Protein AF-A0A956UWL2-F1 (afdb_monomer)

Secondary structure (DSSP, 8-state):
--------------------S---------S-TTEEE-TTT-PEEE--SSS--EE-TTT-EEEEETTEEEEEEEEEETTEEEEEEEEESS--HHHHHHHHHHHHHHHSSEEEEEEEEE-SSEEEEEEEEEETTEEEEEEEEEESSTTSSEEEEEEEEE-TTTHHHHHHHHHHH-EETTEE------HHHHHHHHT-S----------------SSSSTTTTTSSS----------------TT--TTTTTB-SSSEEE-SSSS-EEEE-TTTEE--TT-TTSEEE-SSEEEEEEEETTSSEEEEEEEES-----HHHHHHHTTSHHHHHHH-TT-EEEEEEE-SSEEEEEEEEE-TTS-EEEEEEEEEE-TTS-EEEEEEEE-GGGHHHHHHHHHHHEEETTEEPP-SS-HHHHHHH--

Nearest PDB structures (foldseek):
  5tph-assembly1_A  TM=5.264E-01  e=1.009E-01  synthetic construct
  5u35-assembly1_B  TM=5.264E-01  e=2.019E-01  synthetic construct
  5trv-assembly1_A  TM=5.566E-01  e=4.041E-01  synthetic construct
  2vj0-assembly1_A  TM=2.845E-01  e=1.009E-01  Mus musculus
  5xlm-assembly2_B  TM=2.566E-01  e=6.535E-01  Mycobacterium tuberculosis H37Rv

Foldseek 3Di:
DDDDDDPPPPPPPPPPPPPPPDDDDPDDDDDPQQWDADPPLRWIKGQFDPPQKGWDPSPFDWDDDDQKIKTWTWIDGDQKIKIKIKIAGDDKQVVVVVVVQVVLCVQFPDKDWLDWDDPTQKIKTWMWGHHPNDIWIKIKIKGQCPSNRIIIIMIMIGDLVCVVVVVVSQQVGIDTHPHGPPDDDPVVVSCVSSVPPDPPDDPPDDDDDDDDPDDPPVVVVVPPDDDDDDDDDPDDPQPCLVPDPVVVCQCPDQFWGQHPVDRKIKGFDPQFKGQPSSDPVCWDDDDFKIKHKIATPVRFKIKIKMKGQPPPDFLVVVQVVCPDPSNQVVVHDPKDWLDWDGDRFKTKTWIWDADPVRAIKIWIWMWGADPNRMIMIMIMMGRLVCRLVSVVSQQVTMDMPPHGDDDDDDSVVSNVSRD

Sequence (419 aa):
MNRFWKSTTIAVATTLLVAMPWLSASAQPAASDTVFVSELTGEEVNLGNSGAFEFMPDVYSVTESGDYAEEYIWYTGGYSNFEVILVQGPTDATEYMDITDSNMGTFYDAWDVIDSQDDGDTSWFLGEANYQGTDLLVYFEYQTDVFGDVDLAYMQFADPIDLLNDMELSQNEVSIGTEMLPMDPDWDALESAIGGGSTDDVDATAETDVNAEDAKLDDILGQVRGTSNDEEVEATAETDLAGEDWESMGLEGADTWVSPTFDSEITWDTDSWEFPTDYEYAIYLGDGWDSLTLTTVDGLGYVFITVDQQFDNTPQSIVDYWQTDEFLASRGPDVEVVDVATTRDSASIVYTSTNTAGEPLMTIMDVTFEDDGTAVFSEISAAPERLDDVYQQYIDGVELNGAPINLTWDVEEIQDMQP

Mean predicted aligned error: 17.51 Å

Solvent-accessible surface area (backbone atoms only — not comparable to full-atom values): 24667 Å² total; per-residue (Å²): 140,85,82,81,82,78,82,77,78,79,77,79,77,81,75,81,76,76,86,64,101,68,90,78,85,80,87,78,87,91,56,59,74,34,38,48,67,42,86,87,77,66,32,43,36,32,46,42,84,85,72,61,38,44,60,39,75,91,70,44,46,76,50,78,60,92,78,34,37,38,37,41,43,37,34,36,37,91,84,31,43,38,38,40,36,41,37,36,49,96,78,50,38,65,60,51,50,54,52,50,54,58,46,47,59,68,74,33,84,38,61,48,77,78,47,71,51,76,75,64,56,40,25,37,40,36,26,46,34,26,53,98,85,43,72,33,34,38,43,37,39,32,35,60,49,72,70,65,69,24,23,39,35,42,36,39,40,17,43,78,87,47,41,66,62,54,48,53,49,44,46,74,39,22,26,53,55,94,40,52,47,89,73,83,76,59,58,72,58,51,50,53,66,72,42,76,71,75,76,90,82,74,87,88,78,75,84,85,75,92,83,82,86,90,84,68,76,73,71,65,74,60,72,86,66,82,79,92,78,96,72,93,74,92,80,74,89,68,79,71,53,90,71,66,62,48,62,82,68,18,41,79,55,88,41,34,36,36,45,80,89,44,105,45,37,42,36,45,38,65,91,52,37,38,68,47,75,86,45,90,69,27,61,45,84,54,99,64,38,40,35,43,32,38,28,32,73,86,70,64,30,40,36,42,38,34,44,30,66,76,72,88,68,50,31,62,57,49,44,56,48,65,68,32,70,68,50,36,52,75,72,34,98,64,54,42,82,74,49,75,48,68,53,93,48,25,18,28,42,32,32,34,35,59,48,100,88,68,46,65,32,31,36,39,38,39,36,32,54,45,98,88,49,40,33,39,37,38,40,40,37,16,37,57,96,43,34,50,62,50,52,50,49,44,58,78,30,33,24,48,74,89,37,64,61,78,71,94,72,55,61,69,57,52,56,70,69,49,134

Structure (mmCIF, N/CA/C/O backbone):
data_AF-A0A956UWL2-F1
#
_entry.id   AF-A0A956UWL2-F1
#
loop_
_atom_site.group_PDB
_atom_site.id
_atom_site.type_symbol
_atom_site.label_atom_id
_atom_site.label_alt_id
_atom_site.label_comp_id
_atom_site.label_asym_id
_atom_site.label_entity_id
_atom_site.label_seq_id
_atom_site.pdbx_PDB_ins_code
_atom_site.Cartn_x
_atom_site.Cartn_y
_atom_site.Cartn_z
_atom_site.occupancy
_atom_site.B_iso_or_equiv
_atom_site.auth_seq_id
_atom_site.auth_comp_id
_atom_site.auth_asym_id
_atom_site.auth_atom_id
_atom_site.pdbx_PDB_model_num
ATOM 1 N N . MET A 1 1 ? 48.956 -29.265 -39.331 1.00 39.62 1 MET A N 1
ATOM 2 C CA . MET A 1 1 ? 48.347 -27.921 -39.286 1.00 39.62 1 MET A CA 1
ATOM 3 C C . MET A 1 1 ? 47.020 -28.079 -38.570 1.00 39.62 1 MET A C 1
ATOM 5 O O . MET A 1 1 ? 46.034 -28.412 -39.202 1.00 39.62 1 MET A O 1
ATOM 9 N N . ASN A 1 2 ? 47.057 -27.969 -37.242 1.00 30.30 2 ASN A N 1
ATOM 10 C CA . ASN A 1 2 ? 45.887 -28.024 -36.370 1.00 30.30 2 ASN A CA 1
ATOM 11 C C . ASN A 1 2 ? 45.528 -26.584 -36.010 1.00 30.30 2 ASN A C 1
ATOM 13 O O . ASN A 1 2 ? 46.387 -25.867 -35.498 1.00 30.30 2 ASN A O 1
ATOM 17 N N . ARG A 1 3 ? 44.285 -26.172 -36.247 1.00 31.61 3 ARG A N 1
ATOM 18 C CA . ARG A 1 3 ? 43.669 -25.052 -35.532 1.00 31.61 3 ARG A CA 1
ATOM 19 C C . ARG A 1 3 ? 42.383 -25.584 -34.918 1.00 31.61 3 ARG A C 1
ATOM 21 O O . ARG A 1 3 ? 41.382 -25.736 -35.602 1.00 31.61 3 ARG A O 1
ATOM 28 N N . PHE A 1 4 ? 42.497 -25.958 -33.648 1.00 29.39 4 PHE A N 1
ATOM 29 C CA . PHE A 1 4 ? 41.370 -26.127 -32.744 1.00 29.39 4 PHE A CA 1
ATOM 30 C C . PHE A 1 4 ? 40.809 -24.731 -32.474 1.00 29.39 4 PHE A C 1
ATOM 32 O O . PHE A 1 4 ? 41.542 -23.874 -31.981 1.00 29.39 4 PHE A O 1
ATOM 39 N N . TRP A 1 5 ? 39.544 -24.512 -32.813 1.00 29.05 5 TRP A N 1
ATOM 40 C CA . TRP A 1 5 ? 38.745 -23.476 -32.176 1.00 29.05 5 TRP A CA 1
ATOM 41 C C . TRP A 1 5 ? 38.433 -23.992 -30.772 1.00 29.05 5 TRP A C 1
ATOM 43 O O . TRP A 1 5 ? 37.839 -25.059 -30.623 1.00 29.05 5 TRP A O 1
ATOM 53 N N . LYS A 1 6 ? 38.937 -23.305 -29.749 1.00 25.27 6 LYS A N 1
ATOM 54 C CA . LYS A 1 6 ? 38.405 -23.445 -28.397 1.00 25.27 6 LYS A CA 1
ATOM 55 C C . LYS A 1 6 ? 37.214 -22.498 -28.342 1.00 25.27 6 LYS A C 1
ATOM 57 O O . LYS A 1 6 ? 37.425 -21.294 -28.408 1.00 25.27 6 LYS A O 1
ATOM 62 N N . SER A 1 7 ? 36.004 -23.042 -28.284 1.00 26.19 7 SER A N 1
ATOM 63 C CA . SER A 1 7 ? 34.876 -22.324 -27.703 1.00 26.19 7 SER A CA 1
ATOM 64 C C . SER A 1 7 ? 35.217 -22.145 -26.228 1.00 26.19 7 SER A C 1
ATOM 66 O O . SER A 1 7 ? 35.323 -23.123 -25.482 1.00 26.19 7 SER A O 1
ATOM 68 N N . THR A 1 8 ? 35.530 -20.918 -25.836 1.00 27.12 8 THR A N 1
ATOM 69 C CA . THR A 1 8 ? 35.571 -20.554 -24.426 1.00 27.12 8 THR A CA 1
ATOM 70 C C . THR A 1 8 ? 34.114 -20.468 -24.005 1.00 27.12 8 THR A C 1
ATOM 72 O O . THR A 1 8 ? 33.432 -19.526 -24.374 1.00 27.12 8 THR A O 1
ATOM 75 N N . THR A 1 9 ? 33.612 -21.504 -23.341 1.00 26.84 9 THR A N 1
ATOM 76 C CA . THR A 1 9 ? 32.370 -21.403 -22.575 1.00 26.84 9 THR A CA 1
ATOM 77 C C . THR A 1 9 ? 32.660 -20.411 -21.456 1.00 26.84 9 THR A C 1
ATOM 79 O O . THR A 1 9 ? 33.462 -20.719 -20.569 1.00 26.84 9 THR A O 1
ATOM 82 N N . ILE A 1 10 ? 32.120 -19.200 -21.570 1.00 29.22 10 ILE A N 1
ATOM 83 C CA . ILE A 1 10 ? 32.082 -18.238 -20.474 1.00 29.22 10 ILE A CA 1
ATOM 84 C C . ILE A 1 10 ? 31.099 -18.842 -19.476 1.00 29.22 10 ILE A C 1
ATOM 86 O O . ILE A 1 10 ? 29.937 -19.064 -19.788 1.00 29.22 10 ILE A O 1
ATOM 90 N N . ALA A 1 11 ? 31.610 -19.264 -18.325 1.00 24.50 11 ALA A N 1
ATOM 91 C CA . ALA A 1 11 ? 30.759 -19.557 -17.190 1.00 24.50 11 ALA A CA 1
ATOM 92 C C . ALA A 1 11 ? 30.514 -18.206 -16.523 1.00 24.50 11 ALA A C 1
ATOM 94 O O . ALA A 1 11 ? 31.371 -17.748 -15.766 1.00 24.50 11 ALA A O 1
ATOM 95 N N . VAL A 1 12 ? 29.407 -17.552 -16.877 1.00 28.44 12 VAL A N 1
ATOM 96 C CA . VAL A 1 12 ? 28.880 -16.431 -16.099 1.00 28.44 12 VAL A CA 1
ATOM 97 C C . VAL A 1 12 ? 28.469 -17.039 -14.764 1.00 28.44 12 VAL A C 1
ATOM 99 O O . VAL A 1 12 ? 27.546 -17.844 -14.673 1.00 28.44 12 VAL A O 1
ATOM 102 N N . ALA A 1 13 ? 29.280 -16.796 -13.740 1.00 25.12 13 ALA A N 1
ATOM 103 C CA . ALA A 1 13 ? 28.927 -17.136 -12.377 1.00 25.12 13 ALA A CA 1
ATOM 104 C C . ALA A 1 13 ? 28.045 -15.999 -11.866 1.00 25.12 13 ALA A C 1
ATOM 106 O O . ALA A 1 13 ? 28.541 -15.106 -11.182 1.00 25.12 13 ALA A O 1
ATOM 107 N N . THR A 1 14 ? 26.766 -16.020 -12.244 1.00 33.03 14 THR A N 1
ATOM 108 C CA . THR A 1 14 ? 25.739 -15.124 -11.711 1.00 33.03 14 THR A CA 1
ATOM 109 C C . THR A 1 14 ? 25.619 -15.428 -10.225 1.00 33.03 14 THR A C 1
ATOM 111 O O . THR A 1 14 ? 25.007 -16.407 -9.803 1.00 33.03 14 THR A O 1
ATOM 114 N N . THR A 1 15 ? 26.341 -14.658 -9.418 1.00 29.00 15 THR A N 1
ATOM 115 C CA . THR A 1 15 ? 26.156 -14.646 -7.973 1.00 29.00 15 THR A CA 1
ATOM 116 C C . THR A 1 15 ? 25.179 -13.515 -7.721 1.00 29.00 15 THR A C 1
ATOM 118 O O . THR A 1 15 ? 25.602 -12.431 -7.342 1.00 29.00 15 THR A O 1
ATOM 121 N N . LEU A 1 16 ? 23.894 -13.751 -8.004 1.00 33.91 16 LEU A N 1
ATOM 122 C CA . LEU A 1 16 ? 22.853 -12.832 -7.567 1.00 33.91 16 LEU A CA 1
ATOM 123 C C . LEU A 1 16 ? 22.771 -12.979 -6.047 1.00 33.91 16 LEU A C 1
ATOM 125 O O . LEU A 1 16 ? 22.386 -14.025 -5.509 1.00 33.91 16 LEU A O 1
ATOM 129 N N . LEU A 1 17 ? 23.305 -11.978 -5.358 1.00 27.66 17 LEU A N 1
ATOM 130 C CA . LEU A 1 17 ? 23.315 -11.918 -3.912 1.00 27.66 17 LEU A CA 1
ATOM 131 C C . LEU A 1 17 ? 21.907 -11.499 -3.487 1.00 27.66 17 LEU A C 1
ATOM 133 O O . LEU A 1 17 ? 21.560 -10.330 -3.558 1.00 27.66 17 LEU A O 1
ATOM 137 N N . VAL A 1 18 ? 21.098 -12.461 -3.047 1.00 33.41 18 VAL A N 1
ATOM 138 C CA . VAL A 1 18 ? 19.872 -12.155 -2.304 1.00 33.41 18 VAL A CA 1
ATOM 139 C C . VAL A 1 18 ? 20.282 -11.336 -1.083 1.00 33.41 18 VAL A C 1
ATOM 141 O O . VAL A 1 18 ? 21.017 -11.832 -0.217 1.00 33.41 18 VAL A O 1
ATOM 144 N N . ALA A 1 19 ? 19.818 -10.091 -1.016 1.00 29.39 19 ALA A N 1
ATOM 145 C CA . ALA A 1 19 ? 19.840 -9.287 0.190 1.00 29.39 19 ALA A CA 1
ATOM 146 C C . ALA A 1 19 ? 18.911 -9.932 1.235 1.00 29.39 19 ALA A C 1
ATOM 148 O O . ALA A 1 19 ? 17.777 -9.531 1.443 1.00 29.39 19 ALA A O 1
ATOM 149 N N . MET A 1 20 ? 19.402 -10.966 1.919 1.00 28.02 20 MET A N 1
ATOM 150 C CA . MET A 1 20 ? 19.052 -11.166 3.324 1.00 28.02 20 MET A CA 1
ATOM 151 C C . MET A 1 20 ? 19.940 -10.219 4.145 1.00 28.02 20 MET A C 1
ATOM 153 O O . MET A 1 20 ? 21.120 -10.075 3.808 1.00 28.02 20 MET A O 1
ATOM 157 N N . PRO A 1 21 ? 19.448 -9.598 5.233 1.00 32.03 21 PRO A N 1
ATOM 158 C CA . PRO A 1 21 ? 20.126 -8.492 5.903 1.00 32.03 21 PRO A CA 1
ATOM 159 C C . PRO A 1 21 ? 21.409 -8.969 6.593 1.00 32.03 21 PRO A C 1
ATOM 161 O O . PRO A 1 21 ? 21.413 -9.394 7.747 1.00 32.03 21 PRO A O 1
ATOM 164 N N . TRP A 1 22 ? 22.529 -8.900 5.877 1.00 26.09 22 TRP A N 1
ATOM 165 C CA . TRP A 1 22 ? 23.877 -9.029 6.420 1.00 26.09 22 TRP A CA 1
ATOM 166 C C . TRP A 1 22 ? 24.757 -7.926 5.830 1.00 26.09 22 TRP A C 1
ATOM 168 O O . TRP A 1 22 ? 25.475 -8.129 4.856 1.00 26.09 22 TRP A O 1
ATOM 178 N N . LEU A 1 23 ? 24.688 -6.758 6.480 1.00 34.50 23 LEU A N 1
ATOM 179 C CA . LEU A 1 23 ? 25.686 -5.681 6.541 1.00 34.50 23 LEU A CA 1
ATOM 180 C C . LEU A 1 23 ? 26.890 -5.839 5.593 1.00 34.50 23 LEU A C 1
ATOM 182 O O . LEU A 1 23 ? 27.913 -6.422 5.965 1.00 34.50 23 LEU A O 1
ATOM 186 N N . SER A 1 24 ? 26.809 -5.207 4.424 1.00 29.02 24 SER A N 1
ATOM 187 C CA . SER A 1 24 ? 27.981 -4.794 3.647 1.00 29.02 24 SER A CA 1
ATOM 188 C C . SER A 1 24 ? 27.813 -3.331 3.253 1.00 29.02 24 SER A C 1
ATOM 190 O O . SER A 1 24 ? 27.388 -3.005 2.159 1.00 29.02 24 SER A O 1
ATOM 192 N N . ALA A 1 25 ? 28.130 -2.436 4.188 1.00 33.28 25 ALA A N 1
ATOM 193 C CA . ALA A 1 25 ? 28.123 -1.000 3.952 1.00 33.28 25 ALA A CA 1
ATOM 194 C C . ALA A 1 25 ? 29.301 -0.585 3.047 1.00 33.28 25 ALA A C 1
ATOM 196 O O . ALA A 1 25 ? 30.435 -0.442 3.523 1.00 33.28 25 ALA A O 1
ATOM 197 N N . SER A 1 26 ? 29.035 -0.336 1.767 1.00 36.94 26 SER A N 1
ATOM 198 C CA . SER A 1 26 ? 29.743 0.685 0.986 1.00 36.94 26 SER A CA 1
ATOM 199 C C . SER A 1 26 ? 28.959 1.988 1.125 1.00 36.94 26 SER A C 1
ATOM 201 O O . SER A 1 26 ? 27.911 2.174 0.529 1.00 36.94 26 SER A O 1
ATOM 203 N N . ALA A 1 27 ? 29.424 2.869 2.008 1.00 35.53 27 ALA A N 1
ATOM 204 C CA . ALA A 1 27 ? 28.714 4.100 2.325 1.00 35.53 27 ALA A CA 1
ATOM 205 C C . ALA A 1 27 ? 28.778 5.128 1.177 1.00 35.53 27 ALA A C 1
ATOM 207 O O . ALA A 1 27 ? 29.827 5.738 0.962 1.00 35.53 27 ALA A O 1
ATOM 208 N N . GLN A 1 28 ? 27.629 5.420 0.572 1.00 44.06 28 GLN A N 1
ATOM 209 C CA . GLN A 1 28 ? 27.183 6.791 0.276 1.00 44.06 28 GLN A CA 1
ATOM 210 C C . GLN A 1 28 ? 25.866 7.024 1.048 1.00 44.06 28 GLN A C 1
ATOM 212 O O . GLN A 1 28 ? 25.178 6.031 1.271 1.00 44.06 28 GLN A O 1
ATOM 217 N N . PRO A 1 29 ? 25.525 8.244 1.545 1.00 47.00 29 PRO A N 1
ATOM 218 C CA . PRO A 1 29 ? 25.354 9.433 0.692 1.00 47.00 29 PRO A CA 1
ATOM 219 C C . PRO A 1 29 ? 25.584 10.814 1.375 1.00 47.00 29 PRO A C 1
ATOM 221 O O . PRO A 1 29 ? 25.895 10.928 2.562 1.00 47.00 29 PRO A O 1
ATOM 224 N N . ALA A 1 30 ? 25.415 11.890 0.596 1.00 36.81 30 ALA A N 1
ATOM 225 C CA . ALA A 1 30 ? 24.757 13.136 1.024 1.00 36.81 30 ALA A CA 1
ATOM 226 C C . ALA A 1 30 ? 24.259 13.894 -0.224 1.00 36.81 30 ALA A C 1
ATOM 228 O O . ALA A 1 30 ? 24.614 15.051 -0.456 1.00 36.81 30 ALA A O 1
ATOM 229 N N . ALA A 1 31 ? 23.513 13.193 -1.069 1.00 46.31 31 ALA A N 1
ATOM 230 C CA . ALA A 1 31 ? 22.643 13.785 -2.074 1.00 46.31 31 ALA A CA 1
ATOM 231 C C . ALA A 1 31 ? 21.196 13.539 -1.586 1.00 46.31 31 ALA A C 1
ATOM 233 O O . ALA A 1 31 ? 21.018 12.714 -0.689 1.00 46.31 31 ALA A O 1
ATOM 234 N N . SER A 1 32 ? 20.224 14.361 -1.990 1.00 57.06 32 SER A N 1
ATOM 235 C CA . SER A 1 32 ? 18.834 14.236 -1.509 1.00 57.06 32 SER A CA 1
ATOM 236 C C . SER A 1 32 ? 18.288 12.832 -1.776 1.00 57.06 32 SER A C 1
ATOM 238 O O . SER A 1 32 ? 18.797 12.167 -2.670 1.00 57.06 32 SER A O 1
ATOM 240 N N . ASP A 1 33 ? 17.238 12.406 -1.068 1.00 67.88 33 ASP A N 1
ATOM 241 C CA . ASP A 1 33 ? 16.632 11.067 -1.233 1.00 67.88 33 ASP A CA 1
ATOM 242 C C . ASP A 1 33 ? 16.154 10.778 -2.677 1.00 67.88 33 ASP A C 1
ATOM 244 O O . ASP A 1 33 ? 15.837 9.649 -3.024 1.00 67.88 33 ASP A O 1
ATOM 248 N N . THR A 1 34 ? 16.170 11.795 -3.543 1.00 78.25 34 THR A N 1
ATOM 249 C CA . THR A 1 34 ? 15.788 11.746 -4.955 1.00 78.25 34 THR A CA 1
ATOM 250 C C . THR A 1 34 ? 16.942 11.927 -5.947 1.00 78.25 34 THR A C 1
ATOM 252 O O . THR A 1 34 ? 16.702 11.905 -7.147 1.00 78.25 34 THR A O 1
ATOM 255 N N . VAL A 1 35 ? 18.188 12.163 -5.514 1.00 86.00 35 VAL A N 1
ATOM 256 C CA . VAL A 1 35 ? 19.314 12.417 -6.435 1.00 86.00 35 VAL A CA 1
ATOM 257 C C . VAL A 1 35 ? 20.570 11.697 -5.965 1.00 86.00 35 VAL A C 1
ATOM 259 O O . VAL A 1 35 ? 20.947 11.825 -4.806 1.00 86.00 35 VAL A O 1
ATOM 262 N N . PHE A 1 36 ? 21.288 11.019 -6.858 1.00 87.62 36 PHE A N 1
ATOM 263 C CA . PHE A 1 36 ? 22.625 10.476 -6.591 1.00 87.62 36 PHE A CA 1
ATOM 264 C C . PHE A 1 36 ? 23.490 10.474 -7.861 1.00 87.62 36 PHE A C 1
ATOM 266 O O . PHE A 1 36 ? 23.064 10.941 -8.907 1.00 87.62 36 PHE A O 1
ATOM 273 N N . VAL A 1 37 ? 24.746 10.033 -7.767 1.00 91.31 37 VAL A N 1
ATOM 274 C CA . VAL A 1 37 ? 25.663 9.962 -8.920 1.00 91.31 37 VAL A CA 1
ATOM 275 C C . VAL A 1 37 ? 26.017 8.506 -9.151 1.00 91.31 37 VAL A C 1
ATOM 277 O O . VAL A 1 37 ? 26.507 7.870 -8.219 1.00 91.31 37 VAL A O 1
ATOM 280 N N . SER A 1 38 ? 25.788 8.016 -10.368 1.00 93.50 38 SER A N 1
ATOM 281 C CA . SER A 1 38 ? 26.102 6.640 -10.746 1.00 93.50 38 SER A CA 1
ATOM 282 C C . SER A 1 38 ? 27.613 6.396 -10.730 1.00 93.50 38 SER A C 1
ATOM 284 O O . SER A 1 38 ? 28.401 7.233 -11.187 1.00 93.50 38 SER A O 1
ATOM 286 N N . GLU A 1 39 ? 28.030 5.243 -10.212 1.00 93.88 39 GLU A N 1
ATOM 287 C CA . GLU A 1 39 ? 29.438 4.842 -10.168 1.00 93.88 39 GLU A CA 1
ATOM 288 C C . GLU A 1 39 ? 29.976 4.409 -11.536 1.00 93.88 39 GLU A C 1
ATOM 290 O O . GLU A 1 39 ? 31.153 4.656 -11.825 1.00 93.88 39 GLU A O 1
ATOM 295 N N . LEU A 1 40 ? 29.136 3.811 -12.387 1.00 93.12 40 LEU A N 1
ATOM 296 C CA . LEU A 1 40 ? 29.549 3.358 -13.717 1.00 93.12 40 LEU A CA 1
ATOM 297 C C . LEU A 1 40 ? 29.557 4.482 -14.752 1.00 93.12 40 LEU A C 1
ATOM 299 O O . LEU A 1 40 ? 30.527 4.629 -15.499 1.00 93.12 40 LEU A O 1
ATOM 303 N N . THR A 1 41 ? 28.507 5.301 -14.789 1.00 93.56 41 THR A N 1
ATOM 304 C CA . THR A 1 41 ? 28.375 6.367 -15.798 1.00 93.56 41 THR A CA 1
ATOM 305 C C . THR A 1 41 ? 29.008 7.682 -15.342 1.00 93.56 41 THR A C 1
ATOM 307 O O . THR A 1 41 ? 29.484 8.469 -16.163 1.00 93.56 41 THR A O 1
ATOM 310 N N . GLY A 1 42 ? 29.048 7.932 -14.028 1.00 93.38 42 GLY A N 1
ATOM 311 C CA . GLY A 1 42 ? 29.414 9.230 -13.460 1.00 93.38 42 GLY A CA 1
ATOM 312 C C . GLY A 1 42 ? 28.349 10.316 -13.650 1.00 93.38 42 GLY A C 1
ATOM 313 O O . GLY A 1 42 ? 28.616 11.475 -13.316 1.00 93.38 42 GLY A O 1
ATOM 314 N N . GLU A 1 43 ? 27.183 9.961 -14.193 1.00 94.31 43 GLU A N 1
ATOM 315 C CA . GLU A 1 43 ? 26.048 10.855 -14.404 1.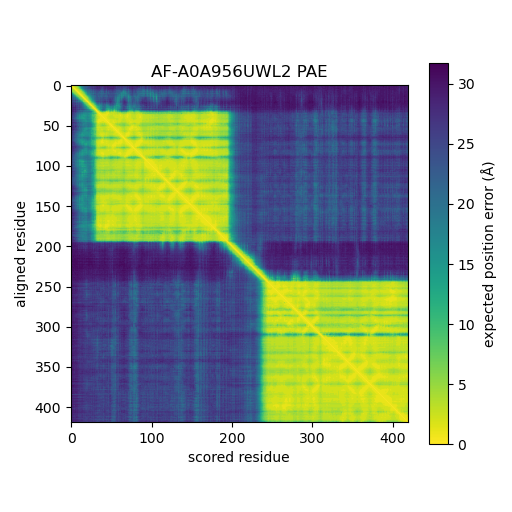00 94.31 43 GLU A CA 1
ATOM 316 C C . GLU A 1 43 ? 25.172 10.945 -13.147 1.00 94.31 43 GLU A C 1
ATOM 318 O O . GLU A 1 43 ? 25.175 10.064 -12.285 1.00 94.31 43 GLU A O 1
ATOM 323 N N . GLU A 1 44 ? 24.436 12.048 -13.023 1.00 93.81 44 GLU A N 1
ATOM 324 C CA . GLU A 1 44 ? 23.465 12.233 -11.944 1.00 93.81 44 GLU A CA 1
ATOM 325 C C . GLU A 1 44 ? 22.203 11.420 -12.246 1.00 93.81 44 GLU A C 1
ATOM 327 O O . GLU A 1 44 ? 21.588 11.618 -13.287 1.00 93.81 44 GLU A O 1
ATOM 332 N N . VAL A 1 45 ? 21.810 10.527 -11.344 1.00 93.38 45 VAL A N 1
ATOM 333 C CA . VAL A 1 45 ? 20.507 9.864 -11.381 1.00 93.38 45 VAL A CA 1
ATOM 334 C C . VAL A 1 45 ? 19.555 10.675 -10.514 1.00 93.38 45 VAL A C 1
ATOM 336 O O . VAL A 1 45 ? 19.833 10.906 -9.336 1.00 93.38 45 VAL A O 1
ATOM 339 N N . ASN A 1 46 ? 18.453 11.132 -11.096 1.00 94.56 46 ASN A N 1
ATOM 340 C CA . ASN A 1 46 ? 17.454 11.957 -10.433 1.00 94.56 46 ASN A CA 1
ATOM 341 C C . ASN A 1 46 ? 16.087 11.284 -10.562 1.00 94.56 46 ASN A C 1
ATOM 343 O O . ASN A 1 46 ? 15.598 11.114 -11.673 1.00 94.56 46 ASN A O 1
ATOM 347 N N . LEU A 1 47 ? 15.494 10.915 -9.429 1.00 92.88 47 LEU A N 1
ATOM 348 C CA . LEU A 1 47 ? 14.211 10.222 -9.315 1.00 92.88 47 LEU A CA 1
ATOM 349 C C . LEU A 1 47 ? 12.998 11.163 -9.415 1.00 92.88 47 LEU A C 1
ATOM 351 O O . LEU A 1 47 ? 11.879 10.744 -9.167 1.00 92.88 47 LEU A O 1
ATOM 355 N N . GLY A 1 48 ? 13.196 12.440 -9.738 1.00 88.88 48 GLY A N 1
ATOM 356 C CA . GLY A 1 48 ? 12.118 13.410 -9.889 1.00 88.88 48 GLY A CA 1
ATOM 357 C C . GLY A 1 48 ? 11.977 14.380 -8.717 1.00 88.88 48 GLY A C 1
ATOM 358 O O . GLY A 1 48 ? 12.737 14.384 -7.745 1.00 88.88 48 GLY A O 1
ATOM 359 N N . ASN A 1 49 ? 11.000 15.282 -8.848 1.00 83.38 49 ASN A N 1
ATOM 360 C CA . ASN A 1 49 ? 10.714 16.325 -7.851 1.00 83.38 49 ASN A CA 1
ATOM 361 C C . ASN A 1 49 ? 9.293 16.239 -7.280 1.00 83.38 49 ASN A C 1
ATOM 363 O O . ASN A 1 49 ? 8.956 17.056 -6.420 1.00 83.38 49 ASN A O 1
ATOM 367 N N . SER A 1 50 ? 8.456 15.319 -7.769 1.00 83.31 50 SER A N 1
ATOM 368 C CA . SER A 1 50 ? 7.100 15.119 -7.244 1.00 83.31 50 SER A CA 1
ATOM 369 C C . SER A 1 50 ? 7.096 14.558 -5.824 1.00 83.31 50 SER A C 1
ATOM 371 O O . SER A 1 50 ? 6.151 14.809 -5.084 1.00 83.31 50 SER A O 1
ATOM 373 N N . GLY A 1 51 ? 8.153 13.833 -5.446 1.00 82.88 51 GLY A N 1
ATOM 374 C CA . GLY A 1 51 ? 8.168 13.012 -4.238 1.00 82.88 51 GLY A CA 1
ATOM 375 C C . GLY A 1 51 ? 7.475 11.660 -4.421 1.00 82.88 51 GLY A C 1
ATOM 376 O O . GLY A 1 51 ? 7.321 10.956 -3.437 1.00 82.88 51 GLY A O 1
ATOM 377 N N . ALA A 1 52 ? 7.079 11.297 -5.648 1.00 84.06 52 ALA A N 1
ATOM 378 C CA . ALA A 1 52 ? 6.440 10.015 -5.941 1.00 84.06 52 ALA A CA 1
ATOM 379 C C . ALA A 1 52 ? 7.401 8.818 -5.875 1.00 84.06 52 ALA A C 1
ATOM 381 O O . ALA A 1 52 ? 6.942 7.688 -5.757 1.00 84.06 52 ALA A O 1
ATOM 382 N N . PHE A 1 53 ? 8.714 9.063 -5.965 1.00 90.75 53 PHE A N 1
ATOM 383 C CA . PHE A 1 53 ? 9.731 8.018 -5.957 1.00 90.75 53 PHE A CA 1
ATOM 384 C C . PHE A 1 53 ? 10.682 8.153 -4.770 1.00 90.75 53 PHE A C 1
ATOM 386 O O . PHE A 1 53 ? 11.217 9.236 -4.509 1.00 90.75 53 PHE A O 1
ATOM 393 N N . GLU A 1 54 ? 10.942 7.030 -4.103 1.00 87.62 54 GLU A N 1
ATOM 394 C CA . GLU A 1 54 ? 11.880 6.923 -2.989 1.00 87.62 54 GLU A CA 1
ATOM 395 C C . GLU A 1 54 ? 13.044 5.999 -3.357 1.00 87.62 54 GLU A C 1
ATOM 397 O O . GLU A 1 54 ? 12.859 4.846 -3.745 1.00 87.62 54 GLU A O 1
ATOM 402 N N . PHE A 1 55 ? 14.275 6.503 -3.238 1.00 90.12 55 PHE A N 1
ATOM 403 C CA . PHE A 1 55 ? 15.469 5.688 -3.442 1.00 90.12 55 PHE A CA 1
ATOM 404 C C . PHE A 1 55 ? 15.616 4.639 -2.335 1.00 90.12 55 PHE A C 1
ATOM 406 O O . PHE A 1 55 ? 15.485 4.963 -1.156 1.00 90.12 55 PHE A O 1
ATOM 413 N N . MET A 1 56 ? 16.006 3.412 -2.692 1.00 87.00 56 MET A N 1
ATOM 414 C CA . MET A 1 56 ? 16.263 2.330 -1.737 1.00 87.00 56 MET A CA 1
ATOM 415 C C . MET A 1 56 ? 17.778 2.098 -1.543 1.00 87.00 56 MET A C 1
ATOM 417 O O . MET A 1 56 ? 18.361 1.184 -2.136 1.00 87.00 56 MET A O 1
ATOM 421 N N . PRO A 1 57 ? 18.469 2.884 -0.693 1.00 83.12 57 PRO A N 1
ATOM 422 C CA . PRO A 1 57 ? 19.928 2.820 -0.560 1.00 83.12 57 PRO A CA 1
ATOM 423 C C . PRO A 1 57 ? 20.447 1.495 0.011 1.00 83.12 57 PRO A C 1
ATOM 425 O O . PRO A 1 57 ? 21.605 1.149 -0.219 1.00 83.12 57 PRO A O 1
ATOM 428 N N . ASP A 1 58 ? 19.623 0.757 0.758 1.00 81.69 58 ASP A N 1
ATOM 429 C CA . ASP A 1 58 ? 20.028 -0.499 1.403 1.00 81.69 58 ASP A CA 1
ATOM 430 C C . ASP A 1 58 ? 20.197 -1.664 0.414 1.00 81.69 58 ASP A C 1
ATOM 432 O O . ASP A 1 58 ? 20.886 -2.640 0.724 1.00 81.69 58 ASP A O 1
ATOM 436 N N . VAL A 1 59 ? 19.601 -1.550 -0.775 1.00 81.88 59 VAL A N 1
ATOM 437 C CA . VAL A 1 59 ? 19.680 -2.547 -1.856 1.00 81.88 59 VAL A CA 1
ATOM 438 C C . VAL A 1 59 ? 20.461 -2.044 -3.075 1.00 81.88 59 VAL A C 1
ATOM 440 O O . VAL A 1 59 ? 20.724 -2.817 -3.993 1.00 81.88 59 VAL A O 1
ATOM 443 N N . TYR A 1 60 ? 20.917 -0.786 -3.062 1.00 88.44 60 TYR A N 1
ATOM 444 C CA . TYR A 1 60 ? 21.882 -0.291 -4.042 1.00 88.44 60 TYR A CA 1
ATOM 445 C C . TYR A 1 60 ? 23.172 -1.115 -3.988 1.00 88.44 60 TYR A C 1
ATOM 447 O O . TYR A 1 60 ? 23.758 -1.328 -2.918 1.00 88.44 60 TYR A O 1
ATOM 455 N N . SER A 1 61 ? 23.656 -1.561 -5.147 1.00 91.06 61 SER A N 1
ATOM 456 C CA . SER A 1 61 ? 24.896 -2.329 -5.204 1.00 91.06 61 SER A CA 1
ATOM 457 C C . SER A 1 61 ? 25.656 -2.142 -6.508 1.00 91.06 61 SER A C 1
ATOM 459 O O . SER A 1 61 ? 25.069 -1.985 -7.571 1.00 91.06 61 SER A O 1
ATOM 461 N N . VAL A 1 62 ? 26.985 -2.213 -6.424 1.00 91.56 62 VAL A N 1
ATOM 462 C CA . VAL A 1 62 ? 27.870 -2.278 -7.591 1.00 91.56 62 VAL A CA 1
ATOM 463 C C . VAL A 1 62 ? 28.628 -3.597 -7.540 1.00 91.56 62 VAL A C 1
ATOM 465 O O . VAL A 1 62 ? 29.325 -3.895 -6.563 1.00 91.56 62 VAL A O 1
ATOM 468 N N . THR A 1 63 ? 28.491 -4.398 -8.590 1.00 89.50 63 THR A N 1
ATOM 469 C CA . THR A 1 63 ? 29.108 -5.716 -8.714 1.00 89.50 63 THR A CA 1
ATOM 470 C C . THR A 1 63 ? 30.088 -5.726 -9.878 1.00 89.50 63 THR A C 1
ATOM 472 O O . THR A 1 63 ? 29.710 -5.541 -11.024 1.00 89.50 63 THR A O 1
ATOM 475 N N . GLU A 1 64 ? 31.361 -6.013 -9.602 1.00 89.44 64 GLU A N 1
ATOM 476 C CA . GLU A 1 64 ? 32.393 -6.167 -10.633 1.00 89.44 64 GLU A CA 1
ATOM 477 C C . GLU A 1 64 ? 32.794 -7.643 -10.790 1.00 89.44 64 GLU A C 1
ATOM 479 O O . GLU A 1 64 ? 33.183 -8.311 -9.823 1.00 89.44 64 GLU A O 1
ATOM 484 N N . SER A 1 65 ? 32.775 -8.159 -12.022 1.00 81.38 65 SER A N 1
ATOM 485 C CA . SER A 1 65 ? 33.171 -9.533 -12.343 1.00 81.38 65 SER A CA 1
ATOM 486 C C . SER A 1 65 ? 33.952 -9.621 -13.658 1.00 81.38 65 SER A C 1
ATOM 488 O O . SER A 1 65 ? 33.419 -9.843 -14.742 1.00 81.38 65 SER A O 1
ATOM 490 N N . GLY A 1 66 ? 35.280 -9.525 -13.562 1.00 84.62 66 GLY A N 1
ATOM 491 C CA . GLY A 1 66 ? 36.164 -9.716 -14.713 1.00 84.62 66 GLY A CA 1
ATOM 492 C C . GLY A 1 66 ? 36.167 -8.517 -15.659 1.00 84.62 66 GLY A C 1
ATOM 493 O O . GLY A 1 66 ? 36.721 -7.484 -15.302 1.00 84.62 66 GLY A O 1
ATOM 494 N N . ASP A 1 67 ? 35.620 -8.696 -16.863 1.00 84.62 67 ASP A N 1
ATOM 495 C CA . ASP A 1 67 ? 35.516 -7.649 -17.897 1.00 84.62 67 ASP A CA 1
ATOM 496 C C . ASP A 1 67 ? 34.141 -6.945 -17.861 1.00 84.62 67 ASP A C 1
ATOM 498 O O . ASP A 1 67 ? 33.757 -6.301 -18.833 1.00 84.62 67 ASP A O 1
ATOM 502 N N . TYR A 1 68 ? 33.399 -7.126 -16.767 1.00 87.31 68 TYR A N 1
ATOM 503 C CA . TYR A 1 68 ? 32.007 -6.733 -16.623 1.00 87.31 68 TYR A CA 1
ATOM 504 C C . TYR A 1 68 ? 31.763 -6.069 -15.265 1.00 87.31 68 TYR A C 1
ATOM 506 O O . TYR A 1 68 ? 32.342 -6.506 -14.261 1.00 87.31 68 TYR A O 1
ATOM 514 N N . ALA A 1 69 ? 30.922 -5.041 -15.237 1.00 91.81 69 ALA A N 1
ATOM 515 C CA . ALA A 1 69 ? 30.459 -4.381 -14.026 1.00 91.81 69 ALA A CA 1
ATOM 516 C C . ALA A 1 69 ? 28.969 -4.033 -14.139 1.00 91.81 69 ALA A C 1
ATOM 518 O O . ALA A 1 69 ? 28.518 -3.605 -15.196 1.00 91.81 69 ALA A O 1
ATOM 519 N N . GLU A 1 70 ? 28.234 -4.201 -13.045 1.00 93.56 70 GLU A N 1
ATOM 520 C CA . GLU A 1 70 ? 26.814 -3.860 -12.929 1.00 93.56 70 GLU A CA 1
ATOM 521 C C . GLU A 1 70 ? 26.604 -2.933 -11.750 1.00 93.56 70 GLU A C 1
ATOM 523 O O . GLU A 1 70 ? 27.175 -3.146 -10.681 1.00 93.56 70 GLU A O 1
ATOM 528 N N . GLU A 1 71 ? 25.756 -1.938 -11.933 1.00 95.12 71 GLU A N 1
ATOM 529 C CA . GLU A 1 71 ? 25.269 -1.061 -10.883 1.00 95.12 71 GLU A CA 1
ATOM 530 C C . GLU A 1 71 ? 23.751 -1.192 -10.823 1.00 95.12 71 GLU A C 1
ATOM 532 O O . GLU A 1 71 ? 23.058 -0.895 -11.790 1.00 95.12 71 GLU A O 1
ATOM 537 N N . TYR A 1 72 ? 23.267 -1.671 -9.683 1.00 93.62 72 TYR A N 1
ATOM 538 C CA . TYR A 1 72 ? 21.870 -1.947 -9.391 1.00 93.62 72 TYR A CA 1
ATOM 539 C C . TYR A 1 72 ? 21.303 -0.795 -8.568 1.00 93.62 72 TYR A C 1
ATOM 541 O O . TYR A 1 72 ? 21.754 -0.530 -7.448 1.00 93.62 72 TYR A O 1
ATOM 549 N N . ILE A 1 73 ? 20.313 -0.117 -9.129 1.00 93.81 73 ILE A N 1
ATOM 550 C CA . ILE A 1 73 ? 19.648 1.046 -8.557 1.00 93.81 73 ILE A CA 1
ATOM 551 C C . ILE A 1 73 ? 18.190 0.672 -8.345 1.00 93.81 73 ILE A C 1
ATOM 553 O O . ILE A 1 73 ? 17.461 0.460 -9.307 1.00 93.81 73 ILE A O 1
ATOM 557 N N . TRP A 1 74 ? 17.761 0.652 -7.090 1.00 93.56 74 TRP A N 1
ATOM 558 C CA . TRP A 1 74 ? 16.384 0.344 -6.726 1.00 93.56 74 TRP A CA 1
ATOM 559 C C . TRP A 1 74 ? 15.686 1.577 -6.173 1.00 93.56 74 TRP A C 1
ATOM 561 O O . TRP A 1 74 ? 16.277 2.358 -5.417 1.00 93.56 74 TRP A O 1
ATOM 571 N N . TYR A 1 75 ? 14.425 1.736 -6.542 1.00 94.00 75 TYR A N 1
ATOM 572 C CA . TYR A 1 75 ? 13.536 2.746 -5.988 1.00 94.00 75 TYR A CA 1
ATOM 573 C C . TYR A 1 75 ? 12.093 2.238 -6.012 1.00 94.00 75 TYR A C 1
ATOM 575 O O . TYR A 1 75 ? 11.750 1.338 -6.779 1.00 94.00 75 TYR A O 1
ATOM 583 N N . THR A 1 76 ? 11.252 2.805 -5.160 1.00 90.94 76 THR A N 1
ATOM 584 C CA . THR A 1 76 ? 9.821 2.494 -5.083 1.00 90.94 76 THR A CA 1
ATOM 585 C C . THR A 1 76 ? 8.995 3.708 -5.472 1.00 90.94 76 THR A C 1
ATOM 587 O O . THR A 1 76 ? 9.476 4.839 -5.395 1.00 90.94 76 THR A O 1
ATOM 590 N N . GLY A 1 77 ? 7.754 3.478 -5.886 1.00 84.56 77 GLY A N 1
ATOM 591 C CA . GLY A 1 77 ? 6.756 4.526 -6.085 1.00 84.56 77 GLY A CA 1
ATOM 592 C C . GLY A 1 77 ? 5.370 3.911 -6.223 1.00 84.56 77 GLY A C 1
ATOM 593 O O . GLY A 1 77 ? 5.215 2.925 -6.939 1.00 84.56 77 GLY A O 1
ATOM 594 N N . GLY A 1 78 ? 4.384 4.454 -5.504 1.00 81.44 78 GLY A N 1
ATOM 595 C CA . GLY A 1 78 ? 3.043 3.865 -5.444 1.00 81.44 78 GLY A CA 1
ATOM 596 C C . GLY A 1 78 ? 3.072 2.428 -4.910 1.00 81.44 78 GLY A C 1
ATOM 597 O O . GLY A 1 78 ? 3.653 2.166 -3.856 1.00 81.44 78 GLY A O 1
ATOM 598 N N . TYR A 1 79 ? 2.471 1.503 -5.662 1.00 79.00 79 TYR A N 1
ATOM 599 C CA . TYR A 1 79 ? 2.502 0.058 -5.391 1.00 79.00 79 TYR A CA 1
ATOM 600 C C . TYR A 1 79 ? 3.542 -0.688 -6.249 1.00 79.00 79 TYR A C 1
ATOM 602 O O . TYR A 1 79 ? 3.565 -1.920 -6.275 1.00 79.00 79 TYR A O 1
ATOM 610 N N . SER A 1 80 ? 4.433 0.049 -6.921 1.00 91.06 80 SER A N 1
ATOM 611 C CA . SER A 1 80 ? 5.462 -0.495 -7.806 1.00 91.06 80 SER A CA 1
ATOM 612 C C . SER A 1 80 ? 6.862 -0.484 -7.184 1.00 91.06 80 SER A C 1
ATOM 614 O O . SER A 1 80 ? 7.261 0.430 -6.452 1.00 91.06 80 SER A O 1
ATOM 616 N N . ASN A 1 81 ? 7.657 -1.488 -7.556 1.00 93.12 81 ASN A N 1
ATOM 617 C CA . ASN A 1 81 ? 9.105 -1.497 -7.362 1.00 93.12 81 ASN A CA 1
ATOM 618 C C . ASN A 1 81 ? 9.799 -1.342 -8.711 1.00 93.12 81 ASN A C 1
ATOM 620 O O . ASN A 1 81 ? 9.386 -1.953 -9.696 1.00 93.12 81 ASN A O 1
ATOM 624 N N . PHE A 1 82 ? 10.883 -0.577 -8.733 1.00 95.56 82 PHE A N 1
ATOM 625 C CA . PHE A 1 82 ? 11.653 -0.306 -9.935 1.00 95.56 82 PHE A CA 1
ATOM 626 C C . PHE A 1 82 ? 13.117 -0.659 -9.724 1.00 95.56 82 PHE A C 1
ATOM 628 O O . PHE A 1 82 ? 13.712 -0.357 -8.685 1.00 95.56 82 PHE A O 1
ATOM 635 N N . GLU A 1 83 ? 13.713 -1.236 -10.757 1.00 95.44 83 GLU A N 1
ATOM 636 C CA . GLU A 1 83 ? 15.131 -1.541 -10.821 1.00 95.44 83 GLU A CA 1
ATOM 637 C C . GLU A 1 83 ? 15.720 -0.955 -12.104 1.00 95.44 83 GLU A C 1
ATOM 639 O O . GLU A 1 83 ? 15.266 -1.225 -13.213 1.00 95.44 83 GLU A O 1
ATOM 644 N N . VAL A 1 84 ? 16.764 -0.149 -11.952 1.00 95.44 84 VAL A N 1
ATOM 645 C CA . VAL A 1 84 ? 17.623 0.301 -13.043 1.00 95.44 84 VAL A CA 1
ATOM 646 C C . VAL A 1 84 ? 18.964 -0.395 -12.886 1.00 95.44 84 VAL A C 1
ATOM 648 O O . VAL A 1 84 ? 19.624 -0.260 -11.855 1.00 95.44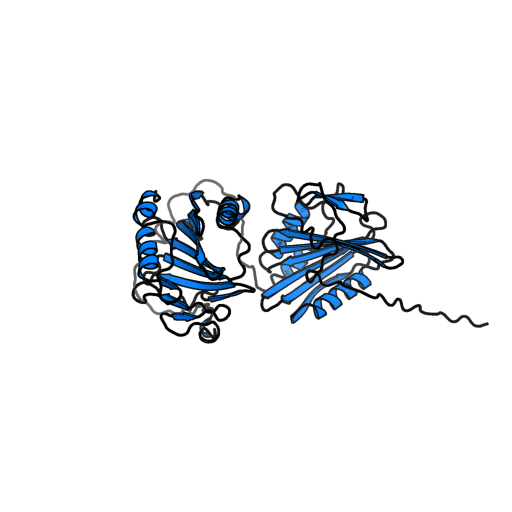 84 VAL A O 1
ATOM 651 N N . ILE A 1 85 ? 19.387 -1.116 -13.919 1.00 95.19 85 ILE A N 1
ATOM 652 C CA . ILE A 1 85 ? 20.678 -1.796 -13.952 1.00 95.19 85 ILE A CA 1
ATOM 653 C C . ILE A 1 85 ? 21.536 -1.130 -15.017 1.00 95.19 85 ILE A C 1
ATOM 655 O O . ILE A 1 85 ? 21.234 -1.180 -16.208 1.00 95.19 85 ILE A O 1
ATOM 659 N N . LEU A 1 86 ? 22.625 -0.502 -14.592 1.00 95.88 86 LEU A N 1
ATOM 660 C CA . LEU A 1 86 ? 23.640 0.016 -15.498 1.00 95.88 86 LEU A CA 1
ATOM 661 C C . LEU A 1 86 ? 24.699 -1.054 -15.688 1.00 95.88 86 LEU A C 1
ATOM 663 O O . LEU A 1 86 ? 25.221 -1.609 -14.722 1.00 95.88 86 LEU A O 1
ATOM 667 N N . VAL A 1 87 ? 25.004 -1.351 -16.941 1.00 94.56 87 VAL A N 1
ATOM 668 C CA . VAL A 1 87 ? 25.751 -2.544 -17.310 1.00 94.56 87 VAL A CA 1
ATOM 669 C C . VAL A 1 87 ? 26.951 -2.146 -18.163 1.00 94.56 87 VAL A C 1
ATOM 671 O O . VAL A 1 87 ? 26.796 -1.711 -19.295 1.00 94.56 87 VAL A O 1
ATOM 674 N N . GLN A 1 88 ? 28.169 -2.283 -17.642 1.00 93.62 88 GLN A N 1
ATOM 675 C CA . GLN A 1 88 ? 29.397 -1.996 -18.386 1.00 93.62 88 GLN A CA 1
ATOM 676 C C . GLN A 1 88 ? 30.119 -3.289 -18.768 1.00 93.62 88 GLN A C 1
ATOM 678 O O . GLN A 1 88 ? 30.596 -4.026 -17.903 1.00 93.62 88 GLN A O 1
ATOM 683 N N . GLY A 1 89 ? 30.307 -3.525 -20.066 1.00 88.06 89 GLY A N 1
ATOM 684 C CA . GLY A 1 89 ? 31.101 -4.644 -20.570 1.00 88.06 89 GLY A CA 1
ATOM 685 C C . GLY A 1 89 ? 30.596 -5.185 -21.906 1.00 88.06 89 GLY A C 1
ATOM 686 O O . GLY A 1 89 ? 29.760 -4.572 -22.553 1.00 88.06 89 GLY A O 1
ATOM 687 N N . PRO A 1 90 ? 31.146 -6.312 -22.390 1.00 78.12 90 PRO A N 1
ATOM 688 C CA . PRO A 1 90 ? 30.637 -6.962 -23.587 1.00 78.12 90 PRO A CA 1
ATOM 689 C C . PRO A 1 90 ? 29.360 -7.739 -23.250 1.00 78.12 90 PRO A C 1
ATOM 691 O O . PRO A 1 90 ? 29.439 -8.903 -22.848 1.00 78.12 90 PRO A O 1
ATOM 694 N N . THR A 1 91 ? 28.217 -7.101 -23.449 1.00 80.25 91 THR A N 1
ATOM 695 C CA . THR A 1 91 ? 26.888 -7.684 -23.261 1.00 80.25 91 THR A CA 1
ATOM 696 C C . THR A 1 91 ? 26.112 -7.732 -24.573 1.00 80.25 91 THR A C 1
ATOM 698 O O . THR A 1 91 ? 26.411 -7.016 -25.526 1.00 80.25 91 THR A O 1
ATOM 701 N N . ASP A 1 92 ? 25.184 -8.679 -24.656 1.00 84.44 92 ASP A N 1
ATOM 702 C CA . ASP A 1 92 ? 24.307 -8.914 -25.802 1.00 84.44 92 ASP A CA 1
ATOM 703 C C . ASP A 1 92 ? 22.875 -8.878 -25.269 1.00 84.44 92 ASP A C 1
ATOM 705 O O . ASP A 1 92 ? 22.597 -9.527 -24.259 1.00 84.44 92 ASP A O 1
ATOM 709 N N . ALA A 1 93 ? 22.001 -8.093 -25.904 1.00 85.62 93 ALA A N 1
ATOM 710 C CA . ALA A 1 93 ? 20.647 -7.854 -25.406 1.00 85.62 93 ALA A CA 1
ATOM 711 C C . ALA A 1 93 ? 19.861 -9.160 -25.243 1.00 85.62 93 ALA A C 1
ATOM 713 O O . ALA A 1 93 ? 19.284 -9.409 -24.184 1.00 85.62 93 ALA A O 1
ATOM 714 N N . THR A 1 94 ? 19.939 -10.049 -26.239 1.00 85.56 94 THR A N 1
ATOM 715 C CA . THR A 1 94 ? 19.308 -11.371 -26.191 1.00 85.56 94 THR A CA 1
ATOM 716 C C . THR A 1 94 ? 19.859 -12.213 -25.039 1.00 85.56 94 THR A C 1
ATOM 718 O O . THR A 1 94 ? 19.090 -12.811 -24.289 1.00 85.56 94 THR A O 1
ATOM 721 N N . GLU A 1 95 ? 21.187 -12.274 -24.869 1.00 85.25 95 GLU A N 1
ATOM 722 C CA . GLU A 1 95 ? 21.799 -13.041 -23.772 1.00 85.25 95 GLU A CA 1
ATOM 723 C C . GLU A 1 95 ? 21.399 -12.490 -22.397 1.00 85.25 95 GLU A C 1
ATOM 725 O O . GLU A 1 95 ? 21.146 -13.274 -21.480 1.00 85.25 95 GLU A O 1
ATOM 730 N N . TYR A 1 96 ? 21.316 -11.166 -22.247 1.00 88.69 96 TYR A N 1
ATOM 731 C CA . TYR A 1 96 ? 20.922 -10.539 -20.988 1.00 88.69 96 TYR A CA 1
ATOM 732 C C . TYR A 1 96 ? 19.446 -10.804 -20.669 1.00 88.69 96 TYR A C 1
ATOM 734 O O . TYR A 1 96 ? 19.130 -11.235 -19.562 1.00 88.69 96 TYR A O 1
ATOM 742 N N . MET A 1 97 ? 18.561 -10.667 -21.659 1.00 90.38 97 MET A N 1
ATOM 743 C CA . MET A 1 97 ? 17.142 -11.004 -21.535 1.00 90.38 97 MET A CA 1
ATOM 744 C C . MET A 1 97 ? 16.926 -12.474 -21.137 1.00 90.38 97 MET A C 1
ATOM 746 O O . MET A 1 97 ? 16.195 -12.741 -20.185 1.00 90.38 97 MET A O 1
ATOM 750 N N . ASP A 1 98 ? 17.608 -13.423 -21.794 1.00 87.12 98 ASP A N 1
ATOM 751 C CA . ASP A 1 98 ? 17.535 -14.861 -21.479 1.00 87.12 98 ASP A CA 1
ATOM 752 C C . ASP A 1 98 ? 17.993 -15.163 -20.035 1.00 87.12 98 ASP A C 1
ATOM 754 O O . ASP A 1 98 ? 17.449 -16.045 -19.358 1.00 87.12 98 ASP A O 1
ATOM 758 N N . ILE A 1 99 ? 19.026 -14.460 -19.554 1.00 86.88 99 ILE A N 1
ATOM 759 C CA . ILE A 1 99 ? 19.513 -14.591 -18.174 1.00 86.88 99 ILE A CA 1
ATOM 760 C C . ILE A 1 99 ? 18.468 -14.059 -17.193 1.00 86.88 99 ILE A C 1
ATOM 762 O O . ILE A 1 99 ? 18.196 -14.725 -16.190 1.00 86.88 99 ILE A O 1
ATOM 766 N N . THR A 1 100 ? 17.889 -12.893 -17.473 1.00 91.44 100 THR A N 1
ATOM 767 C CA . THR A 1 100 ? 16.859 -12.280 -16.631 1.00 91.44 100 THR A CA 1
ATOM 768 C C . THR A 1 100 ? 15.617 -13.164 -16.554 1.00 91.44 100 THR A C 1
ATOM 770 O O . THR A 1 100 ? 15.223 -13.528 -15.448 1.00 91.44 100 THR A O 1
ATOM 773 N N . ASP A 1 101 ? 15.073 -13.615 -17.687 1.00 91.75 101 ASP A N 1
ATOM 774 C CA . ASP A 1 101 ? 13.932 -14.544 -17.751 1.00 91.75 101 ASP A CA 1
ATOM 775 C C . ASP A 1 101 ? 14.194 -15.828 -16.938 1.00 91.75 101 ASP A C 1
ATOM 777 O O . ASP A 1 101 ? 13.414 -16.225 -16.066 1.00 91.75 101 ASP A O 1
ATOM 781 N N . SER A 1 102 ? 15.368 -16.446 -17.123 1.00 87.75 102 SER A N 1
ATOM 782 C CA . SER A 1 102 ? 15.742 -17.641 -16.359 1.00 87.75 102 SER A CA 1
ATOM 783 C C . SER A 1 102 ? 15.848 -17.386 -14.850 1.00 87.75 102 SER A C 1
ATOM 785 O O . SER A 1 102 ? 15.628 -18.318 -14.063 1.00 87.75 102 SER A O 1
ATOM 787 N N . ASN A 1 103 ? 16.245 -16.181 -14.436 1.00 84.56 103 ASN A N 1
ATOM 788 C CA . ASN A 1 103 ? 16.290 -15.807 -13.028 1.00 84.56 103 ASN A CA 1
ATOM 789 C C . ASN A 1 103 ? 14.871 -15.632 -12.479 1.00 84.56 103 ASN A C 1
ATOM 791 O O . ASN A 1 103 ? 14.585 -16.205 -11.428 1.00 84.56 103 ASN A O 1
ATOM 795 N N . MET A 1 104 ? 13.976 -14.946 -13.197 1.00 90.94 104 MET A N 1
ATOM 796 C CA . MET A 1 104 ? 12.576 -14.764 -12.787 1.00 90.94 104 MET A CA 1
ATOM 797 C C . MET A 1 104 ? 11.896 -16.110 -12.508 1.00 90.94 104 MET A C 1
ATOM 799 O O . MET A 1 104 ? 11.382 -16.329 -11.410 1.00 90.94 104 MET A O 1
ATOM 803 N N . GLY A 1 105 ? 12.045 -17.085 -13.411 1.00 88.69 105 GLY A N 1
ATOM 804 C CA . GLY A 1 105 ? 11.518 -18.443 -13.215 1.00 88.69 105 GLY A CA 1
ATOM 805 C C . GLY A 1 105 ? 12.153 -19.250 -12.069 1.00 88.69 105 GLY A C 1
ATOM 806 O O . GLY A 1 105 ? 11.695 -20.351 -11.761 1.00 88.69 105 GLY A O 1
ATOM 807 N N . THR A 1 106 ? 13.225 -18.747 -11.450 1.00 86.75 106 THR A N 1
ATOM 808 C CA . THR A 1 106 ? 13.834 -19.331 -10.243 1.00 86.75 106 THR A CA 1
ATOM 809 C C . THR A 1 106 ? 13.342 -18.660 -8.960 1.00 86.75 106 THR A C 1
ATOM 811 O O . THR A 1 106 ? 13.337 -19.314 -7.914 1.00 86.75 106 THR A O 1
ATOM 814 N N . PHE A 1 107 ? 12.980 -17.376 -9.020 1.00 79.31 107 PHE A N 1
ATOM 815 C CA . PHE A 1 107 ? 12.605 -16.577 -7.852 1.00 79.31 107 PHE A CA 1
ATOM 816 C C . PHE A 1 107 ? 11.115 -16.635 -7.526 1.00 79.31 107 PHE A C 1
ATOM 818 O O . PHE A 1 107 ? 10.774 -16.663 -6.345 1.00 79.31 107 PHE A O 1
ATOM 825 N N . TYR A 1 108 ? 10.253 -16.686 -8.538 1.00 87.06 108 TYR A N 1
ATOM 826 C CA . TYR A 1 108 ? 8.805 -16.673 -8.350 1.00 87.06 108 TYR A CA 1
ATOM 827 C C . TYR A 1 108 ? 8.207 -18.077 -8.226 1.00 87.06 108 TYR A C 1
ATOM 829 O O . TYR A 1 108 ? 8.724 -19.050 -8.785 1.00 87.06 108 TYR A O 1
ATOM 837 N N . ASP A 1 109 ? 7.095 -18.179 -7.495 1.00 82.81 109 ASP A N 1
ATOM 838 C CA . ASP A 1 109 ? 6.346 -19.429 -7.326 1.00 82.81 109 ASP A CA 1
ATOM 839 C C . ASP A 1 109 ? 5.705 -19.873 -8.653 1.00 82.81 109 ASP A C 1
ATOM 841 O O . ASP A 1 109 ? 5.622 -21.073 -8.950 1.00 82.81 109 ASP A O 1
ATOM 845 N N . ALA A 1 110 ? 5.316 -18.898 -9.478 1.00 90.56 110 ALA A N 1
ATOM 846 C CA . ALA A 1 110 ? 4.943 -19.059 -10.877 1.00 90.56 110 ALA A CA 1
ATOM 847 C C . ALA A 1 110 ? 5.533 -17.914 -11.713 1.00 90.56 110 ALA A C 1
ATOM 849 O O . ALA A 1 110 ? 5.623 -16.788 -11.237 1.00 90.56 110 ALA A O 1
ATOM 850 N N . TRP A 1 111 ? 5.934 -18.216 -12.948 1.00 95.75 111 TRP A N 1
ATOM 851 C CA . TRP A 1 111 ? 6.473 -17.250 -13.903 1.00 95.75 111 TRP A CA 1
ATOM 852 C C . TRP A 1 111 ? 6.090 -17.669 -15.322 1.00 95.75 111 TRP A C 1
ATOM 854 O O . TRP A 1 111 ? 6.322 -18.827 -15.695 1.00 95.75 111 TRP A O 1
ATOM 864 N N . ASP A 1 112 ? 5.525 -16.746 -16.095 1.00 95.81 112 ASP A N 1
ATOM 865 C CA . ASP A 1 112 ? 5.286 -16.913 -17.528 1.00 95.81 112 ASP A CA 1
ATOM 866 C C . ASP A 1 112 ? 5.549 -15.603 -18.272 1.00 95.81 112 ASP A C 1
ATOM 868 O O . ASP A 1 112 ? 5.147 -14.535 -17.824 1.00 95.81 112 ASP A O 1
ATOM 872 N N . VAL A 1 113 ? 6.205 -15.684 -19.428 1.00 95.44 113 VAL A N 1
ATOM 873 C CA . VAL A 1 113 ? 6.397 -14.523 -20.305 1.00 95.44 113 VAL A CA 1
ATOM 874 C C . VAL A 1 113 ? 5.193 -14.432 -21.234 1.00 95.44 113 VAL A C 1
ATOM 876 O O . VAL A 1 113 ? 4.987 -15.315 -22.073 1.00 95.44 113 VAL A O 1
ATOM 879 N N . ILE A 1 114 ? 4.409 -13.362 -21.097 1.00 94.75 114 ILE A N 1
ATOM 880 C CA . ILE A 1 114 ? 3.174 -13.160 -21.862 1.00 94.75 114 ILE A CA 1
ATOM 881 C C . ILE A 1 114 ? 3.419 -12.459 -23.196 1.00 94.75 114 ILE A C 1
ATOM 883 O O . ILE A 1 114 ? 2.760 -12.790 -24.185 1.00 94.75 114 ILE A O 1
ATOM 887 N N . ASP A 1 115 ? 4.401 -11.559 -23.256 1.00 93.31 115 ASP A N 1
ATOM 888 C CA . ASP A 1 115 ? 4.858 -10.958 -24.507 1.00 93.31 115 ASP A CA 1
ATOM 889 C C . ASP A 1 115 ? 6.347 -10.591 -24.453 1.00 93.31 115 ASP A C 1
ATOM 891 O O . ASP A 1 115 ? 6.927 -10.447 -23.377 1.00 93.31 115 ASP A O 1
ATOM 895 N N . SER A 1 116 ? 6.989 -10.489 -25.618 1.00 93.31 116 SER A N 1
ATOM 896 C CA . SER A 1 116 ? 8.408 -10.126 -25.718 1.00 93.31 116 SER A CA 1
ATOM 897 C C . SER A 1 116 ? 8.801 -9.652 -27.114 1.00 93.31 116 SER A C 1
ATOM 899 O O . SER A 1 116 ? 8.251 -10.102 -28.127 1.00 93.31 116 SER A O 1
ATOM 901 N N . GLN A 1 117 ? 9.838 -8.823 -27.175 1.00 90.31 117 GLN A N 1
ATOM 902 C CA . GLN A 1 117 ? 10.466 -8.373 -28.412 1.00 90.31 117 GLN A CA 1
ATOM 903 C C . GLN A 1 117 ? 11.986 -8.380 -28.277 1.00 90.31 117 GLN A C 1
ATOM 905 O O . GLN A 1 117 ? 12.540 -8.077 -27.226 1.00 90.31 117 GLN A O 1
ATOM 910 N N . ASP A 1 118 ? 12.664 -8.682 -29.381 1.00 88.81 118 ASP A N 1
ATOM 911 C CA . ASP A 1 118 ? 14.117 -8.612 -29.486 1.00 88.81 118 ASP A CA 1
ATOM 912 C C . ASP A 1 118 ? 14.503 -8.117 -30.884 1.00 88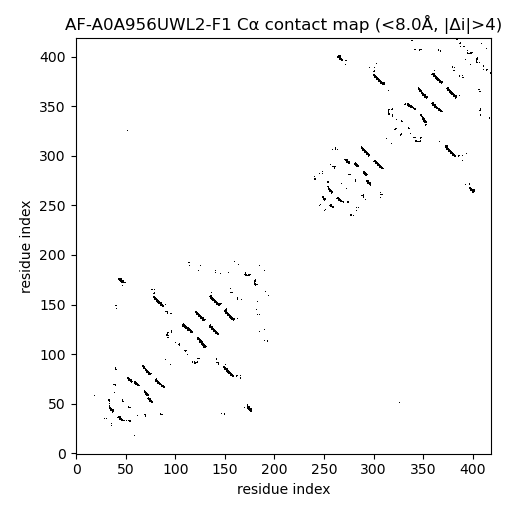.81 118 ASP A C 1
ATOM 914 O O . ASP A 1 118 ? 14.281 -8.803 -31.892 1.00 88.81 118 ASP A O 1
ATOM 918 N N . ASP A 1 119 ? 15.086 -6.920 -30.928 1.00 85.81 119 ASP A N 1
ATOM 919 C CA . ASP A 1 119 ? 15.575 -6.264 -32.140 1.00 85.81 119 ASP A CA 1
ATOM 920 C C . ASP A 1 119 ? 17.116 -6.177 -32.195 1.00 85.81 119 ASP A C 1
ATOM 922 O O . ASP A 1 119 ? 17.679 -5.558 -33.107 1.00 85.81 119 ASP A O 1
ATOM 926 N N . GLY A 1 120 ? 17.814 -6.841 -31.268 1.00 84.75 120 GLY A N 1
ATOM 927 C CA . GLY A 1 120 ? 19.273 -6.950 -31.185 1.00 84.75 120 GLY A CA 1
ATOM 928 C C . GLY A 1 120 ? 19.958 -5.851 -30.370 1.00 84.75 120 GLY A C 1
ATOM 929 O O . GLY A 1 120 ? 20.817 -6.167 -29.554 1.00 84.75 120 GLY A O 1
ATOM 930 N N . ASP A 1 121 ? 19.576 -4.588 -30.573 1.00 86.38 121 ASP A N 1
ATOM 931 C CA . ASP A 1 121 ? 20.101 -3.450 -29.788 1.00 86.38 121 ASP A CA 1
ATOM 932 C C . ASP A 1 121 ? 19.170 -3.087 -28.609 1.00 86.38 121 ASP A C 1
ATOM 934 O O . ASP A 1 121 ? 19.593 -2.434 -27.651 1.00 86.38 121 ASP A O 1
ATOM 938 N N . THR A 1 122 ? 17.914 -3.542 -28.683 1.00 88.12 122 THR A N 1
ATOM 939 C CA . THR A 1 122 ? 16.864 -3.383 -27.673 1.00 88.12 122 THR A CA 1
ATOM 940 C C . THR A 1 122 ? 16.085 -4.688 -27.555 1.00 88.12 122 THR A C 1
ATOM 942 O O . THR A 1 122 ? 15.754 -5.309 -28.571 1.00 88.12 122 THR A O 1
ATOM 945 N N . SER A 1 123 ? 15.774 -5.093 -26.329 1.00 91.88 123 SER A N 1
ATOM 946 C CA . SER A 1 123 ? 14.934 -6.256 -26.041 1.00 91.88 123 SER A CA 1
ATOM 947 C C . SER A 1 123 ? 14.060 -5.994 -24.824 1.00 91.88 123 SER A C 1
ATOM 949 O O . SER A 1 123 ? 14.547 -5.420 -23.854 1.00 91.88 123 SER A O 1
ATOM 951 N N . TRP A 1 124 ? 12.814 -6.450 -24.842 1.00 93.75 124 TRP A N 1
ATOM 952 C CA . TRP A 1 124 ? 11.910 -6.341 -23.701 1.00 93.75 124 TRP A CA 1
ATOM 953 C C . TRP A 1 124 ? 11.061 -7.600 -23.545 1.00 93.75 124 TRP A C 1
ATOM 955 O O . TRP A 1 124 ? 10.835 -8.341 -24.507 1.00 93.75 124 TRP A O 1
ATOM 965 N N . PHE A 1 125 ? 10.571 -7.833 -22.332 1.00 94.88 125 PHE A N 1
ATOM 966 C CA . PHE A 1 125 ? 9.491 -8.780 -22.080 1.00 94.88 125 PHE A CA 1
ATOM 967 C C . PHE A 1 125 ? 8.513 -8.234 -21.045 1.00 94.88 125 PHE A C 1
ATOM 969 O O . PHE A 1 125 ? 8.861 -7.413 -20.197 1.00 94.88 125 PHE A O 1
ATOM 976 N N . LEU A 1 126 ? 7.289 -8.739 -21.117 1.00 96.19 126 LEU A N 1
ATOM 977 C CA . LEU A 1 126 ? 6.280 -8.617 -20.082 1.00 96.19 126 LEU A CA 1
ATOM 978 C C . LEU A 1 126 ? 5.969 -10.026 -19.584 1.00 96.19 126 LEU A C 1
ATOM 980 O O . LEU A 1 126 ? 5.672 -10.914 -20.389 1.00 96.19 126 LEU A O 1
ATOM 984 N N . GLY A 1 127 ? 6.050 -10.240 -18.275 1.00 95.69 127 GLY A N 1
ATOM 985 C CA . GLY A 1 127 ? 5.723 -11.522 -17.664 1.00 95.69 127 GLY A CA 1
ATOM 986 C C . GLY A 1 127 ? 4.749 -11.408 -16.503 1.00 95.69 127 GLY A C 1
ATOM 987 O O . GLY A 1 127 ? 4.677 -10.384 -15.828 1.00 95.69 127 GLY A O 1
ATOM 988 N N . GLU A 1 128 ? 4.010 -12.488 -16.287 1.00 95.25 128 GLU A N 1
ATOM 989 C CA . GLU A 1 128 ? 3.159 -12.719 -15.126 1.00 95.25 128 GLU A CA 1
ATOM 990 C C . GLU A 1 128 ? 3.954 -13.510 -14.088 1.00 95.25 128 GLU A C 1
ATOM 992 O O . GLU A 1 128 ? 4.526 -14.567 -14.382 1.00 95.25 128 GLU A O 1
ATOM 997 N N . ALA A 1 129 ? 3.980 -13.006 -12.861 1.00 93.50 129 ALA A N 1
ATOM 998 C CA . ALA A 1 129 ? 4.639 -13.634 -11.732 1.00 93.50 129 ALA A CA 1
ATOM 999 C C . ALA A 1 129 ? 3.638 -13.877 -10.600 1.00 93.50 129 ALA A C 1
ATOM 1001 O O . ALA A 1 129 ? 2.750 -13.063 -10.376 1.00 93.50 129 ALA A O 1
ATOM 1002 N N . ASN A 1 130 ? 3.825 -14.958 -9.841 1.00 89.38 130 ASN A N 1
ATOM 1003 C CA . ASN A 1 130 ? 3.210 -15.107 -8.523 1.00 89.38 130 ASN A CA 1
ATOM 1004 C C . ASN A 1 130 ? 4.311 -15.138 -7.462 1.00 89.38 130 ASN A C 1
ATOM 1006 O O . ASN A 1 130 ? 5.235 -15.958 -7.539 1.00 89.38 130 ASN A O 1
ATOM 1010 N N . TYR A 1 131 ? 4.220 -14.244 -6.483 1.00 80.81 131 TYR A N 1
ATOM 1011 C CA . TYR A 1 131 ? 5.150 -14.160 -5.366 1.00 80.81 131 TYR A CA 1
ATOM 1012 C C . TYR A 1 131 ? 4.391 -14.289 -4.058 1.00 80.81 131 TYR A C 1
ATOM 1014 O O . TYR A 1 131 ? 3.611 -13.408 -3.708 1.00 80.81 131 TYR A O 1
ATOM 1022 N N . GLN A 1 132 ? 4.614 -15.387 -3.331 1.00 79.88 132 GLN A N 1
ATOM 1023 C CA . GLN A 1 132 ? 3.993 -15.605 -2.024 1.00 79.88 132 GLN A CA 1
ATOM 1024 C C . GLN A 1 132 ? 2.452 -15.522 -2.053 1.00 79.88 132 GLN A C 1
ATOM 1026 O O . GLN A 1 132 ? 1.829 -15.191 -1.050 1.00 79.88 132 GLN A O 1
ATOM 1031 N N . GLY A 1 133 ? 1.827 -15.871 -3.184 1.00 79.44 133 GLY A N 1
ATOM 1032 C CA . GLY A 1 133 ? 0.374 -15.820 -3.362 1.00 79.44 133 GLY A CA 1
ATOM 1033 C C . GLY A 1 133 ? -0.153 -14.553 -4.038 1.00 79.44 133 GLY A C 1
ATOM 1034 O O . GLY A 1 133 ? -1.307 -14.569 -4.453 1.00 79.44 133 GLY A O 1
ATOM 1035 N N . THR A 1 134 ? 0.673 -13.526 -4.236 1.00 79.88 134 THR A N 1
ATOM 1036 C CA . THR A 1 134 ? 0.290 -12.292 -4.940 1.00 79.88 134 THR A CA 1
ATOM 1037 C C . THR A 1 134 ? 0.680 -12.361 -6.412 1.00 79.88 134 THR A C 1
ATOM 1039 O O . THR A 1 134 ? 1.840 -12.638 -6.730 1.00 79.88 134 THR A O 1
ATOM 1042 N N . ASP A 1 135 ? -0.277 -12.095 -7.301 1.00 87.94 135 ASP A N 1
ATOM 1043 C CA . ASP A 1 135 ? -0.032 -11.971 -8.738 1.00 87.94 135 ASP A CA 1
ATOM 1044 C C . ASP A 1 135 ? 0.524 -10.578 -9.067 1.00 87.94 135 ASP A C 1
ATOM 1046 O O . ASP A 1 135 ? 0.050 -9.566 -8.556 1.00 87.94 135 ASP A O 1
ATOM 1050 N N . LEU A 1 136 ? 1.553 -10.532 -9.911 1.00 92.69 136 LEU A N 1
ATOM 1051 C CA . LEU A 1 136 ? 2.272 -9.320 -10.296 1.00 92.69 136 LEU A CA 1
ATOM 1052 C C . LEU A 1 136 ? 2.578 -9.359 -11.794 1.00 92.69 136 LEU A C 1
ATOM 1054 O O . LEU A 1 136 ? 2.805 -10.431 -12.366 1.00 92.69 136 LEU A O 1
ATOM 1058 N N . LEU A 1 137 ? 2.675 -8.184 -12.411 1.00 95.19 137 LEU A N 1
ATOM 1059 C CA . LEU A 1 137 ? 3.310 -8.029 -13.714 1.00 95.19 137 LEU A CA 1
ATOM 1060 C C . LEU A 1 137 ? 4.750 -7.554 -13.549 1.00 95.19 137 LEU A C 1
ATOM 1062 O O . LEU A 1 137 ? 5.051 -6.677 -12.737 1.00 95.19 137 LEU A O 1
ATOM 1066 N N . VAL A 1 138 ? 5.631 -8.133 -14.361 1.00 96.06 138 VAL A N 1
ATOM 1067 C CA . VAL A 1 138 ? 7.039 -7.755 -14.448 1.00 96.06 138 VAL A CA 1
ATOM 1068 C C . VAL A 1 138 ? 7.329 -7.288 -15.863 1.00 96.06 138 VAL A C 1
ATOM 1070 O O . VAL A 1 138 ? 7.348 -8.095 -16.797 1.00 96.06 138 VAL A O 1
ATOM 1073 N N . TYR A 1 139 ? 7.552 -5.986 -16.022 1.00 96.50 139 TYR A N 1
ATOM 1074 C CA . TYR A 1 139 ? 8.078 -5.421 -17.260 1.00 96.50 139 TYR A CA 1
ATOM 1075 C C . TYR A 1 139 ? 9.597 -5.346 -17.173 1.00 96.50 139 TYR A C 1
ATOM 1077 O O . TYR A 1 139 ? 10.145 -4.907 -16.163 1.00 96.50 139 TYR A O 1
ATOM 1085 N N . PHE A 1 140 ? 10.272 -5.756 -18.238 1.00 96.44 140 PHE A N 1
ATOM 1086 C CA . PHE A 1 140 ? 11.715 -5.660 -18.379 1.00 96.44 140 PHE A CA 1
ATOM 1087 C C . PHE A 1 140 ? 12.065 -5.094 -19.747 1.00 96.44 140 PHE A C 1
ATOM 1089 O O . PHE A 1 140 ? 11.557 -5.575 -20.757 1.00 96.44 140 PHE A O 1
ATOM 1096 N N . GLU A 1 141 ? 13.006 -4.159 -19.786 1.00 95.12 141 GLU A N 1
ATOM 1097 C CA . GLU A 1 141 ? 13.579 -3.608 -21.009 1.00 95.12 141 GLU A CA 1
ATOM 1098 C C . GLU A 1 141 ? 15.097 -3.514 -20.889 1.00 95.12 141 GLU A C 1
ATOM 1100 O O . GLU A 1 141 ? 15.635 -3.142 -19.850 1.00 95.12 141 GLU A O 1
ATOM 1105 N N . TYR A 1 142 ? 15.799 -3.830 -21.970 1.00 94.62 142 TYR A N 1
ATOM 1106 C CA . TYR A 1 142 ? 17.244 -3.728 -22.070 1.00 94.62 142 TYR A CA 1
ATOM 1107 C C . TYR A 1 142 ? 17.649 -3.012 -23.350 1.00 94.62 142 TYR A C 1
ATOM 1109 O O . TYR A 1 142 ? 17.137 -3.320 -24.428 1.00 94.62 142 TYR A O 1
ATOM 1117 N N . GLN A 1 143 ? 18.604 -2.094 -23.239 1.00 93.31 143 GLN A N 1
ATOM 1118 C CA . GLN A 1 143 ? 19.143 -1.314 -24.344 1.00 93.31 143 GLN A CA 1
ATOM 1119 C C . GLN A 1 143 ? 20.667 -1.247 -24.283 1.00 93.31 143 GLN A C 1
ATOM 1121 O O . GLN A 1 143 ? 21.252 -0.937 -23.245 1.00 93.31 143 GLN A O 1
ATOM 1126 N N . THR A 1 144 ? 21.310 -1.484 -25.423 1.00 93.62 144 THR A N 1
ATOM 1127 C CA . THR A 1 144 ? 22.775 -1.415 -25.544 1.00 93.62 144 THR A CA 1
ATOM 1128 C C . THR A 1 144 ? 23.296 -0.001 -25.822 1.00 93.62 144 THR A C 1
ATOM 1130 O O . THR A 1 144 ? 22.632 0.799 -26.481 1.00 93.62 144 THR A O 1
ATOM 1133 N N . ASP A 1 145 ? 24.514 0.294 -25.362 1.00 91.69 145 ASP A N 1
ATOM 1134 C CA . ASP A 1 145 ? 25.296 1.511 -25.622 1.00 91.69 145 ASP A CA 1
ATOM 1135 C C . ASP A 1 145 ? 24.583 2.838 -25.251 1.00 91.69 145 ASP A C 1
ATOM 1137 O O . ASP A 1 145 ? 24.907 3.903 -25.795 1.00 91.69 145 ASP A O 1
ATOM 1141 N N . VAL A 1 146 ? 23.637 2.812 -24.302 1.00 91.88 146 VAL A N 1
ATOM 1142 C CA . VAL A 1 146 ? 22.829 3.984 -23.901 1.00 91.88 146 VAL A CA 1
ATOM 1143 C C . VAL A 1 146 ? 23.704 5.129 -23.392 1.00 91.88 146 VAL A C 1
ATOM 1145 O O 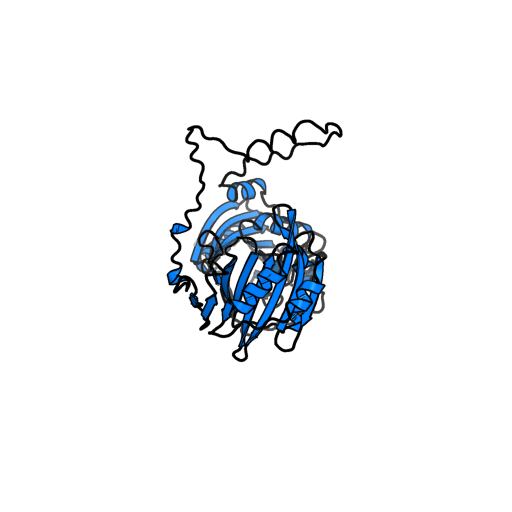. VAL A 1 146 ? 23.559 6.275 -23.823 1.00 91.88 146 VAL A O 1
ATOM 1148 N N . PHE A 1 147 ? 24.677 4.822 -22.530 1.00 92.12 147 PHE A N 1
ATOM 1149 C CA . PHE A 1 147 ? 25.595 5.809 -21.953 1.00 92.12 147 PHE A CA 1
ATOM 1150 C C . PHE A 1 147 ? 27.034 5.605 -22.443 1.00 92.12 147 PHE A C 1
ATOM 1152 O O . PHE A 1 147 ? 28.001 5.691 -21.685 1.00 92.12 147 PHE A O 1
ATOM 1159 N N . GLY A 1 148 ? 27.197 5.360 -23.746 1.00 89.88 148 GLY A N 1
ATOM 1160 C CA . GLY A 1 148 ? 28.503 5.185 -24.376 1.00 89.88 148 GLY A CA 1
ATOM 1161 C C . GLY A 1 148 ? 28.895 3.718 -24.493 1.00 89.88 148 GLY A C 1
ATOM 1162 O O . GLY A 1 148 ? 28.623 3.125 -25.523 1.00 89.88 148 GLY A O 1
ATOM 1163 N N . ASP A 1 149 ? 29.601 3.178 -23.499 1.00 90.31 149 ASP A N 1
ATOM 1164 C CA . ASP A 1 149 ? 29.935 1.745 -23.374 1.00 90.31 149 ASP A CA 1
ATOM 1165 C C . ASP A 1 149 ? 29.199 1.076 -22.201 1.00 90.31 149 ASP A C 1
ATOM 1167 O O . ASP A 1 149 ? 29.629 0.033 -21.706 1.00 90.31 149 ASP A O 1
ATOM 1171 N N . VAL A 1 150 ? 28.141 1.735 -21.725 1.00 94.06 150 VAL A N 1
ATOM 1172 C CA . VAL A 1 150 ? 27.277 1.279 -20.641 1.00 94.06 150 VAL A CA 1
ATOM 1173 C C . VAL A 1 150 ? 25.874 1.089 -21.203 1.00 94.06 150 VAL A C 1
ATOM 1175 O O . VAL A 1 150 ? 25.275 2.034 -21.728 1.00 94.06 150 VAL A O 1
ATOM 1178 N N . ASP A 1 151 ? 25.386 -0.135 -21.077 1.00 95.06 151 ASP A N 1
ATOM 1179 C CA . ASP A 1 151 ? 24.039 -0.570 -21.406 1.00 95.06 151 ASP A CA 1
ATOM 1180 C C . ASP A 1 151 ? 23.090 -0.259 -20.234 1.00 95.06 151 ASP A C 1
ATOM 1182 O O . ASP A 1 151 ? 23.525 -0.025 -19.099 1.00 95.06 151 ASP A O 1
ATOM 1186 N N . LEU A 1 152 ? 21.789 -0.257 -20.507 1.00 95.06 152 LEU A N 1
ATOM 1187 C CA . LEU A 1 152 ? 20.734 0.000 -19.532 1.00 95.06 152 LEU A CA 1
ATOM 1188 C C . LEU A 1 152 ? 19.766 -1.178 -19.510 1.00 95.06 152 LEU A C 1
ATOM 1190 O O . LEU A 1 152 ? 19.236 -1.547 -20.553 1.00 95.06 152 LEU A O 1
ATOM 1194 N N . ALA A 1 153 ? 19.484 -1.704 -18.324 1.00 95.38 153 ALA A N 1
ATOM 1195 C CA . ALA A 1 153 ? 18.295 -2.494 -18.059 1.00 95.38 153 ALA A CA 1
ATOM 1196 C C . ALA A 1 153 ? 17.340 -1.697 -17.168 1.00 95.38 153 ALA A C 1
ATOM 1198 O O . ALA A 1 153 ? 17.772 -1.029 -16.227 1.00 95.38 153 ALA A O 1
ATOM 1199 N N . TYR A 1 154 ? 16.052 -1.801 -17.445 1.00 96.06 154 TYR A N 1
ATOM 1200 C CA . TYR A 1 154 ? 14.977 -1.307 -16.605 1.00 96.06 154 TYR A CA 1
ATOM 1201 C C . TYR A 1 154 ? 14.040 -2.463 -16.286 1.00 96.06 154 TYR A C 1
ATOM 1203 O O . TYR A 1 154 ? 13.709 -3.256 -17.168 1.00 96.06 154 TYR A O 1
ATOM 1211 N N . MET A 1 155 ? 13.612 -2.552 -15.035 1.00 96.44 155 MET A N 1
ATOM 1212 C CA . MET A 1 155 ? 12.614 -3.509 -14.596 1.00 96.44 155 MET A CA 1
ATOM 1213 C C . MET A 1 155 ? 11.601 -2.826 -13.688 1.00 96.44 155 MET A C 1
ATOM 1215 O O . MET A 1 155 ? 11.968 -2.009 -12.843 1.00 96.44 155 MET A O 1
ATOM 1219 N N . GLN A 1 156 ? 10.335 -3.186 -13.848 1.00 95.94 156 GLN A N 1
ATOM 1220 C CA . GLN A 1 156 ? 9.254 -2.770 -12.968 1.00 95.94 156 GLN A CA 1
ATOM 1221 C C . GLN A 1 156 ? 8.461 -3.992 -12.528 1.00 95.94 156 GLN A C 1
ATOM 1223 O O . GLN A 1 156 ? 8.129 -4.849 -13.345 1.00 95.94 156 GLN A O 1
ATOM 1228 N N . PHE A 1 157 ? 8.131 -4.026 -11.243 1.00 94.19 157 PHE A N 1
ATOM 1229 C CA . PHE A 1 157 ? 7.268 -5.017 -10.617 1.00 94.19 157 PHE A CA 1
ATOM 1230 C C . PHE A 1 157 ? 6.050 -4.280 -10.074 1.00 94.19 157 PHE A C 1
ATOM 1232 O O . PHE A 1 157 ? 6.215 -3.405 -9.222 1.00 94.19 157 PHE A O 1
ATOM 1239 N N . ALA A 1 158 ? 4.859 -4.608 -10.562 1.00 91.81 158 ALA A N 1
ATOM 1240 C CA . ALA A 1 158 ? 3.647 -3.867 -10.226 1.00 91.81 158 ALA A CA 1
ATOM 1241 C C . ALA A 1 158 ? 2.407 -4.762 -10.207 1.00 91.81 158 ALA A C 1
ATOM 1243 O O . ALA A 1 158 ? 2.379 -5.825 -10.836 1.00 91.81 158 ALA A O 1
ATOM 1244 N N . ASP A 1 159 ? 1.362 -4.286 -9.536 1.00 86.25 159 ASP A N 1
ATOM 1245 C CA . ASP A 1 159 ? 0.004 -4.768 -9.775 1.00 86.25 159 ASP A CA 1
ATOM 1246 C C . ASP A 1 159 ? -0.388 -4.492 -11.246 1.00 86.25 159 ASP A C 1
ATOM 1248 O O . ASP A 1 159 ? -0.023 -3.438 -11.790 1.00 86.25 159 ASP A O 1
ATOM 1252 N N . PRO A 1 160 ? -1.124 -5.402 -11.917 1.00 83.62 160 PRO A N 1
ATOM 1253 C CA . PRO A 1 160 ? -1.649 -5.162 -13.259 1.00 83.62 160 PRO A CA 1
ATOM 1254 C C . PRO A 1 160 ? -2.343 -3.807 -13.468 1.00 83.62 160 PRO A C 1
ATOM 1256 O O . PRO A 1 160 ? -2.250 -3.246 -14.562 1.00 83.62 160 PRO A O 1
ATOM 1259 N N . ILE A 1 161 ? -3.042 -3.289 -12.454 1.00 80.19 161 ILE A N 1
ATOM 1260 C CA . ILE A 1 161 ? -3.790 -2.024 -12.530 1.00 80.19 161 ILE A CA 1
ATOM 1261 C C . ILE A 1 161 ? -2.846 -0.814 -12.561 1.00 80.19 161 ILE A C 1
ATOM 1263 O O . ILE A 1 161 ? -3.136 0.177 -13.238 1.00 80.19 161 ILE A O 1
ATOM 1267 N N . ASP A 1 162 ? -1.710 -0.906 -11.874 1.00 85.31 162 ASP A N 1
ATOM 1268 C CA . ASP A 1 162 ? -0.800 0.220 -11.664 1.00 85.31 162 ASP A CA 1
ATOM 1269 C C . ASP A 1 162 ? 0.349 0.262 -12.678 1.00 85.31 162 ASP A C 1
ATOM 1271 O O . ASP A 1 162 ? 0.870 1.344 -12.957 1.00 85.31 162 ASP A O 1
ATOM 1275 N N . LEU A 1 163 ? 0.697 -0.879 -13.296 1.00 89.69 163 LEU A N 1
ATOM 1276 C CA . LEU A 1 163 ? 1.880 -1.030 -14.154 1.00 89.69 163 LEU A CA 1
ATOM 1277 C C . LEU A 1 163 ? 2.059 0.124 -15.153 1.00 89.69 163 LEU A C 1
ATOM 1279 O O . LEU A 1 163 ? 3.108 0.763 -15.168 1.00 89.69 163 LEU A O 1
ATOM 1283 N N . LEU A 1 164 ? 1.048 0.402 -15.983 1.00 90.31 164 LEU A N 1
ATOM 1284 C CA . LEU A 1 164 ? 1.159 1.397 -17.057 1.00 90.31 164 LEU A CA 1
ATOM 1285 C C . LEU A 1 164 ? 1.277 2.831 -16.525 1.00 90.31 164 LEU A C 1
ATOM 1287 O O . LEU A 1 164 ? 2.097 3.599 -17.029 1.00 90.31 164 LEU A O 1
ATOM 1291 N N . ASN A 1 165 ? 0.488 3.181 -15.507 1.00 88.31 165 ASN A N 1
ATOM 1292 C CA . ASN A 1 165 ? 0.490 4.524 -14.923 1.00 88.31 165 ASN A CA 1
ATOM 1293 C C . ASN A 1 165 ? 1.831 4.818 -14.241 1.00 88.31 165 ASN A C 1
ATOM 1295 O O . ASN A 1 165 ? 2.425 5.880 -14.444 1.00 88.31 165 ASN A O 1
ATOM 1299 N N . ASP A 1 166 ? 2.327 3.851 -13.473 1.00 90.69 166 ASP A N 1
ATOM 1300 C CA . ASP A 1 166 ? 3.577 3.954 -12.729 1.00 90.69 166 ASP A CA 1
ATOM 1301 C C . ASP A 1 166 ? 4.795 3.966 -13.668 1.00 90.69 166 ASP A C 1
ATOM 1303 O O . ASP A 1 166 ? 5.751 4.718 -13.447 1.00 90.69 166 ASP A O 1
ATOM 1307 N N . MET A 1 167 ? 4.737 3.215 -14.773 1.00 91.81 167 MET A N 1
ATOM 1308 C CA . MET A 1 167 ? 5.752 3.240 -15.830 1.00 91.81 167 MET A CA 1
ATOM 1309 C C . MET A 1 167 ? 5.796 4.589 -16.548 1.00 91.81 167 MET A C 1
ATOM 1311 O O . MET A 1 167 ? 6.876 5.152 -16.739 1.00 91.81 167 MET A O 1
ATOM 1315 N N . GLU A 1 168 ? 4.634 5.139 -16.925 1.00 90.88 168 GLU A N 1
ATOM 1316 C CA . GLU A 1 168 ? 4.544 6.458 -17.561 1.00 90.88 168 GLU A CA 1
ATOM 1317 C C . GLU A 1 168 ? 5.075 7.546 -16.619 1.00 90.88 168 GLU A C 1
ATOM 1319 O O . GLU A 1 168 ? 5.823 8.435 -17.041 1.00 90.88 168 GLU A O 1
ATOM 1324 N N . LEU A 1 169 ? 4.743 7.476 -15.328 1.00 90.25 169 LEU A N 1
ATOM 1325 C CA . LEU A 1 169 ? 5.254 8.408 -14.328 1.00 90.25 169 LEU A CA 1
ATOM 1326 C C . LEU A 1 169 ? 6.780 8.299 -14.184 1.00 90.25 169 LEU A C 1
ATOM 1328 O O . LEU A 1 169 ? 7.470 9.321 -14.214 1.00 90.25 169 LEU A O 1
ATOM 1332 N N . SER A 1 170 ? 7.315 7.078 -14.093 1.00 93.12 170 SER A N 1
ATOM 1333 C CA . SER A 1 170 ? 8.757 6.817 -13.999 1.00 93.12 170 SER A CA 1
ATOM 1334 C C . SER A 1 170 ? 9.504 7.366 -15.218 1.00 93.12 170 SER A C 1
ATOM 1336 O O . SER A 1 170 ? 10.471 8.117 -15.066 1.00 93.12 170 SER A O 1
ATOM 1338 N N . GLN A 1 171 ? 8.999 7.115 -16.430 1.00 91.88 171 GLN A N 1
ATOM 1339 C CA . GLN A 1 171 ? 9.566 7.649 -17.674 1.00 91.88 171 GLN A CA 1
ATOM 1340 C C . GLN A 1 171 ? 9.558 9.188 -17.718 1.00 91.88 171 GLN A C 1
ATOM 1342 O O . GLN A 1 171 ? 10.445 9.805 -18.313 1.00 91.88 171 GLN A O 1
ATOM 1347 N N . ASN A 1 172 ? 8.565 9.823 -17.090 1.00 91.88 172 ASN A N 1
ATOM 1348 C CA . ASN A 1 172 ? 8.387 11.275 -17.090 1.00 91.88 172 ASN A CA 1
ATOM 1349 C C . ASN A 1 172 ? 9.129 12.013 -15.968 1.00 91.88 172 ASN A C 1
ATOM 1351 O O . ASN A 1 172 ? 9.290 13.236 -16.063 1.00 91.88 172 ASN A O 1
ATOM 1355 N N . GLU A 1 173 ? 9.621 11.311 -14.948 1.00 93.56 173 GLU A N 1
ATOM 1356 C CA . GLU A 1 173 ? 10.297 11.937 -13.806 1.00 93.56 173 GLU A CA 1
ATOM 1357 C C . GLU A 1 173 ? 11.729 11.465 -13.570 1.00 93.56 173 GLU A C 1
ATOM 1359 O O . GLU A 1 173 ? 12.577 12.283 -13.195 1.00 93.56 173 GLU A O 1
ATOM 1364 N N . VAL A 1 174 ? 12.016 10.189 -13.817 1.00 94.69 174 VAL A N 1
ATOM 1365 C CA . VAL A 1 174 ? 13.328 9.611 -13.543 1.00 94.69 174 VAL A CA 1
ATOM 1366 C C . VAL A 1 174 ? 14.270 9.889 -14.709 1.00 94.69 174 VAL A C 1
ATOM 1368 O O . VAL A 1 174 ? 13.945 9.687 -15.878 1.00 94.69 174 VAL A O 1
ATOM 1371 N N . SER A 1 175 ? 15.468 10.372 -14.399 1.00 95.44 175 SER A N 1
ATOM 1372 C CA . SER A 1 175 ? 16.471 10.766 -15.390 1.00 95.44 175 SER A CA 1
ATOM 1373 C C . SER A 1 175 ? 17.869 10.314 -14.991 1.00 95.44 175 SER A C 1
ATOM 1375 O O . SER A 1 175 ? 18.191 10.205 -13.807 1.00 95.44 175 SER A O 1
ATOM 1377 N N . ILE A 1 176 ? 18.707 10.071 -16.000 1.00 93.88 176 ILE A N 1
ATOM 1378 C CA . ILE A 1 176 ? 20.133 9.776 -15.854 1.00 93.88 176 ILE A CA 1
ATOM 1379 C C . ILE A 1 176 ? 20.901 10.794 -16.700 1.00 93.88 176 ILE A C 1
ATOM 1381 O O . ILE A 1 176 ? 20.754 10.890 -17.920 1.00 93.88 176 ILE A O 1
ATOM 1385 N N . GLY A 1 177 ? 21.708 11.612 -16.035 1.00 92.06 177 GLY A N 1
ATOM 1386 C CA . GLY A 1 177 ? 22.375 12.760 -16.629 1.00 92.06 177 GLY A CA 1
ATOM 1387 C C . GLY A 1 177 ? 21.374 13.854 -16.995 1.00 92.06 177 GLY A C 1
ATOM 1388 O O . GLY A 1 177 ? 20.736 14.455 -16.136 1.00 92.06 177 GLY A O 1
ATOM 1389 N N . THR A 1 178 ? 21.274 14.175 -18.285 1.00 89.19 178 THR A N 1
ATOM 1390 C CA . THR A 1 178 ? 20.326 15.189 -18.787 1.00 89.19 178 THR A CA 1
ATOM 1391 C C . THR A 1 178 ? 19.133 14.596 -19.521 1.00 89.19 178 THR A C 1
ATOM 1393 O O . THR A 1 178 ? 18.321 15.352 -20.057 1.00 89.19 178 THR A O 1
ATOM 1396 N N . GLU A 1 179 ? 19.072 13.272 -19.613 1.00 88.00 179 GLU A N 1
ATOM 1397 C CA . GLU A 1 179 ? 18.061 12.550 -20.372 1.00 88.00 179 GLU A CA 1
ATOM 1398 C C . GLU A 1 179 ? 17.133 11.823 -19.401 1.00 88.00 179 GLU A C 1
ATOM 1400 O O . GLU A 1 179 ? 17.574 11.291 -18.382 1.00 88.00 179 GLU A O 1
ATOM 1405 N N . MET A 1 180 ? 15.835 11.851 -19.702 1.00 93.06 180 MET A N 1
ATOM 1406 C CA . MET A 1 180 ? 14.862 10.989 -19.028 1.00 93.06 180 MET A CA 1
ATOM 1407 C C . MET A 1 180 ? 15.256 9.533 -19.243 1.00 93.06 180 MET A C 1
ATOM 1409 O O . MET A 1 180 ? 15.956 9.256 -20.222 1.00 93.06 180 MET A O 1
ATOM 1413 N N . LEU A 1 181 ? 14.817 8.628 -18.362 1.00 88.88 181 LEU A N 1
ATOM 1414 C CA . LEU A 1 181 ? 15.027 7.195 -18.553 1.00 88.88 181 LEU A CA 1
ATOM 1415 C C . LEU A 1 181 ? 14.667 6.836 -20.001 1.00 88.88 181 LEU A C 1
ATOM 1417 O O . LEU A 1 181 ? 13.516 7.030 -20.407 1.00 88.88 181 LEU A O 1
ATOM 1421 N N . PRO A 1 182 ? 15.651 6.403 -20.809 1.00 77.44 182 PRO A N 1
ATOM 1422 C CA . PRO A 1 182 ? 15.445 6.182 -22.225 1.00 77.44 182 PRO A CA 1
ATOM 1423 C C . PRO A 1 182 ? 14.768 4.829 -22.382 1.00 77.44 182 PRO A C 1
ATOM 1425 O O . PRO A 1 182 ? 15.409 3.863 -22.751 1.00 77.44 182 PRO A O 1
ATOM 1428 N N . MET A 1 183 ? 13.488 4.758 -22.042 1.00 81.62 183 MET A N 1
ATOM 1429 C CA . MET A 1 183 ? 12.618 3.611 -22.286 1.00 81.62 183 MET A CA 1
ATOM 1430 C C . MET A 1 183 ? 11.790 3.911 -23.531 1.00 81.62 183 MET A C 1
ATOM 1432 O O . MET A 1 183 ? 11.361 5.057 -23.706 1.00 81.62 183 MET A O 1
ATOM 1436 N N . ASP A 1 184 ? 11.569 2.923 -24.390 1.00 80.94 184 ASP A N 1
ATOM 1437 C CA . ASP A 1 184 ? 10.650 3.034 -25.534 1.00 80.94 184 ASP A CA 1
ATOM 1438 C C . ASP A 1 184 ? 9.708 1.820 -25.560 1.00 80.94 184 ASP A C 1
ATOM 1440 O O . ASP A 1 184 ? 9.752 1.021 -26.501 1.00 80.94 184 ASP A O 1
ATOM 1444 N N . PRO A 1 185 ? 8.885 1.639 -24.506 1.00 79.00 185 PRO A N 1
ATOM 1445 C CA . PRO A 1 185 ? 7.943 0.534 -24.451 1.00 79.00 185 PRO A CA 1
ATOM 1446 C C . PRO A 1 185 ? 6.969 0.610 -25.630 1.00 79.00 185 PRO A C 1
ATOM 1448 O O . PRO A 1 185 ? 6.443 1.677 -25.966 1.00 79.00 185 PRO A O 1
ATOM 1451 N N . ASP A 1 186 ? 6.673 -0.542 -26.235 1.00 82.81 186 ASP A N 1
ATOM 1452 C CA . ASP A 1 186 ? 5.559 -0.658 -27.176 1.00 82.81 186 ASP A CA 1
ATOM 1453 C C . ASP A 1 186 ? 4.248 -0.613 -26.378 1.00 82.81 186 ASP A C 1
ATOM 1455 O O . ASP A 1 186 ? 3.682 -1.642 -26.012 1.00 82.81 186 ASP A O 1
ATOM 1459 N N . TRP A 1 187 ? 3.798 0.603 -26.054 1.00 83.06 187 TRP A N 1
ATOM 1460 C CA . TRP A 1 187 ? 2.603 0.850 -25.243 1.00 83.06 187 TRP A CA 1
ATOM 1461 C C . TRP A 1 187 ? 1.369 0.127 -25.785 1.00 83.06 187 TRP A C 1
ATOM 1463 O O . TRP A 1 187 ? 0.614 -0.444 -25.006 1.00 83.06 187 TRP A O 1
ATOM 1473 N N . ASP A 1 188 ? 1.197 0.079 -27.110 1.00 83.56 188 ASP A N 1
ATOM 1474 C CA . ASP A 1 188 ? 0.075 -0.622 -27.741 1.00 83.56 188 ASP A CA 1
ATOM 1475 C C . ASP A 1 188 ? 0.168 -2.142 -27.496 1.00 83.56 188 ASP A C 1
ATOM 1477 O O . ASP A 1 188 ? -0.854 -2.803 -27.271 1.00 83.56 188 ASP A O 1
ATOM 1481 N N . ALA A 1 189 ? 1.378 -2.714 -27.552 1.00 79.75 189 ALA A N 1
ATOM 1482 C CA . ALA A 1 189 ? 1.609 -4.125 -27.244 1.00 79.75 189 ALA A CA 1
ATOM 1483 C C . ALA A 1 189 ? 1.393 -4.424 -25.754 1.00 79.75 189 ALA A C 1
ATOM 1485 O O . ALA A 1 189 ? 0.705 -5.392 -25.433 1.00 79.75 189 ALA A O 1
ATOM 1486 N N . LEU A 1 190 ? 1.893 -3.569 -24.857 1.00 82.88 190 LEU A N 1
ATOM 1487 C CA . LEU A 1 190 ? 1.709 -3.712 -23.411 1.00 82.88 190 LEU A CA 1
ATOM 1488 C C . LEU A 1 190 ? 0.234 -3.603 -23.017 1.00 82.88 190 LEU A C 1
ATOM 1490 O O . LEU A 1 190 ? -0.287 -4.499 -22.358 1.00 82.88 190 LEU A O 1
ATOM 1494 N N . GLU A 1 191 ? -0.476 -2.576 -23.487 1.00 85.62 191 GLU A N 1
ATOM 1495 C CA . GLU A 1 191 ? -1.922 -2.439 -23.279 1.00 85.62 191 GLU A CA 1
ATOM 1496 C C . GLU A 1 191 ? -2.690 -3.645 -23.831 1.00 85.62 191 GLU A C 1
ATOM 1498 O O . GLU A 1 191 ? -3.625 -4.129 -23.196 1.00 85.62 191 GLU A O 1
ATOM 1503 N N . SER A 1 192 ? -2.293 -4.171 -24.995 1.00 83.06 192 SER A N 1
ATOM 1504 C CA . SER A 1 192 ? -2.924 -5.360 -25.582 1.00 83.06 192 SER A CA 1
ATOM 1505 C C . SER A 1 192 ? -2.656 -6.634 -24.778 1.00 83.06 192 SER A C 1
ATOM 1507 O O . SER A 1 192 ? -3.534 -7.497 -24.704 1.00 83.06 192 SER A O 1
ATOM 1509 N N . ALA A 1 193 ? -1.459 -6.769 -24.204 1.00 80.81 193 ALA A N 1
ATOM 1510 C CA . ALA A 1 193 ? -1.064 -7.912 -23.392 1.00 80.81 193 ALA A CA 1
ATOM 1511 C C . ALA A 1 193 ? -1.784 -7.911 -22.034 1.00 80.81 193 ALA A C 1
ATOM 1513 O O . ALA A 1 193 ? -2.297 -8.948 -21.619 1.00 80.81 193 ALA A O 1
ATOM 1514 N N . ILE A 1 194 ? -1.917 -6.740 -21.403 1.00 83.31 194 ILE A N 1
ATOM 1515 C CA . ILE A 1 194 ? -2.637 -6.548 -20.132 1.00 83.31 194 ILE A CA 1
ATOM 1516 C C . ILE A 1 194 ? -4.159 -6.641 -20.353 1.00 83.31 194 ILE A C 1
ATOM 1518 O O . ILE A 1 194 ? -4.889 -7.287 -19.605 1.00 83.31 194 ILE A O 1
ATOM 1522 N N . GLY A 1 195 ? -4.654 -6.030 -21.432 1.00 69.81 195 GLY A N 1
ATOM 1523 C CA . GLY A 1 195 ? -6.070 -5.862 -21.770 1.00 69.81 195 GLY A CA 1
ATOM 1524 C C . GLY A 1 195 ? -6.750 -7.060 -22.440 1.00 69.81 195 GLY A C 1
ATOM 1525 O O . GLY A 1 195 ? -7.828 -6.906 -23.023 1.00 69.81 195 GLY A O 1
ATOM 1526 N N . GLY A 1 196 ? -6.191 -8.272 -22.345 1.00 51.91 196 GLY A N 1
ATOM 1527 C CA . GLY A 1 196 ? -6.824 -9.514 -22.818 1.00 51.91 196 GLY A CA 1
ATOM 1528 C C . GLY A 1 196 ? -8.242 -9.775 -22.262 1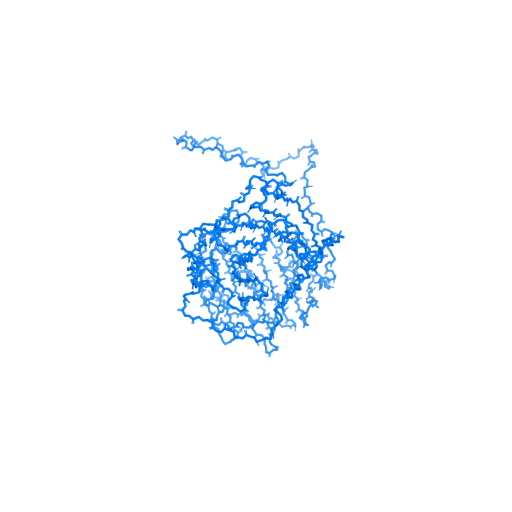.00 51.91 196 GLY A C 1
ATOM 1529 O O . GLY A 1 196 ? -8.960 -10.632 -22.787 1.00 51.91 196 GLY A O 1
ATOM 1530 N N . GLY A 1 197 ? -8.681 -9.002 -21.259 1.00 42.59 197 GLY A N 1
ATOM 1531 C CA . GLY A 1 197 ? -10.073 -8.800 -20.856 1.00 42.59 197 GLY A CA 1
ATOM 1532 C C . GLY A 1 197 ? -10.631 -7.425 -21.268 1.00 42.59 197 GLY A C 1
ATOM 1533 O O . GLY A 1 197 ? -10.652 -6.510 -20.465 1.00 42.59 197 GLY A O 1
ATOM 1534 N N . SER A 1 198 ? -11.117 -7.303 -22.510 1.00 34.19 198 SER A N 1
ATOM 1535 C CA . SER A 1 198 ? -12.081 -6.300 -23.022 1.00 34.19 198 SER A CA 1
ATOM 1536 C C . SER A 1 198 ? -12.270 -4.991 -22.219 1.00 34.19 198 SER A C 1
ATOM 1538 O O . SER A 1 198 ? -13.166 -4.906 -21.380 1.00 34.19 198 SER A O 1
ATOM 1540 N N . THR A 1 199 ? -11.585 -3.919 -22.621 1.00 38.91 199 THR A N 1
ATOM 1541 C CA . THR A 1 199 ? -11.894 -2.521 -22.244 1.00 38.91 199 THR A CA 1
ATOM 1542 C C . THR A 1 199 ? -12.855 -1.808 -23.218 1.00 38.91 199 THR A C 1
ATOM 1544 O O . THR A 1 199 ? -12.967 -0.581 -23.206 1.00 38.91 199 THR A O 1
ATOM 1547 N N . ASP A 1 200 ? -13.610 -2.545 -24.044 1.00 40.09 200 ASP A N 1
ATOM 1548 C CA . ASP A 1 200 ? -14.681 -1.975 -24.882 1.00 40.09 200 ASP A CA 1
ATOM 1549 C C . ASP A 1 200 ? -15.879 -1.520 -24.012 1.00 40.09 200 ASP A C 1
ATOM 1551 O O . ASP A 1 200 ? -16.840 -2.265 -23.842 1.00 40.09 200 ASP A O 1
ATOM 1555 N N . ASP A 1 201 ? -15.805 -0.318 -23.426 1.00 42.78 201 ASP A N 1
ATOM 1556 C CA . ASP A 1 201 ? -16.867 0.713 -23.431 1.00 42.78 201 ASP A CA 1
ATOM 1557 C C . ASP A 1 201 ? -16.559 1.848 -22.430 1.00 42.78 201 ASP A C 1
ATOM 1559 O O . ASP A 1 201 ? -17.216 2.002 -21.402 1.00 42.78 201 ASP A O 1
ATOM 1563 N N . VAL A 1 202 ? -15.621 2.738 -22.771 1.00 37.75 202 VAL A N 1
ATOM 1564 C CA . VAL A 1 202 ? -15.738 4.151 -22.369 1.00 37.75 202 VAL A CA 1
ATOM 1565 C C . VAL A 1 202 ? -15.357 5.034 -23.558 1.00 37.75 202 VAL A C 1
ATOM 1567 O O . VAL A 1 202 ? -14.228 5.491 -23.706 1.00 37.75 202 VAL A O 1
ATOM 1570 N N . ASP A 1 203 ? -16.333 5.275 -24.438 1.00 33.19 203 ASP A N 1
ATOM 1571 C CA . ASP A 1 203 ? -16.257 6.287 -25.498 1.00 33.19 203 ASP A CA 1
ATOM 1572 C C . ASP A 1 203 ? -16.193 7.692 -24.872 1.00 33.19 203 ASP A C 1
ATOM 1574 O O . ASP A 1 203 ? -17.203 8.365 -24.641 1.00 33.19 203 ASP A O 1
ATOM 1578 N N . ALA A 1 204 ? -14.975 8.140 -24.575 1.00 37.97 204 ALA A N 1
ATOM 1579 C CA . ALA A 1 204 ? -14.665 9.512 -24.213 1.00 37.97 204 ALA A CA 1
ATOM 1580 C C . ALA A 1 204 ? -14.624 10.400 -25.468 1.00 37.97 204 ALA A C 1
ATOM 1582 O O . ALA A 1 204 ? -13.572 10.899 -25.865 1.00 37.97 204 ALA A O 1
ATOM 1583 N N . THR A 1 205 ? -15.781 10.663 -26.083 1.00 41.62 205 THR A N 1
ATOM 1584 C CA . THR A 1 205 ? -15.928 11.797 -27.006 1.00 41.62 205 THR A CA 1
ATOM 1585 C C . THR A 1 205 ? -17.228 12.573 -26.787 1.00 41.62 205 THR A C 1
ATOM 1587 O O . THR A 1 205 ? -18.249 12.370 -27.441 1.00 41.62 205 THR A O 1
ATOM 1590 N N . ALA A 1 206 ? -17.180 13.575 -25.907 1.00 33.56 206 ALA A N 1
ATOM 1591 C CA . ALA A 1 206 ? -18.152 14.665 -25.928 1.00 33.56 206 ALA A CA 1
ATOM 1592 C C . ALA A 1 206 ? -17.480 15.999 -25.584 1.00 33.56 206 ALA A C 1
ATOM 1594 O O . ALA A 1 206 ? -17.374 16.395 -24.427 1.00 33.56 206 ALA A O 1
ATOM 1595 N N . GLU A 1 207 ? -17.060 16.716 -26.630 1.00 37.62 207 GLU A N 1
ATOM 1596 C CA . GLU A 1 207 ? -16.853 18.161 -26.566 1.00 37.62 207 GLU A CA 1
ATOM 1597 C C . GLU A 1 207 ? -18.151 18.830 -26.084 1.00 37.62 207 GLU A C 1
ATOM 1599 O O . GLU A 1 207 ? -19.199 18.754 -26.734 1.00 37.62 207 GLU A O 1
ATOM 1604 N N . THR A 1 208 ? -18.092 19.487 -24.928 1.00 30.81 208 THR A N 1
ATOM 1605 C CA . THR A 1 208 ? -19.235 20.165 -24.318 1.00 30.81 208 THR A CA 1
ATOM 1606 C C . THR A 1 208 ? -19.533 21.473 -25.053 1.00 30.81 208 THR A C 1
ATOM 1608 O O . THR A 1 208 ? -18.975 22.527 -24.744 1.00 30.81 208 THR A O 1
ATOM 1611 N N . ASP A 1 209 ? -20.454 21.420 -26.019 1.00 28.61 209 ASP A N 1
ATOM 1612 C CA . ASP A 1 209 ? -21.178 22.600 -26.492 1.00 28.61 209 ASP A CA 1
ATOM 1613 C C . ASP A 1 209 ? -22.304 22.926 -25.499 1.00 28.61 209 ASP A C 1
ATOM 1615 O O . ASP A 1 209 ? -23.172 22.113 -25.168 1.00 28.61 209 ASP A O 1
ATOM 1619 N N . VAL A 1 210 ? -22.248 24.143 -24.976 1.00 36.56 210 VAL A N 1
ATOM 1620 C CA . VAL A 1 210 ? -23.126 24.671 -23.938 1.00 36.56 210 VAL A CA 1
ATOM 1621 C C . VAL A 1 210 ? -24.475 24.998 -24.575 1.00 36.56 210 VAL A C 1
ATOM 1623 O O . VAL A 1 210 ? -24.555 25.977 -25.314 1.00 36.56 210 VAL A O 1
ATOM 1626 N N . ASN A 1 211 ? -25.519 24.201 -24.307 1.00 36.25 211 ASN A N 1
ATOM 1627 C CA . ASN A 1 211 ? -26.941 24.596 -24.168 1.00 36.25 211 ASN A CA 1
ATOM 1628 C C . ASN A 1 211 ? -27.897 23.416 -24.440 1.00 36.25 211 ASN A C 1
ATOM 1630 O O . ASN A 1 211 ? -28.276 23.201 -25.591 1.00 36.25 211 ASN A O 1
ATOM 1634 N N . ALA A 1 212 ? -28.378 22.739 -23.392 1.00 30.38 212 ALA A N 1
ATOM 1635 C CA . ALA A 1 212 ? -29.736 22.171 -23.323 1.00 30.38 212 ALA A CA 1
ATOM 1636 C C . ALA A 1 212 ? -29.996 21.540 -21.940 1.00 30.38 212 ALA A C 1
ATOM 1638 O O . ALA A 1 212 ? -29.929 20.325 -21.773 1.00 30.38 212 ALA A O 1
ATOM 1639 N N . GLU A 1 213 ? -30.316 22.378 -20.953 1.00 34.03 213 GLU A N 1
ATOM 1640 C CA . GLU A 1 213 ? -31.065 21.956 -19.764 1.00 34.03 213 GLU A CA 1
ATOM 1641 C C . GLU A 1 213 ? -32.512 21.547 -20.139 1.00 34.03 213 GLU A C 1
ATOM 1643 O O . GLU A 1 213 ? -33.044 21.966 -21.172 1.00 34.03 213 GLU A O 1
ATOM 1648 N N . ASP A 1 214 ? -33.143 20.778 -19.242 1.00 37.06 214 ASP A N 1
ATOM 1649 C CA . ASP A 1 214 ? -34.601 20.643 -19.037 1.00 37.06 214 ASP A CA 1
ATOM 1650 C C . ASP A 1 214 ? -35.425 19.531 -19.725 1.00 37.06 214 ASP A C 1
ATOM 1652 O O . ASP A 1 214 ? -36.646 19.662 -19.818 1.00 37.06 214 ASP A O 1
ATOM 1656 N N . ALA A 1 215 ? -34.863 18.379 -20.126 1.00 32.97 215 ALA A N 1
ATOM 1657 C CA . ALA A 1 215 ? -35.731 17.289 -20.632 1.00 32.97 215 ALA A CA 1
ATOM 1658 C C . ALA A 1 215 ? -35.426 15.838 -20.223 1.00 32.97 215 ALA A C 1
ATOM 1660 O O . ALA A 1 215 ? -36.141 14.949 -20.679 1.00 32.97 215 ALA A O 1
ATOM 1661 N N . LYS A 1 216 ? -34.428 15.552 -19.376 1.00 34.28 216 LYS A N 1
ATOM 1662 C CA . LYS A 1 216 ? -34.065 14.153 -19.048 1.00 34.28 216 LYS A CA 1
ATOM 1663 C C . LYS A 1 216 ? -34.089 13.771 -17.565 1.00 34.28 216 LYS A C 1
ATOM 1665 O O . LYS A 1 216 ? -33.779 12.632 -17.244 1.00 34.28 216 LYS A O 1
ATOM 1670 N N . LEU A 1 217 ? -34.520 14.665 -16.673 1.00 29.36 217 LEU A N 1
ATOM 1671 C CA . LEU A 1 217 ? -34.572 14.365 -15.235 1.00 29.36 217 LEU A CA 1
ATOM 1672 C C . LEU A 1 217 ? -35.866 13.649 -14.785 1.00 29.36 217 LEU A C 1
ATOM 1674 O O . LEU A 1 217 ? -35.873 13.005 -13.743 1.00 29.36 217 LEU A O 1
ATOM 1678 N N . ASP A 1 218 ? -36.939 13.700 -15.582 1.00 32.53 218 ASP A N 1
ATOM 1679 C CA . ASP A 1 218 ? -38.219 13.039 -15.255 1.00 32.53 218 ASP A CA 1
ATOM 1680 C C . ASP A 1 218 ? -38.293 11.565 -15.709 1.00 32.53 218 ASP A C 1
ATOM 1682 O O . ASP A 1 218 ? -39.189 10.841 -15.278 1.00 32.53 218 ASP A O 1
ATOM 1686 N N . ASP A 1 219 ? -37.361 11.095 -16.549 1.00 31.75 219 ASP A N 1
ATOM 1687 C CA . ASP A 1 219 ? -37.371 9.718 -17.084 1.00 31.75 219 ASP A CA 1
ATOM 1688 C C . ASP A 1 219 ? -36.622 8.725 -16.169 1.00 31.75 219 ASP A C 1
ATOM 1690 O O . ASP A 1 219 ? -36.933 7.538 -16.138 1.00 31.75 219 ASP A O 1
ATOM 1694 N N . ILE A 1 220 ? -35.697 9.224 -15.339 1.00 31.84 220 ILE A N 1
ATOM 1695 C CA . ILE A 1 220 ? -34.878 8.407 -14.426 1.00 31.84 220 ILE A CA 1
ATOM 1696 C C . ILE A 1 220 ? -35.588 8.188 -13.075 1.00 31.84 220 ILE A C 1
ATOM 1698 O O . ILE A 1 220 ? -35.527 7.106 -12.496 1.00 31.84 220 ILE A O 1
ATOM 1702 N N . LEU A 1 221 ? -36.382 9.154 -12.601 1.00 29.58 221 LEU A N 1
ATOM 1703 C CA . LEU A 1 221 ? -37.108 9.040 -11.323 1.00 29.58 221 LEU A CA 1
ATOM 1704 C C . LEU A 1 221 ? -38.427 8.242 -11.414 1.00 29.58 221 LEU A C 1
ATOM 1706 O O . LEU A 1 221 ? -39.096 8.017 -10.402 1.00 29.58 221 LEU A O 1
ATOM 1710 N N . GLY A 1 222 ? -38.799 7.776 -12.611 1.00 31.59 222 GLY A N 1
ATOM 1711 C CA . GLY A 1 222 ? -39.973 6.930 -12.849 1.00 31.59 222 GLY A CA 1
ATOM 1712 C C . GLY A 1 222 ? -39.753 5.428 -12.624 1.00 31.59 222 GLY A C 1
ATOM 1713 O O . GLY A 1 222 ? -40.736 4.694 -12.513 1.00 31.59 222 GLY A O 1
ATOM 1714 N N . GLN A 1 223 ? -38.503 4.956 -12.528 1.00 32.25 223 GLN A N 1
ATOM 1715 C CA . GLN A 1 223 ? -38.187 3.517 -12.507 1.00 32.25 223 GLN A CA 1
ATOM 1716 C C . GLN A 1 223 ? -38.059 2.886 -11.107 1.00 32.25 223 GLN A C 1
ATOM 1718 O O . GLN A 1 223 ? -38.082 1.666 -10.997 1.00 32.25 223 GLN A O 1
ATOM 1723 N N . VAL A 1 224 ? -38.065 3.669 -10.020 1.00 31.09 224 VAL A N 1
ATOM 1724 C CA . VAL A 1 224 ? -37.939 3.139 -8.637 1.00 31.09 224 VAL A CA 1
ATOM 1725 C C . VAL A 1 224 ? -39.297 2.965 -7.922 1.00 31.09 224 VAL A C 1
ATOM 1727 O O . VAL A 1 224 ? -39.377 2.657 -6.735 1.00 31.09 224 VAL A O 1
ATOM 1730 N N . ARG A 1 225 ? -40.435 3.092 -8.621 1.00 29.52 225 ARG A N 1
ATOM 1731 C CA . ARG A 1 225 ? -41.763 2.799 -8.035 1.00 29.52 225 ARG A CA 1
ATOM 1732 C C . ARG A 1 225 ? -42.588 1.829 -8.876 1.00 29.52 225 ARG A C 1
ATOM 1734 O O . ARG A 1 225 ? -43.522 2.224 -9.559 1.00 29.52 225 ARG A O 1
ATOM 1741 N N . GLY A 1 226 ? -42.239 0.551 -8.726 1.00 28.66 226 GLY A N 1
ATOM 1742 C CA . GLY A 1 226 ? -43.073 -0.654 -8.811 1.00 28.66 226 GLY A CA 1
ATOM 1743 C C . GLY A 1 226 ? -44.241 -0.706 -9.804 1.00 28.66 226 GLY A C 1
ATOM 1744 O O . GLY A 1 226 ? -45.267 -0.059 -9.621 1.00 28.66 226 GLY A O 1
ATOM 1745 N N . THR A 1 227 ? -44.190 -1.657 -10.738 1.00 29.86 227 THR A N 1
ATOM 1746 C CA . THR A 1 227 ? -45.111 -2.815 -10.758 1.00 29.86 227 THR A CA 1
ATOM 1747 C C . THR A 1 227 ? -44.701 -3.827 -11.831 1.00 29.86 227 THR A C 1
ATOM 1749 O O . THR A 1 227 ? -44.537 -3.487 -12.994 1.00 29.86 227 THR A O 1
ATOM 1752 N N . SER A 1 228 ? -44.575 -5.078 -11.385 1.00 41.66 228 SER A N 1
ATOM 1753 C CA . SER A 1 228 ? -44.668 -6.353 -12.108 1.00 41.66 228 SER A CA 1
ATOM 1754 C C . SER A 1 228 ? -45.032 -6.315 -13.601 1.00 41.66 228 SER A C 1
ATOM 1756 O O . SER A 1 228 ? -46.152 -5.927 -13.945 1.00 41.66 228 SER A O 1
ATOM 1758 N N . ASN A 1 229 ? -44.170 -6.899 -14.437 1.00 35.06 229 ASN A N 1
ATOM 1759 C CA . ASN A 1 229 ? -44.547 -7.910 -15.429 1.00 35.06 229 ASN A CA 1
ATOM 1760 C C . ASN A 1 229 ? -43.310 -8.692 -15.890 1.00 35.06 229 ASN A C 1
ATOM 1762 O O . ASN A 1 229 ? -42.242 -8.116 -16.051 1.00 35.06 229 ASN A O 1
ATOM 1766 N N . ASP A 1 230 ? -43.526 -9.994 -16.074 1.00 45.19 230 ASP A N 1
ATOM 1767 C CA . ASP A 1 230 ? -42.616 -11.014 -16.594 1.00 45.19 230 ASP A CA 1
ATOM 1768 C C . ASP A 1 230 ? -41.752 -10.535 -17.773 1.00 45.19 230 ASP A C 1
ATOM 1770 O O . ASP A 1 230 ? -42.278 -10.313 -18.863 1.00 45.19 230 ASP A O 1
ATOM 1774 N N . GLU A 1 231 ? -40.436 -10.476 -17.575 1.00 36.62 231 GLU A N 1
ATOM 1775 C CA . GLU A 1 231 ? -39.433 -10.816 -18.588 1.00 36.62 231 GLU A CA 1
ATOM 1776 C C . GLU A 1 231 ? -38.115 -11.137 -17.860 1.00 36.62 231 GLU A C 1
ATOM 1778 O O . GLU A 1 231 ? -37.554 -10.295 -17.164 1.00 36.62 231 GLU A O 1
ATOM 1783 N N . GLU A 1 232 ? -37.683 -12.399 -17.957 1.00 45.03 232 GLU A N 1
ATOM 1784 C CA . GLU A 1 232 ? -36.361 -12.869 -17.531 1.00 45.03 232 GLU A CA 1
ATOM 1785 C C . GLU A 1 232 ? -35.288 -12.054 -18.258 1.00 45.03 232 GLU A C 1
ATOM 1787 O O . GLU A 1 232 ? -35.085 -12.208 -19.464 1.00 45.03 232 GLU A O 1
ATOM 1792 N N . VAL A 1 233 ? -34.592 -11.201 -17.515 1.00 34.81 233 VAL A N 1
ATOM 1793 C CA . VAL A 1 233 ? -33.260 -10.726 -17.878 1.00 34.81 233 VAL A CA 1
ATOM 1794 C C . VAL A 1 233 ? -32.331 -11.277 -16.805 1.00 34.81 233 VAL A C 1
ATOM 1796 O O . VAL A 1 233 ? -32.207 -10.707 -15.726 1.00 34.81 233 VAL A O 1
ATOM 1799 N N . GLU A 1 234 ? -31.753 -12.446 -17.080 1.00 44.03 234 GLU A N 1
ATOM 1800 C CA . GLU A 1 234 ? -30.605 -12.957 -16.333 1.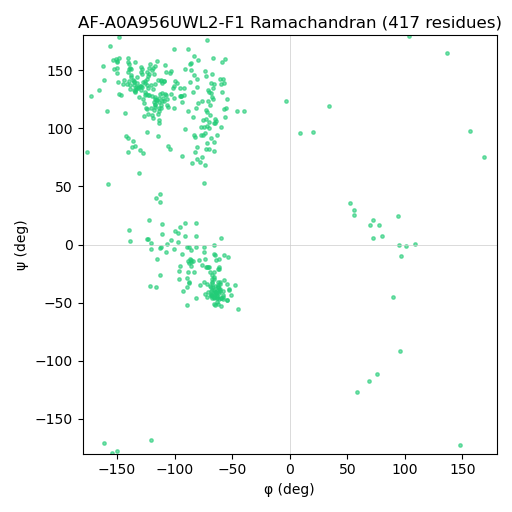00 44.03 234 GLU A CA 1
ATOM 1801 C C . GLU A 1 234 ? -29.396 -12.092 -16.698 1.00 44.03 234 GLU A C 1
ATOM 1803 O O . GLU A 1 234 ? -28.807 -12.234 -17.769 1.00 44.03 234 GLU A O 1
ATOM 1808 N N . ALA A 1 235 ? -29.070 -11.154 -15.819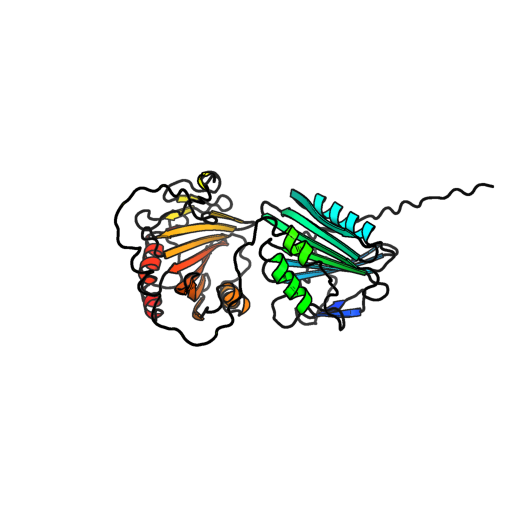 1.00 44.62 235 ALA A N 1
ATOM 1809 C CA . ALA A 1 235 ? -27.781 -10.488 -15.789 1.00 44.62 235 ALA A CA 1
ATOM 1810 C C . ALA A 1 235 ? -27.389 -10.322 -14.320 1.00 44.62 235 ALA A C 1
ATOM 1812 O O . ALA A 1 235 ? -27.592 -9.269 -13.721 1.00 44.62 235 ALA A O 1
ATOM 1813 N N . THR A 1 236 ? -26.877 -11.400 -13.737 1.00 37.75 236 THR A N 1
ATOM 1814 C CA . THR A 1 236 ? -26.045 -11.349 -12.541 1.00 37.75 236 THR A CA 1
ATOM 1815 C C . THR A 1 236 ? -24.656 -11.812 -12.957 1.00 37.75 236 THR A C 1
ATOM 1817 O O . THR A 1 236 ? -24.435 -12.988 -13.234 1.00 37.75 236 THR A O 1
ATOM 1820 N N . ALA A 1 237 ? -23.709 -10.878 -13.035 1.00 38.19 237 ALA A N 1
ATOM 1821 C CA . ALA A 1 237 ? -22.333 -11.217 -12.712 1.00 38.19 237 ALA A CA 1
ATOM 1822 C C . ALA A 1 237 ? -22.288 -11.296 -11.180 1.00 38.19 237 ALA A C 1
ATOM 1824 O O . ALA A 1 237 ? -21.907 -10.347 -10.509 1.00 38.19 237 ALA A O 1
ATOM 1825 N N . GLU A 1 238 ? -22.829 -12.385 -10.632 1.00 37.44 238 GLU A N 1
ATOM 1826 C CA . GLU A 1 238 ? -22.442 -12.829 -9.299 1.00 37.44 238 GLU A CA 1
ATOM 1827 C C . GLU A 1 238 ? -20.975 -13.243 -9.449 1.00 37.44 238 GLU A C 1
ATOM 1829 O O . GLU A 1 238 ? -20.673 -14.262 -10.076 1.00 37.44 238 GLU A O 1
ATOM 1834 N N . THR A 1 239 ? -20.048 -12.415 -8.970 1.00 42.47 239 THR A N 1
ATOM 1835 C CA . THR A 1 239 ? -18.742 -12.919 -8.551 1.00 42.47 239 THR A CA 1
ATOM 1836 C C . THR A 1 239 ? -19.046 -13.928 -7.455 1.00 42.47 239 THR A C 1
ATOM 1838 O O . THR A 1 239 ? -19.452 -13.582 -6.351 1.00 42.47 239 THR A O 1
ATOM 1841 N N . ASP A 1 240 ? -18.997 -15.203 -7.823 1.00 43.56 240 ASP A N 1
ATOM 1842 C CA . ASP A 1 240 ? -19.346 -16.328 -6.963 1.00 43.56 240 ASP A CA 1
ATOM 1843 C C . ASP A 1 240 ? -18.211 -16.512 -5.931 1.00 43.56 240 ASP A C 1
ATOM 1845 O O . ASP A 1 240 ? -17.469 -17.491 -5.967 1.00 43.56 240 ASP A O 1
ATOM 1849 N N . LEU A 1 241 ? -18.059 -15.550 -5.005 1.00 54.12 241 LEU A N 1
ATOM 1850 C CA . LEU A 1 241 ? -17.188 -15.636 -3.818 1.00 54.12 241 LEU A CA 1
ATOM 1851 C C . LEU A 1 241 ? -17.685 -16.712 -2.831 1.00 54.12 241 LEU A C 1
ATOM 1853 O O . LEU A 1 241 ? -17.040 -17.015 -1.831 1.00 54.12 241 LEU A O 1
ATOM 1857 N N . ALA A 1 242 ? -18.791 -17.394 -3.156 1.00 53.41 242 ALA A N 1
ATOM 1858 C CA . ALA A 1 242 ? -19.328 -18.568 -2.468 1.00 53.41 242 ALA A CA 1
ATOM 1859 C C . ALA A 1 242 ? -18.369 -19.785 -2.414 1.00 53.41 242 ALA A C 1
ATOM 1861 O O . ALA A 1 242 ? -18.770 -20.868 -1.974 1.00 53.41 242 ALA A O 1
ATOM 1862 N N . GLY A 1 243 ? -17.126 -19.634 -2.880 1.00 58.34 243 GLY A N 1
ATOM 1863 C CA . GLY A 1 243 ? -16.065 -20.635 -2.842 1.00 58.34 243 GLY A CA 1
ATOM 1864 C C . GLY A 1 243 ? -14.940 -20.367 -1.841 1.00 58.34 243 GLY A C 1
ATOM 1865 O O . GLY A 1 243 ? -14.095 -21.253 -1.698 1.00 58.34 243 GLY A O 1
ATOM 1866 N N . GLU A 1 244 ? -14.906 -19.214 -1.167 1.00 75.62 244 GLU A N 1
ATOM 1867 C CA . GLU A 1 244 ? -13.836 -18.927 -0.206 1.00 75.62 244 GLU A CA 1
ATOM 1868 C C . GLU A 1 244 ? -13.960 -19.777 1.062 1.00 75.62 244 GLU A C 1
ATOM 1870 O O . GLU A 1 244 ? -15.036 -19.951 1.644 1.00 75.62 244 GLU A O 1
ATOM 1875 N N . ASP A 1 245 ? -12.834 -20.359 1.475 1.00 90.00 245 ASP A N 1
ATOM 1876 C CA . ASP A 1 245 ? -12.737 -21.168 2.687 1.00 90.00 245 ASP A CA 1
ATOM 1877 C C . ASP A 1 245 ? -12.487 -20.248 3.887 1.00 90.00 245 ASP A C 1
ATOM 1879 O O . ASP A 1 245 ? -11.393 -20.218 4.454 1.00 90.00 245 ASP A O 1
ATOM 1883 N N . TRP A 1 246 ? -13.511 -19.473 4.258 1.00 92.94 246 TRP A N 1
ATOM 1884 C CA . TRP A 1 246 ? -13.450 -18.509 5.363 1.00 92.94 246 TRP A CA 1
ATOM 1885 C C . TRP A 1 246 ? -13.003 -19.150 6.683 1.00 92.94 246 TRP A C 1
ATOM 1887 O O . TRP A 1 246 ? -12.283 -18.525 7.460 1.00 92.94 246 TRP A O 1
ATOM 1897 N N . GLU A 1 247 ? -13.376 -20.415 6.922 1.00 93.38 247 GLU A N 1
ATOM 1898 C CA . GLU A 1 247 ? -12.921 -21.175 8.095 1.00 93.38 247 GLU A CA 1
ATOM 1899 C C . GLU A 1 247 ? -11.389 -21.312 8.099 1.00 93.38 247 GLU A C 1
ATOM 1901 O O . GLU A 1 247 ? -10.756 -21.177 9.146 1.00 93.38 247 GLU A O 1
ATOM 1906 N N . SER A 1 248 ? -10.770 -21.541 6.935 1.00 92.31 248 SER A N 1
ATOM 1907 C CA . SER A 1 248 ? -9.306 -21.597 6.812 1.00 92.31 248 SER A CA 1
ATOM 1908 C C . SER A 1 248 ? -8.618 -20.243 7.003 1.00 92.31 248 SER A C 1
ATOM 1910 O O . SER A 1 248 ? -7.452 -20.212 7.396 1.00 92.31 248 SER A O 1
ATOM 1912 N N . MET A 1 249 ? -9.345 -19.146 6.779 1.00 94.38 249 MET A N 1
ATOM 1913 C CA . MET A 1 249 ? -8.877 -17.767 6.955 1.00 94.38 249 MET A CA 1
ATOM 1914 C C . MET A 1 249 ? -9.154 -17.215 8.363 1.00 94.38 249 MET A C 1
ATOM 1916 O O . MET A 1 249 ? -8.929 -16.034 8.623 1.00 94.38 249 MET A O 1
ATOM 1920 N N . GLY A 1 250 ? -9.623 -18.066 9.281 1.00 96.19 250 GLY A N 1
ATOM 1921 C CA . GLY A 1 250 ? -9.792 -17.725 10.692 1.00 96.19 250 GLY A CA 1
ATOM 1922 C C . GLY A 1 250 ? -11.220 -17.399 11.122 1.00 96.19 250 GLY A C 1
ATOM 1923 O O . GLY A 1 250 ? -11.450 -17.142 12.301 1.00 96.19 250 GLY A O 1
ATOM 1924 N N . LEU A 1 251 ? -12.207 -17.414 10.220 1.00 96.94 251 LEU A N 1
ATOM 1925 C CA . LEU A 1 251 ? -13.604 -17.178 10.591 1.00 96.94 251 LEU A CA 1
ATOM 1926 C C . LEU A 1 251 ? -14.172 -18.405 11.326 1.00 96.94 251 LEU A C 1
ATOM 1928 O O . LEU A 1 251 ? -14.620 -19.372 10.708 1.00 96.94 251 LEU A O 1
ATOM 1932 N N . GLU A 1 252 ? -14.150 -18.383 12.660 1.00 96.38 252 GLU A N 1
ATOM 1933 C CA . GLU A 1 252 ? -14.582 -19.516 13.494 1.00 96.38 252 GLU A CA 1
ATOM 1934 C C . GLU A 1 252 ? -16.098 -19.536 13.768 1.00 96.38 252 GLU A C 1
ATOM 1936 O O . GLU A 1 252 ? -16.648 -20.553 14.215 1.00 96.38 252 GLU A O 1
ATOM 1941 N N . GLY A 1 253 ? -16.793 -18.426 13.513 1.00 93.88 253 GLY A N 1
ATOM 1942 C CA . GLY A 1 253 ? -18.208 -18.263 13.833 1.00 93.88 253 GLY A CA 1
ATOM 1943 C C . GLY A 1 253 ? -18.891 -17.134 13.064 1.00 93.88 253 GLY A C 1
ATOM 1944 O O . GLY A 1 253 ? -18.340 -16.564 12.132 1.00 93.88 253 GLY A O 1
ATOM 1945 N N . ALA A 1 254 ? -20.128 -16.823 13.458 1.00 94.62 254 ALA A N 1
ATOM 1946 C CA . ALA A 1 254 ? -20.879 -15.696 12.889 1.00 94.62 254 ALA A CA 1
ATOM 1947 C C . ALA A 1 254 ? -20.453 -14.337 13.478 1.00 94.62 254 ALA A C 1
ATOM 1949 O O . ALA A 1 254 ? -20.848 -13.295 12.964 1.00 94.62 254 ALA A O 1
ATOM 1950 N N . ASP A 1 255 ? -19.706 -14.382 14.578 1.00 97.38 255 ASP A N 1
ATOM 1951 C CA . ASP A 1 255 ? -19.359 -13.278 15.469 1.00 97.38 255 ASP A CA 1
ATOM 1952 C C . ASP A 1 255 ? -17.901 -13.349 15.940 1.00 97.38 255 ASP A C 1
ATOM 1954 O O . ASP A 1 255 ? -17.537 -12.720 16.931 1.00 97.38 255 ASP A O 1
ATOM 1958 N N . THR A 1 256 ? -17.080 -14.201 15.322 1.00 98.19 256 THR A N 1
ATOM 1959 C CA . THR A 1 256 ? -15.716 -14.472 15.784 1.00 98.19 256 THR A CA 1
ATOM 1960 C C . THR A 1 256 ? -14.792 -14.756 14.617 1.00 98.19 256 THR A C 1
ATOM 1962 O O . THR A 1 256 ? -15.050 -15.647 13.802 1.00 98.19 256 THR A O 1
ATOM 1965 N N . TRP A 1 257 ? -13.678 -14.037 14.605 1.00 97.94 257 TRP A N 1
ATOM 1966 C CA . TRP A 1 257 ? -12.538 -14.264 13.737 1.00 97.94 257 TRP A CA 1
ATOM 1967 C C . TRP A 1 257 ? -11.279 -14.399 14.592 1.00 97.94 257 TRP A C 1
ATOM 1969 O O . TRP A 1 257 ? -11.025 -13.583 15.476 1.00 97.94 257 TRP A O 1
ATOM 1979 N N . VAL A 1 258 ? -10.493 -15.437 14.334 1.00 97.56 258 VAL A N 1
ATOM 1980 C CA . VAL A 1 258 ? -9.200 -15.677 14.973 1.00 97.56 258 VAL A CA 1
ATOM 1981 C C . VAL A 1 258 ? -8.138 -15.550 13.900 1.00 97.56 258 VAL A C 1
ATOM 1983 O O . VAL A 1 258 ? -8.129 -16.326 12.947 1.00 97.56 258 VAL A O 1
ATOM 1986 N N . SER A 1 259 ? -7.242 -14.583 14.064 1.00 96.06 259 SER A N 1
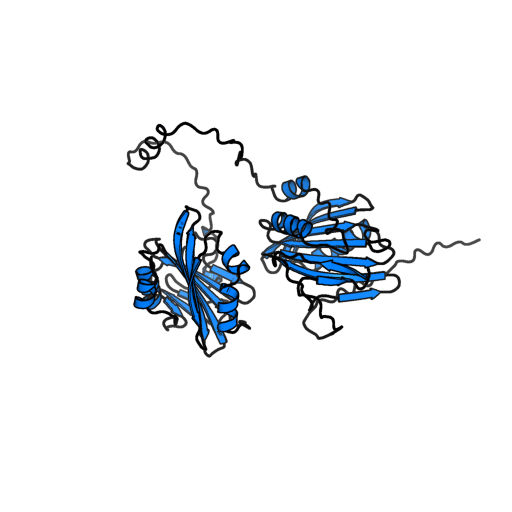ATOM 1987 C CA . SER A 1 259 ? -6.132 -14.377 13.142 1.00 96.06 259 SER A CA 1
ATOM 1988 C C . SER A 1 259 ? -5.323 -15.682 12.988 1.00 96.06 259 SER A C 1
ATOM 1990 O O . SER A 1 259 ? -4.888 -16.273 13.980 1.00 96.06 259 SER A O 1
ATOM 1992 N N . PRO A 1 260 ? -5.127 -16.190 11.756 1.00 94.12 260 PRO A N 1
ATOM 1993 C CA . PRO A 1 260 ? -4.303 -17.377 11.533 1.00 94.12 260 PRO A CA 1
ATOM 1994 C C . PRO A 1 260 ? -2.823 -17.151 11.863 1.00 94.12 260 PRO A C 1
ATOM 1996 O O . PRO A 1 260 ? -2.109 -18.105 12.202 1.00 94.12 260 PRO A O 1
ATOM 1999 N N . THR A 1 261 ? -2.363 -15.904 11.739 1.00 93.00 261 THR A N 1
ATOM 2000 C CA . THR A 1 261 ? -0.960 -15.514 11.905 1.00 93.00 261 THR A CA 1
ATOM 2001 C C . THR A 1 261 ? -0.650 -15.070 13.335 1.00 93.00 261 THR A C 1
ATOM 2003 O O . THR A 1 261 ? 0.403 -15.419 13.883 1.00 93.00 261 THR A O 1
ATOM 2006 N N . PHE A 1 262 ? -1.567 -14.333 13.960 1.00 89.62 262 PHE A N 1
ATOM 2007 C CA . PHE A 1 262 ? -1.423 -13.726 15.280 1.00 89.62 262 PHE A CA 1
ATOM 2008 C C . PHE A 1 262 ? -2.374 -14.410 16.266 1.00 89.62 262 PHE A C 1
ATOM 2010 O O . PHE A 1 262 ? -3.494 -14.752 15.922 1.00 89.62 262 PHE A O 1
ATOM 2017 N N . ASP A 1 263 ? -1.951 -14.626 17.514 1.00 90.75 263 ASP A N 1
ATOM 2018 C CA . ASP A 1 263 ? -2.795 -15.212 18.579 1.00 90.75 263 ASP A CA 1
ATOM 2019 C C . ASP A 1 263 ? -3.831 -14.179 19.081 1.00 90.75 263 ASP A C 1
ATOM 2021 O O . ASP A 1 263 ? -3.883 -13.854 20.267 1.00 90.75 263 ASP A O 1
ATOM 2025 N N . SER A 1 264 ? -4.589 -13.609 18.141 1.00 95.06 264 SER A N 1
ATOM 2026 C CA . SER A 1 264 ? -5.523 -12.500 18.296 1.00 95.06 264 SER A CA 1
ATOM 2027 C C . SER A 1 264 ? -6.914 -12.927 17.839 1.00 95.06 264 SER A C 1
ATOM 2029 O O . SER A 1 264 ? -7.097 -13.428 16.731 1.00 95.06 264 SER A O 1
ATOM 2031 N N . GLU A 1 265 ? -7.900 -12.696 18.695 1.00 97.31 265 GLU A N 1
ATOM 2032 C CA . GLU A 1 265 ? -9.313 -12.996 18.468 1.00 97.31 265 GLU A CA 1
ATOM 2033 C C . GLU A 1 265 ? -10.099 -11.685 18.389 1.00 97.31 265 GLU A C 1
ATOM 2035 O O . GLU A 1 265 ? -10.080 -10.902 19.339 1.00 97.31 265 GLU A O 1
ATOM 2040 N N . ILE A 1 266 ? -10.805 -11.450 17.285 1.00 97.69 266 ILE A N 1
ATOM 2041 C CA . ILE A 1 266 ? -11.784 -10.368 17.163 1.00 97.69 266 ILE A CA 1
ATOM 2042 C C . ILE A 1 266 ? -13.181 -10.969 17.279 1.00 97.69 266 ILE A C 1
ATOM 2044 O O . ILE A 1 266 ? -13.527 -11.914 16.568 1.00 97.69 266 ILE A O 1
ATOM 2048 N N . THR A 1 267 ? -14.001 -10.386 18.148 1.00 98.31 267 THR A N 1
ATOM 2049 C CA . THR A 1 267 ? -15.429 -10.709 18.245 1.00 98.31 267 THR A CA 1
ATOM 2050 C C . THR A 1 267 ? -16.277 -9.468 18.024 1.00 98.31 267 THR A C 1
ATOM 2052 O O . THR A 1 267 ? -15.821 -8.356 18.298 1.00 98.31 267 THR A O 1
ATOM 2055 N N . TRP A 1 268 ? -17.499 -9.647 17.519 1.00 98.12 268 TRP A N 1
ATOM 2056 C CA . TRP A 1 268 ? -18.419 -8.535 17.277 1.00 98.12 268 TRP A CA 1
ATOM 2057 C C . TRP A 1 268 ? -19.871 -8.846 17.658 1.00 98.12 268 TRP A C 1
ATOM 2059 O O . TRP A 1 268 ? -20.335 -9.982 17.585 1.00 98.12 268 TRP A O 1
ATOM 2069 N N . ASP A 1 269 ? -20.629 -7.816 18.033 1.00 97.75 269 ASP A N 1
ATOM 2070 C CA . ASP A 1 269 ? -22.069 -7.921 18.271 1.00 97.75 269 ASP A CA 1
ATOM 2071 C C . ASP A 1 269 ? -22.852 -8.062 16.956 1.00 97.75 269 ASP A C 1
ATOM 2073 O O . ASP A 1 269 ? -23.035 -7.093 16.219 1.00 97.75 269 ASP A O 1
ATOM 2077 N N . THR A 1 270 ? -23.388 -9.257 16.701 1.00 96.50 270 THR A N 1
ATOM 2078 C CA . THR A 1 270 ? -24.199 -9.569 15.505 1.00 96.50 270 THR A CA 1
ATOM 2079 C C . THR A 1 270 ? -25.516 -8.803 15.387 1.00 96.50 270 THR A C 1
ATOM 2081 O O . THR A 1 270 ? -26.143 -8.838 14.329 1.00 96.50 270 THR A O 1
ATOM 2084 N N . ASP A 1 271 ? -25.977 -8.137 16.451 1.00 96.38 271 ASP A N 1
ATOM 2085 C CA . ASP A 1 271 ? -27.133 -7.240 16.347 1.00 96.38 271 ASP A CA 1
ATOM 2086 C C . ASP A 1 271 ? -26.756 -5.895 15.685 1.00 96.38 271 ASP A C 1
ATOM 2088 O O . ASP A 1 271 ? -27.646 -5.182 15.210 1.00 96.38 271 ASP A O 1
ATOM 2092 N N . SER A 1 272 ? -25.460 -5.560 15.638 1.00 96.00 272 SER A N 1
ATOM 2093 C CA . SER A 1 272 ? -24.925 -4.290 15.124 1.00 96.00 272 SER A CA 1
ATOM 2094 C C . SER A 1 272 ? -24.047 -4.471 13.880 1.00 96.00 272 SER A C 1
ATOM 2096 O O . SER A 1 272 ? -24.121 -3.657 12.959 1.00 96.00 272 SER A O 1
ATOM 2098 N N . TRP A 1 273 ? -23.271 -5.555 13.824 1.00 97.19 273 TRP A N 1
ATOM 2099 C CA . TRP A 1 273 ? -22.264 -5.822 12.797 1.00 97.19 273 TRP A CA 1
ATOM 2100 C C . TRP A 1 273 ? -22.506 -7.146 12.073 1.00 97.19 273 TRP A C 1
ATOM 2102 O O . TRP A 1 273 ? -22.915 -8.139 12.678 1.00 97.19 273 TRP A O 1
ATOM 2112 N N . GLU A 1 274 ? -22.189 -7.179 10.785 1.00 95.94 274 GLU A N 1
ATOM 2113 C CA . GLU A 1 274 ? -22.174 -8.385 9.966 1.00 95.94 274 GLU A CA 1
ATOM 2114 C C . GLU A 1 274 ? -20.859 -8.531 9.196 1.00 95.94 274 GLU A C 1
ATOM 2116 O O . GLU A 1 274 ? -20.219 -7.548 8.810 1.00 95.94 274 GLU A O 1
ATOM 2121 N N . PHE A 1 275 ? -20.463 -9.786 8.981 1.00 95.69 275 PHE A N 1
ATOM 2122 C CA . PHE A 1 275 ? -19.332 -10.136 8.132 1.00 95.69 275 PHE A CA 1
ATOM 2123 C C . PHE A 1 275 ? -19.779 -10.132 6.657 1.00 95.69 275 PHE A C 1
ATOM 2125 O O . PHE A 1 275 ? -20.656 -10.932 6.301 1.00 95.69 275 PHE A O 1
ATOM 2132 N N . PRO A 1 276 ? -19.218 -9.259 5.801 1.00 91.81 276 PRO A N 1
ATOM 2133 C CA . PRO A 1 276 ? -19.674 -9.083 4.426 1.00 91.81 276 PRO A CA 1
ATOM 2134 C C . PRO A 1 276 ? -19.097 -10.177 3.516 1.00 91.81 276 PRO A C 1
ATOM 2136 O O . PRO A 1 276 ? -18.077 -9.994 2.862 1.00 91.81 276 PRO A O 1
ATOM 2139 N N . THR A 1 277 ? -19.738 -11.348 3.468 1.00 86.88 277 THR A N 1
ATOM 2140 C CA . THR A 1 277 ? -19.245 -12.516 2.697 1.00 86.88 277 THR A CA 1
ATOM 2141 C C . THR A 1 277 ? -19.134 -12.295 1.184 1.00 86.88 277 THR A C 1
ATOM 2143 O O . THR A 1 277 ? -18.612 -13.150 0.475 1.00 86.88 277 THR A O 1
ATOM 2146 N N . ASP A 1 278 ? -19.708 -11.210 0.675 1.00 83.12 278 ASP A N 1
ATOM 2147 C CA . ASP A 1 278 ? -19.693 -10.796 -0.725 1.00 83.12 278 ASP A CA 1
ATOM 2148 C C . ASP A 1 278 ? -18.604 -9.757 -1.041 1.00 83.12 278 ASP A C 1
ATOM 2150 O O . ASP A 1 278 ? -18.505 -9.312 -2.184 1.00 83.12 278 ASP A O 1
ATOM 2154 N N . TYR A 1 279 ? -17.781 -9.377 -0.058 1.00 80.56 279 TYR A N 1
ATOM 2155 C CA . TYR A 1 279 ? -16.668 -8.452 -0.249 1.00 80.56 279 TYR A CA 1
ATOM 2156 C C . TYR A 1 279 ? -15.378 -9.229 -0.518 1.00 80.56 279 TYR A C 1
ATOM 2158 O O . TYR A 1 279 ? -14.982 -10.083 0.270 1.00 80.56 279 TYR A O 1
ATOM 2166 N N . GLU A 1 280 ? -14.687 -8.874 -1.602 1.00 76.12 280 GLU A N 1
ATOM 2167 C CA . GLU A 1 280 ? -13.402 -9.473 -2.005 1.00 76.12 280 GLU A CA 1
ATOM 2168 C C . GLU A 1 280 ? -12.321 -9.350 -0.918 1.00 76.12 280 GLU A C 1
ATOM 2170 O O . GLU A 1 280 ? -11.494 -10.236 -0.754 1.00 76.12 280 GLU A O 1
ATOM 2175 N N . TYR A 1 281 ? -12.380 -8.290 -0.109 1.00 83.19 281 TYR A N 1
ATOM 2176 C CA . TYR A 1 281 ? -11.436 -8.029 0.981 1.00 83.19 281 TYR A CA 1
ATOM 2177 C C . TYR A 1 281 ? -12.098 -8.144 2.362 1.00 83.19 281 TYR A C 1
ATOM 2179 O O . TYR A 1 281 ? -11.807 -7.375 3.284 1.00 83.19 281 TYR A O 1
ATOM 2187 N N . ALA A 1 282 ? -13.036 -9.086 2.517 1.00 91.19 282 ALA A N 1
ATOM 2188 C CA . ALA A 1 282 ? -13.683 -9.339 3.803 1.00 91.19 282 ALA A CA 1
ATOM 2189 C C . ALA A 1 282 ? -12.687 -9.866 4.852 1.00 91.19 282 ALA A C 1
ATOM 2191 O O . ALA A 1 282 ? -12.717 -9.421 5.999 1.00 91.19 282 ALA A O 1
ATOM 2192 N N . ILE A 1 283 ? -11.776 -10.762 4.452 1.00 94.81 283 ILE A N 1
ATOM 2193 C CA . ILE A 1 283 ? -10.572 -11.129 5.209 1.00 94.81 283 ILE A CA 1
ATOM 2194 C C . ILE A 1 283 ? -9.382 -11.044 4.260 1.00 94.81 283 ILE A C 1
ATOM 2196 O O . ILE A 1 283 ? -9.454 -11.538 3.139 1.00 94.81 283 ILE A O 1
ATOM 2200 N N . TYR A 1 284 ? -8.276 -10.471 4.722 1.00 92.44 284 TYR A N 1
ATOM 2201 C CA . TYR A 1 284 ? -7.022 -10.449 3.976 1.00 92.44 284 TYR A CA 1
ATOM 2202 C C . TYR A 1 284 ? -5.881 -10.950 4.860 1.00 92.44 284 TYR A C 1
ATOM 2204 O O . TYR A 1 284 ? -5.755 -10.526 6.006 1.00 92.44 284 TYR A O 1
ATOM 2212 N N . LEU A 1 285 ? -5.057 -11.856 4.333 1.00 92.50 285 LEU A N 1
ATOM 2213 C CA . LEU A 1 285 ? -3.896 -12.414 5.030 1.00 92.50 285 LEU A CA 1
ATOM 2214 C C . LEU A 1 285 ? -2.634 -11.956 4.300 1.00 92.50 285 LEU A C 1
ATOM 2216 O O . LEU A 1 285 ? -2.337 -12.442 3.210 1.00 92.50 285 LEU A O 1
ATOM 2220 N N . GLY A 1 286 ? -1.928 -10.992 4.879 1.00 85.31 286 GLY A N 1
ATOM 2221 C CA . GLY A 1 286 ? -0.716 -10.407 4.321 1.00 85.31 286 GLY A CA 1
ATOM 2222 C C . GLY A 1 286 ? 0.562 -10.959 4.948 1.00 85.31 286 GLY A C 1
ATOM 2223 O O . GLY A 1 286 ? 0.566 -11.595 6.004 1.00 85.31 286 GLY A O 1
ATOM 2224 N N . ASP A 1 287 ? 1.694 -10.653 4.316 1.00 81.19 287 ASP A N 1
ATOM 2225 C CA . ASP A 1 287 ? 3.015 -10.926 4.880 1.00 81.19 287 ASP A CA 1
ATOM 2226 C C . ASP A 1 287 ? 3.303 -9.974 6.051 1.00 81.19 287 ASP A C 1
ATOM 2228 O O . ASP A 1 287 ? 3.904 -8.912 5.898 1.00 81.19 287 ASP A O 1
ATOM 2232 N N . GLY A 1 288 ? 2.872 -10.373 7.247 1.00 85.19 288 GLY A N 1
ATOM 2233 C CA . GLY A 1 288 ? 3.127 -9.644 8.492 1.00 85.19 288 GLY A CA 1
ATOM 2234 C C . GLY A 1 288 ? 1.910 -8.955 9.100 1.00 85.19 288 GLY A C 1
ATOM 2235 O O . GLY A 1 288 ? 2.045 -8.403 10.185 1.00 85.19 288 GLY A O 1
ATOM 2236 N N . TRP A 1 289 ? 0.731 -9.063 8.489 1.00 92.50 289 TRP A N 1
ATOM 2237 C CA . TRP A 1 289 ? -0.516 -8.515 9.022 1.00 92.50 289 TRP A CA 1
ATOM 2238 C C . TRP A 1 289 ? -1.727 -9.313 8.529 1.00 92.50 289 TRP A C 1
ATOM 2240 O O . TRP A 1 289 ? -1.706 -9.864 7.434 1.00 92.50 289 TRP A O 1
ATOM 2250 N N . ASP A 1 290 ? -2.791 -9.342 9.326 1.00 94.94 290 ASP A N 1
ATOM 2251 C CA . ASP A 1 290 ? -4.057 -9.995 8.992 1.00 94.94 290 ASP A CA 1
ATOM 2252 C C . ASP A 1 290 ? -5.190 -8.980 9.189 1.00 94.94 290 ASP A C 1
ATOM 2254 O O . ASP A 1 290 ? -5.192 -8.248 10.182 1.00 94.94 290 ASP A O 1
ATOM 2258 N N . SER A 1 291 ? -6.172 -8.956 8.291 1.00 96.12 291 SER A N 1
ATOM 2259 C CA . SER A 1 291 ? -7.279 -7.996 8.329 1.00 96.12 291 SER A CA 1
ATOM 2260 C C . SER A 1 291 ? -8.654 -8.633 8.238 1.00 96.12 291 SER A C 1
ATOM 2262 O O . SER A 1 291 ? -8.838 -9.662 7.592 1.00 96.12 291 SER A O 1
ATOM 2264 N N . LEU A 1 292 ? -9.625 -7.949 8.840 1.00 96.94 292 LEU A N 1
ATOM 2265 C CA . LEU A 1 292 ? -11.045 -8.268 8.857 1.00 96.94 292 LEU A CA 1
ATOM 2266 C C . LEU A 1 292 ? -11.864 -7.005 8.562 1.00 96.94 292 LEU A C 1
ATOM 2268 O O . LEU A 1 292 ? -11.693 -5.978 9.219 1.00 96.94 292 LEU A O 1
ATOM 2272 N N . THR A 1 293 ? -12.816 -7.111 7.639 1.00 96.44 293 THR A N 1
ATOM 2273 C CA . THR A 1 293 ? -13.833 -6.084 7.390 1.00 96.44 293 THR A CA 1
ATOM 2274 C C . THR A 1 293 ? -15.150 -6.480 8.048 1.00 96.44 293 THR A C 1
ATOM 2276 O O . THR A 1 293 ? -15.601 -7.618 7.919 1.00 96.44 293 THR A O 1
ATOM 2279 N N . LEU A 1 294 ? -15.809 -5.526 8.701 1.00 95.94 294 LEU A N 1
ATOM 2280 C CA . LEU A 1 294 ? -17.186 -5.650 9.174 1.00 95.94 294 LEU A CA 1
ATOM 2281 C C . LEU A 1 294 ? -18.026 -4.505 8.608 1.00 95.94 294 LEU A C 1
ATOM 2283 O O . LEU A 1 294 ? -17.548 -3.385 8.426 1.00 95.94 294 LEU A O 1
ATOM 2287 N N . THR A 1 295 ? -19.303 -4.773 8.371 1.00 96.12 295 THR A N 1
ATOM 2288 C CA . THR A 1 295 ? -20.277 -3.753 7.959 1.00 96.12 295 THR A CA 1
ATOM 2289 C C . THR A 1 295 ? -21.385 -3.659 8.989 1.00 96.12 295 THR A C 1
ATOM 2291 O O . THR A 1 295 ? -21.685 -4.632 9.684 1.00 96.12 295 THR A O 1
ATOM 2294 N N . THR A 1 296 ? -21.978 -2.481 9.146 1.00 93.25 296 THR A N 1
ATOM 2295 C CA . THR A 1 296 ? -23.156 -2.365 10.004 1.00 93.25 296 THR A CA 1
ATOM 2296 C C . THR A 1 296 ? -24.328 -3.110 9.368 1.00 93.25 296 THR A C 1
ATOM 2298 O O . THR A 1 296 ? -24.486 -3.102 8.151 1.00 93.25 296 THR A O 1
ATOM 2301 N N . VAL A 1 297 ? -25.213 -3.700 10.176 1.00 88.88 297 VAL A N 1
ATOM 2302 C CA . VAL A 1 297 ? -26.385 -4.461 9.676 1.00 88.88 297 VAL A CA 1
ATOM 2303 C C . VAL A 1 297 ? -27.349 -3.593 8.841 1.00 88.88 297 VAL A C 1
ATOM 2305 O O . VAL A 1 297 ? -28.161 -4.099 8.065 1.00 88.88 297 VAL A O 1
ATOM 2308 N N . ASP A 1 298 ? -27.307 -2.266 8.999 1.00 88.06 298 ASP A N 1
ATOM 2309 C CA . ASP A 1 298 ? -28.063 -1.326 8.161 1.00 88.06 298 ASP A CA 1
ATOM 2310 C C . ASP A 1 298 ? -27.340 -0.926 6.857 1.00 88.06 298 ASP A C 1
ATOM 2312 O O . ASP A 1 298 ? -27.946 -0.241 6.028 1.00 88.06 298 ASP A O 1
ATOM 2316 N N . GLY A 1 299 ? -26.093 -1.369 6.664 1.00 86.56 299 GLY A N 1
ATOM 2317 C CA . GLY A 1 299 ? -25.242 -1.099 5.504 1.00 86.56 299 GLY A CA 1
ATOM 2318 C C . GLY A 1 299 ? -24.751 0.346 5.404 1.00 86.56 299 GLY A C 1
ATOM 2319 O O . GLY A 1 299 ? -24.371 0.783 4.320 1.00 86.56 299 GLY A O 1
ATOM 2320 N N . LEU A 1 300 ? -24.829 1.126 6.488 1.00 86.56 300 LEU A N 1
ATOM 2321 C CA . LEU A 1 300 ? -24.529 2.566 6.486 1.00 86.56 300 LEU A CA 1
ATOM 2322 C C . LEU A 1 300 ? -23.136 2.927 7.016 1.00 86.56 300 LEU A C 1
ATOM 2324 O O . LEU A 1 300 ? -22.769 4.104 7.000 1.00 86.56 300 LEU A O 1
ATOM 2328 N N . GLY A 1 301 ? -22.375 1.946 7.487 1.00 92.38 301 GLY A N 1
ATOM 2329 C CA . GLY A 1 301 ? -20.990 2.115 7.894 1.00 92.38 301 GLY A CA 1
ATOM 2330 C C . GLY A 1 301 ? -20.203 0.828 7.706 1.00 92.38 301 GLY A C 1
ATOM 2331 O O . GLY A 1 301 ? -20.769 -0.266 7.632 1.00 92.38 301 GLY A O 1
ATOM 2332 N N . TYR A 1 302 ? -18.887 0.969 7.645 1.00 94.44 302 TYR A N 1
ATOM 2333 C CA . TYR A 1 302 ? -17.975 -0.164 7.683 1.00 94.44 302 TYR A CA 1
ATOM 2334 C C . TYR A 1 302 ? -16.832 0.117 8.650 1.00 94.44 302 TYR A C 1
ATOM 2336 O O . TYR A 1 302 ? -16.514 1.272 8.954 1.00 94.44 302 TYR A O 1
ATOM 2344 N N . VAL A 1 303 ? -16.226 -0.963 9.125 1.00 96.25 303 VAL A N 1
ATOM 2345 C CA . VAL A 1 303 ? -14.945 -0.924 9.808 1.00 96.25 303 VAL A CA 1
ATOM 2346 C C . VAL A 1 303 ? -13.997 -1.928 9.172 1.00 96.25 303 VAL A C 1
ATOM 2348 O O . VAL A 1 303 ? -14.376 -3.062 8.886 1.00 96.25 303 VAL A O 1
ATOM 2351 N N . PHE A 1 304 ? -12.764 -1.495 8.952 1.00 95.69 304 PHE A N 1
ATOM 2352 C CA . PHE A 1 304 ? -11.654 -2.340 8.542 1.00 95.69 304 PHE A CA 1
ATOM 2353 C C . PHE A 1 304 ? -10.669 -2.436 9.705 1.00 95.69 304 PHE A C 1
ATOM 2355 O O . PHE A 1 304 ? -10.223 -1.411 10.220 1.00 95.69 304 PHE A O 1
ATOM 2362 N N . ILE A 1 305 ? -10.370 -3.653 10.151 1.00 96.88 305 ILE A N 1
ATOM 2363 C CA . ILE A 1 305 ? -9.519 -3.913 11.313 1.00 96.88 305 ILE A CA 1
ATOM 2364 C C . ILE A 1 305 ? -8.318 -4.731 10.856 1.00 96.88 305 ILE A C 1
ATOM 2366 O O . ILE A 1 305 ? -8.497 -5.784 10.254 1.00 96.88 305 ILE A O 1
ATOM 2370 N N . THR A 1 306 ? -7.108 -4.287 11.182 1.00 96.25 306 THR A N 1
ATOM 2371 C CA . THR A 1 306 ? -5.861 -5.011 10.906 1.00 96.25 306 THR A CA 1
ATOM 2372 C C . THR A 1 306 ? -5.124 -5.304 12.200 1.00 96.25 306 THR A C 1
ATOM 2374 O O . THR A 1 306 ? -4.993 -4.432 13.060 1.00 96.25 306 THR A O 1
ATOM 2377 N N . VAL A 1 307 ? -4.602 -6.520 12.316 1.00 94.31 307 VAL A N 1
ATOM 2378 C CA . VAL A 1 307 ? -3.714 -6.963 13.390 1.00 94.31 307 VAL A CA 1
ATOM 2379 C C . VAL A 1 307 ? -2.318 -7.182 12.811 1.00 94.31 307 VAL A C 1
ATOM 2381 O O . VAL A 1 307 ? -2.165 -7.872 11.806 1.00 94.31 307 VAL A O 1
ATOM 2384 N N . ASP A 1 308 ? -1.307 -6.615 13.464 1.00 92.69 308 ASP A N 1
ATOM 2385 C CA . ASP A 1 308 ? 0.105 -6.701 13.074 1.00 92.69 308 ASP A CA 1
ATOM 2386 C C . ASP A 1 308 ? 0.988 -6.860 14.336 1.00 92.69 308 ASP A C 1
ATOM 2388 O O . ASP A 1 308 ? 0.646 -6.369 15.411 1.00 92.69 308 ASP A O 1
ATOM 2392 N N . GLN A 1 309 ? 2.124 -7.558 14.247 1.00 83.38 309 GLN A N 1
ATOM 2393 C CA . GLN A 1 309 ? 3.121 -7.695 15.330 1.00 83.38 309 GLN A CA 1
ATOM 2394 C C . GLN A 1 309 ? 4.523 -7.167 14.967 1.00 83.38 309 GLN A C 1
ATOM 2396 O O . GLN A 1 309 ? 5.448 -7.253 15.780 1.00 83.38 309 GLN A O 1
ATOM 2401 N N . GLN A 1 310 ? 4.710 -6.632 13.762 1.00 67.88 310 GLN A N 1
ATOM 2402 C CA . GLN A 1 310 ? 5.966 -6.103 13.221 1.00 67.88 310 GLN A CA 1
ATOM 2403 C C . GLN A 1 310 ? 5.875 -4.600 12.937 1.00 67.88 310 GLN A C 1
ATOM 2405 O O . GLN A 1 310 ? 6.433 -4.085 11.970 1.00 67.88 310 GLN A O 1
ATOM 2410 N N . PHE A 1 311 ? 5.214 -3.868 13.830 1.00 73.00 311 PHE A N 1
ATOM 2411 C CA . PHE A 1 311 ? 5.075 -2.426 13.702 1.00 73.00 311 PHE A CA 1
ATOM 2412 C C . PHE A 1 311 ? 6.328 -1.702 14.229 1.00 73.00 311 PHE A C 1
ATOM 2414 O O . PHE A 1 311 ? 6.442 -1.384 15.414 1.00 73.00 311 PHE A O 1
ATOM 2421 N N . ASP A 1 312 ? 7.286 -1.421 13.342 1.00 75.44 312 ASP A N 1
ATOM 2422 C CA . ASP A 1 312 ? 8.512 -0.666 13.675 1.00 75.44 312 ASP A CA 1
ATOM 2423 C C . ASP A 1 312 ? 8.267 0.849 13.852 1.00 75.44 312 ASP A C 1
ATOM 2425 O O . ASP A 1 312 ? 9.150 1.604 14.278 1.00 75.44 312 ASP A O 1
ATOM 2429 N N . ASN A 1 313 ? 7.050 1.310 13.559 1.00 78.50 313 ASN A N 1
ATOM 2430 C CA . ASN A 1 313 ? 6.668 2.710 13.653 1.00 78.50 313 ASN A CA 1
ATOM 2431 C C . ASN A 1 313 ? 6.265 3.111 15.075 1.00 78.50 313 ASN A C 1
ATOM 2433 O O . ASN A 1 313 ? 5.646 2.367 15.829 1.00 78.50 313 ASN A O 1
ATOM 2437 N N . THR A 1 314 ? 6.571 4.356 15.430 1.00 86.75 314 THR A N 1
ATOM 2438 C CA . THR A 1 314 ? 6.037 4.982 16.645 1.00 86.75 314 THR A CA 1
ATOM 2439 C C . THR A 1 314 ? 4.680 5.618 16.350 1.00 86.75 314 THR A C 1
ATOM 2441 O O . THR A 1 314 ? 4.469 6.068 15.225 1.00 86.75 314 THR A O 1
ATOM 2444 N N . PRO A 1 315 ? 3.794 5.797 17.344 1.00 90.88 315 PRO A N 1
ATOM 2445 C CA . PRO A 1 315 ? 2.543 6.511 17.110 1.00 90.88 315 PRO A CA 1
ATOM 2446 C C . PRO A 1 315 ? 2.719 7.896 16.466 1.00 90.88 315 PRO A C 1
ATOM 2448 O O . PRO A 1 315 ? 1.974 8.277 15.570 1.00 90.88 315 PRO A O 1
ATOM 2451 N N . GLN A 1 316 ? 3.758 8.639 16.863 1.00 90.38 316 GLN A N 1
ATOM 2452 C CA . GLN A 1 316 ? 4.048 9.938 16.255 1.00 90.38 316 GLN A CA 1
ATOM 2453 C C . GLN A 1 316 ? 4.427 9.814 14.773 1.00 90.38 316 GLN A C 1
ATOM 2455 O O . GLN A 1 316 ? 3.949 10.609 13.975 1.00 90.38 316 GLN A O 1
ATOM 2460 N N . SER A 1 317 ? 5.254 8.832 14.396 1.00 90.06 317 SER A N 1
ATOM 2461 C CA . SER A 1 317 ? 5.657 8.669 12.992 1.00 90.06 317 SER A CA 1
ATOM 2462 C C . SER A 1 317 ? 4.492 8.240 12.100 1.00 90.06 317 SER A C 1
ATOM 2464 O O . SER A 1 317 ? 4.457 8.639 10.943 1.00 90.06 317 SER A O 1
ATOM 2466 N N . ILE A 1 318 ? 3.516 7.504 12.642 1.00 93.00 318 ILE A N 1
ATOM 2467 C CA . ILE A 1 318 ? 2.270 7.172 11.933 1.00 93.00 318 ILE A CA 1
ATOM 2468 C C . ILE A 1 318 ? 1.454 8.434 11.656 1.00 93.00 318 ILE A C 1
ATOM 2470 O O . ILE A 1 318 ? 1.089 8.685 10.515 1.00 93.00 318 ILE A O 1
ATOM 2474 N N . VAL A 1 319 ? 1.198 9.255 12.681 1.00 93.88 319 VAL A N 1
ATOM 2475 C CA . VAL A 1 319 ? 0.442 10.508 12.507 1.00 93.88 319 VAL A CA 1
ATOM 2476 C C . VAL A 1 319 ? 1.168 11.477 11.573 1.00 93.88 319 VAL A C 1
ATOM 2478 O O . VAL A 1 319 ? 0.523 12.183 10.799 1.00 93.88 319 VAL A O 1
ATOM 2481 N N . ASP A 1 320 ? 2.499 11.529 11.634 1.00 89.06 320 ASP A N 1
ATOM 2482 C CA . ASP A 1 320 ? 3.298 12.347 10.719 1.00 89.06 320 ASP A CA 1
ATOM 2483 C C . ASP A 1 320 ? 3.145 11.857 9.268 1.00 89.06 320 ASP A C 1
ATOM 2485 O O . ASP A 1 320 ? 2.968 12.682 8.373 1.00 89.06 320 ASP A O 1
ATOM 2489 N N . TYR A 1 321 ? 3.149 10.537 9.043 1.00 90.75 321 TYR A N 1
ATOM 2490 C CA . TYR A 1 321 ? 2.908 9.931 7.731 1.00 90.75 321 TYR A CA 1
ATOM 2491 C C . TYR A 1 321 ? 1.479 10.173 7.225 1.00 90.75 321 TYR A C 1
ATOM 2493 O O . TYR A 1 321 ? 1.299 10.598 6.092 1.00 90.75 321 TYR A O 1
ATOM 2501 N N . TRP A 1 322 ? 0.454 10.008 8.062 1.00 96.06 322 TRP A N 1
ATOM 2502 C CA . TRP A 1 322 ? -0.942 10.230 7.658 1.00 96.06 322 TRP A CA 1
ATOM 2503 C C . TRP A 1 322 ? -1.283 11.681 7.291 1.00 96.06 322 TRP A C 1
ATOM 2505 O O . TRP A 1 322 ? -2.371 11.960 6.797 1.00 96.06 322 TRP A O 1
ATOM 2515 N N . GLN A 1 323 ? -0.371 12.619 7.535 1.00 93.94 323 GLN A N 1
ATOM 2516 C CA . GLN A 1 323 ? -0.512 14.018 7.134 1.00 93.94 323 GLN A CA 1
ATOM 2517 C C . GLN A 1 323 ? 0.324 14.372 5.896 1.00 93.94 323 GLN A C 1
ATOM 2519 O O . GLN A 1 323 ? 0.378 15.548 5.528 1.00 93.94 323 GLN A O 1
ATOM 2524 N N . THR A 1 324 ? 1.010 13.409 5.274 1.00 89.88 324 THR A N 1
ATOM 2525 C CA . THR A 1 324 ? 1.740 13.661 4.028 1.00 89.88 324 THR A CA 1
ATOM 2526 C C . THR A 1 324 ? 0.770 13.807 2.862 1.00 89.88 324 THR A C 1
ATOM 2528 O O . THR A 1 324 ? -0.294 13.191 2.827 1.00 89.88 324 THR A O 1
ATOM 2531 N N . ASP A 1 325 ? 1.158 14.614 1.874 1.00 91.31 325 ASP A N 1
ATOM 2532 C CA . ASP A 1 325 ? 0.374 14.771 0.646 1.00 91.31 325 ASP A CA 1
ATOM 2533 C C . ASP A 1 325 ? 0.220 13.431 -0.093 1.00 91.31 325 ASP A C 1
ATOM 2535 O O . ASP A 1 325 ? -0.828 13.172 -0.669 1.00 91.31 325 ASP A O 1
ATOM 2539 N N . GLU A 1 326 ? 1.239 12.569 -0.032 1.00 89.75 326 GLU A N 1
ATOM 2540 C CA . GLU A 1 326 ? 1.231 11.216 -0.600 1.00 89.75 326 GLU A CA 1
ATOM 2541 C C . GLU A 1 326 ? 0.118 10.352 0.005 1.00 89.75 326 GLU A C 1
ATOM 2543 O O . GLU A 1 326 ? -0.721 9.819 -0.721 1.00 89.75 326 GLU A O 1
ATOM 2548 N N . PHE A 1 327 ? 0.065 10.264 1.338 1.00 90.38 327 PHE A N 1
ATOM 2549 C CA . PHE A 1 327 ? -0.964 9.491 2.021 1.00 90.38 327 PHE A CA 1
ATOM 2550 C C . PHE A 1 327 ? -2.360 10.065 1.759 1.00 90.38 327 PHE A C 1
ATOM 2552 O O . PHE A 1 327 ? -3.301 9.326 1.489 1.00 90.38 327 PHE A O 1
ATOM 2559 N N . LEU A 1 328 ? -2.522 11.388 1.823 1.00 91.94 328 LEU A N 1
ATOM 2560 C CA . LEU A 1 328 ? -3.830 12.004 1.597 1.00 91.94 328 LEU A CA 1
ATOM 2561 C C . LEU A 1 328 ? -4.291 11.823 0.145 1.00 91.94 328 LEU A C 1
ATOM 2563 O O . LEU A 1 328 ? -5.471 11.570 -0.085 1.00 91.94 328 LEU A O 1
ATOM 2567 N N . ALA A 1 329 ? -3.373 11.879 -0.824 1.00 85.38 329 ALA A N 1
ATOM 2568 C CA . ALA A 1 329 ? -3.680 11.631 -2.229 1.00 85.38 329 ALA A CA 1
ATOM 2569 C C . ALA A 1 329 ? -4.138 10.187 -2.483 1.00 85.38 329 ALA A C 1
ATOM 2571 O O . ALA A 1 329 ? -5.049 9.988 -3.289 1.00 85.38 329 ALA A O 1
ATOM 2572 N N . SER A 1 330 ? -3.579 9.195 -1.777 1.00 85.62 330 SER A N 1
ATOM 2573 C CA . SER A 1 330 ? -4.003 7.791 -1.913 1.00 85.62 330 SER A CA 1
ATOM 2574 C C . SER A 1 330 ? -5.399 7.520 -1.340 1.00 85.62 330 SER A C 1
ATOM 2576 O O . SER A 1 330 ? -6.052 6.555 -1.732 1.00 85.62 330 SER A O 1
ATOM 2578 N N . ARG A 1 331 ? -5.903 8.395 -0.459 1.00 90.25 331 ARG A N 1
ATOM 2579 C CA . ARG A 1 331 ? -7.268 8.318 0.092 1.00 90.25 331 ARG A CA 1
ATOM 2580 C C . ARG A 1 331 ? -8.328 8.991 -0.779 1.00 90.25 331 ARG A C 1
ATOM 2582 O O . ARG A 1 331 ? -9.517 8.764 -0.561 1.00 90.25 331 ARG A O 1
ATOM 2589 N N . GLY A 1 332 ? -7.920 9.788 -1.765 1.00 88.19 332 GLY A N 1
ATOM 2590 C CA . GLY A 1 332 ? -8.814 10.430 -2.723 1.00 88.19 332 GLY A CA 1
ATOM 2591 C C . GLY A 1 332 ? -8.475 11.899 -3.001 1.00 88.19 332 GLY A C 1
ATOM 2592 O O . GLY A 1 332 ? -7.739 12.544 -2.255 1.00 88.19 332 GLY A O 1
ATOM 2593 N N . PRO A 1 333 ? -9.026 12.476 -4.083 1.00 83.75 333 PRO A N 1
ATOM 2594 C CA . PRO A 1 333 ? -8.666 13.819 -4.546 1.00 83.75 333 PRO A CA 1
ATOM 2595 C C . PRO A 1 333 ? -9.214 14.966 -3.679 1.00 83.75 333 PRO A C 1
ATOM 2597 O O . PRO A 1 333 ? -8.823 16.118 -3.875 1.00 83.75 333 PRO A O 1
ATOM 2600 N N . ASP A 1 334 ? -10.150 14.688 -2.772 1.00 93.00 334 ASP A N 1
ATOM 2601 C CA . ASP A 1 334 ? -10.873 15.672 -1.960 1.00 93.00 334 ASP A CA 1
ATOM 2602 C C . ASP A 1 334 ? -10.726 15.445 -0.450 1.00 93.00 334 ASP A C 1
ATOM 2604 O O . ASP A 1 334 ? -11.532 15.939 0.340 1.00 93.00 334 ASP A O 1
ATOM 2608 N N . VAL A 1 335 ? -9.681 14.720 -0.053 1.00 96.00 335 VAL A N 1
ATOM 2609 C CA . VAL A 1 335 ? -9.413 14.405 1.347 1.00 96.00 335 VAL A CA 1
ATOM 2610 C C . VAL A 1 335 ? -9.041 15.668 2.125 1.00 96.00 335 VAL A C 1
ATOM 2612 O O . VAL A 1 335 ? -8.116 16.398 1.763 1.00 96.00 335 VAL A O 1
ATOM 2615 N N . GLU A 1 336 ? -9.738 15.911 3.234 1.00 96.56 336 GLU A N 1
ATOM 2616 C CA . GLU A 1 336 ? -9.450 17.007 4.165 1.00 96.56 336 GLU A CA 1
ATOM 2617 C C . GLU A 1 336 ? -9.292 16.464 5.586 1.00 96.56 336 GLU A C 1
ATOM 2619 O O . GLU A 1 336 ? -10.205 15.855 6.141 1.00 96.56 336 GLU A O 1
ATOM 2624 N N . VAL A 1 337 ? -8.125 16.704 6.189 1.00 97.50 337 VAL A N 1
ATOM 2625 C CA . VAL A 1 337 ? -7.856 16.339 7.584 1.00 97.50 337 VAL A CA 1
ATOM 2626 C C . VAL A 1 337 ? -8.649 17.252 8.517 1.00 97.50 337 VAL A C 1
ATOM 2628 O O . VAL A 1 337 ? -8.491 18.474 8.487 1.00 97.50 337 VAL A O 1
ATOM 2631 N N . VAL A 1 338 ? -9.466 16.646 9.374 1.00 97.56 338 VAL A N 1
ATOM 2632 C CA . VAL A 1 338 ? -10.289 17.327 10.379 1.00 97.56 338 VAL A CA 1
ATOM 2633 C C . VAL A 1 338 ? -9.519 17.484 11.684 1.00 97.56 338 VAL A C 1
ATOM 2635 O O . VAL A 1 338 ? -9.416 18.594 12.209 1.00 97.56 338 VAL A O 1
ATOM 2638 N N . ASP A 1 339 ? -8.960 16.386 12.197 1.00 98.06 339 ASP A N 1
ATOM 2639 C CA . ASP A 1 339 ? -8.173 16.393 13.429 1.00 98.06 339 ASP A CA 1
ATOM 2640 C C . ASP A 1 339 ? -7.157 15.245 13.462 1.00 98.06 339 ASP A C 1
ATOM 2642 O O . ASP A 1 339 ? -7.300 14.236 12.770 1.00 98.06 339 ASP A O 1
ATOM 2646 N N . VAL A 1 340 ? -6.127 15.403 14.291 1.00 97.38 340 VAL A N 1
ATOM 2647 C CA . VAL A 1 340 ? -5.109 14.382 14.554 1.00 97.38 340 VAL A CA 1
ATOM 2648 C C . VAL A 1 340 ? -4.829 14.291 16.045 1.00 97.38 340 VAL A C 1
ATOM 2650 O O . VAL A 1 340 ? -4.668 15.297 16.741 1.00 97.38 340 VAL A O 1
ATOM 2653 N N . ALA A 1 341 ? -4.705 13.068 16.540 1.00 96.12 341 ALA A N 1
ATOM 2654 C CA . ALA A 1 341 ? -4.395 12.797 17.929 1.00 96.12 341 ALA A CA 1
ATOM 2655 C C . ALA A 1 341 ? -3.277 11.762 18.031 1.00 96.12 341 ALA A C 1
ATOM 2657 O O . ALA A 1 341 ? -3.152 10.843 17.231 1.00 96.12 341 ALA A O 1
ATOM 2658 N N . THR A 1 342 ? -2.420 11.928 19.033 1.00 95.56 342 THR A N 1
ATOM 2659 C CA . THR A 1 342 ? -1.367 10.961 19.322 1.00 95.56 342 THR A CA 1
ATOM 2660 C C . THR A 1 342 ? -1.151 10.871 20.820 1.00 95.56 342 THR A C 1
ATOM 2662 O O . THR A 1 342 ? -1.150 11.875 21.546 1.00 95.56 342 THR A O 1
ATOM 2665 N N . THR A 1 343 ? -0.970 9.648 21.295 1.00 93.38 343 THR A N 1
ATOM 2666 C CA . THR A 1 343 ? -0.603 9.348 22.672 1.00 93.38 343 THR A CA 1
ATOM 2667 C C . THR A 1 343 ? 0.717 8.577 22.700 1.00 93.38 343 THR A C 1
ATOM 2669 O O . THR A 1 343 ? 1.457 8.509 21.721 1.00 93.38 343 THR A O 1
ATOM 2672 N N . ARG A 1 344 ? 1.068 8.021 23.863 1.00 90.25 344 ARG A N 1
ATOM 2673 C CA . ARG A 1 344 ? 2.224 7.124 23.957 1.00 90.25 344 ARG A CA 1
ATOM 2674 C C . ARG A 1 344 ? 1.986 5.815 23.201 1.00 90.25 344 ARG A C 1
ATOM 2676 O O . ARG A 1 344 ? 2.953 5.251 22.706 1.00 90.25 344 ARG A O 1
ATOM 2683 N N . ASP A 1 345 ? 0.736 5.364 23.167 1.00 93.00 345 ASP A N 1
ATOM 2684 C CA . ASP A 1 345 ? 0.359 4.009 22.769 1.00 93.00 345 ASP A CA 1
ATOM 2685 C C . ASP A 1 345 ? -0.666 4.020 21.617 1.00 93.00 345 ASP A C 1
ATOM 2687 O O . ASP A 1 345 ? -1.143 2.964 21.228 1.00 93.00 345 ASP A O 1
ATOM 2691 N N . SER A 1 346 ? -1.009 5.194 21.065 1.00 95.19 346 SER A N 1
ATOM 2692 C CA . SER A 1 346 ? -1.973 5.314 19.967 1.00 95.19 346 SER A CA 1
ATOM 2693 C C . SER A 1 346 ? -1.708 6.495 19.029 1.00 95.19 346 SER A C 1
ATOM 2695 O O . SER A 1 346 ? -1.131 7.518 19.428 1.00 95.19 346 SER A O 1
ATOM 2697 N N . ALA A 1 347 ? -2.120 6.338 17.776 1.00 95.62 347 ALA A N 1
ATOM 2698 C CA . ALA A 1 347 ? -2.018 7.298 16.683 1.00 95.62 347 ALA A CA 1
ATOM 2699 C C . ALA A 1 347 ? -3.343 7.359 15.943 1.00 95.62 347 ALA A C 1
ATOM 2701 O O . ALA A 1 347 ? -3.874 6.312 15.586 1.00 95.62 347 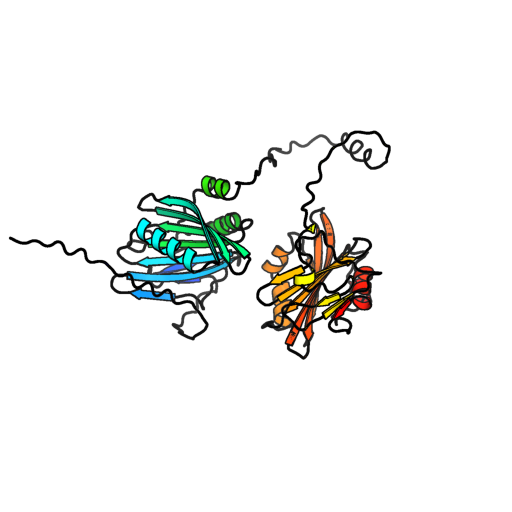ALA A O 1
ATOM 2702 N N . SER A 1 348 ? -3.853 8.560 15.683 1.00 98.06 348 SER A N 1
ATOM 2703 C CA . SER A 1 348 ? -5.204 8.684 15.152 1.00 98.06 348 SER A CA 1
ATOM 2704 C C . SER A 1 348 ? -5.373 9.910 14.256 1.00 98.06 348 SER A C 1
ATOM 2706 O O . SER A 1 348 ? -4.854 10.989 14.560 1.00 98.06 348 SER A O 1
ATOM 2708 N N . ILE A 1 349 ? -6.103 9.752 13.153 1.00 98.12 349 ILE A N 1
ATOM 2709 C CA . ILE A 1 349 ? -6.497 10.825 12.230 1.00 98.12 349 ILE A CA 1
ATOM 2710 C C . ILE A 1 349 ? -7.989 10.739 11.901 1.00 98.12 349 ILE A C 1
ATOM 2712 O O . ILE A 1 349 ? -8.529 9.655 11.682 1.00 98.12 349 ILE A O 1
ATOM 2716 N N . VAL A 1 350 ? -8.647 11.894 11.850 1.00 98.19 350 VAL A N 1
ATOM 2717 C CA . VAL A 1 350 ? -10.001 12.043 11.314 1.00 98.19 350 VAL A CA 1
ATOM 2718 C C . VAL A 1 350 ? -9.915 12.862 10.040 1.00 98.19 350 VAL A C 1
ATOM 2720 O O . VAL A 1 350 ? -9.323 13.943 10.041 1.00 98.19 350 VAL A O 1
ATOM 2723 N N . TYR A 1 351 ? -10.516 12.379 8.960 1.00 97.69 351 TYR A N 1
ATOM 2724 C CA . TYR A 1 351 ? -10.589 13.109 7.699 1.00 97.69 351 TYR A CA 1
ATOM 2725 C C . TYR A 1 351 ? -11.949 12.938 7.026 1.00 97.69 351 TYR A C 1
ATOM 2727 O O . TYR A 1 351 ? -12.710 12.020 7.330 1.00 97.69 351 TYR A O 1
ATOM 2735 N N . THR A 1 352 ? -12.261 13.848 6.112 1.00 97.69 352 THR A N 1
ATOM 2736 C CA . THR A 1 352 ? -13.416 13.748 5.215 1.00 97.69 352 THR A CA 1
ATOM 2737 C C . THR A 1 352 ? -12.962 13.434 3.801 1.00 97.69 352 THR A C 1
ATOM 2739 O O . THR A 1 352 ? -11.899 13.899 3.401 1.00 97.69 352 THR A O 1
ATOM 2742 N N . SER A 1 353 ? -13.776 12.706 3.044 1.00 96.50 353 SER A N 1
ATOM 2743 C CA . SER A 1 353 ? -13.563 12.391 1.624 1.00 96.50 353 SER A CA 1
ATOM 2744 C C . SER A 1 353 ? -14.909 12.229 0.907 1.00 96.50 353 SER A C 1
ATOM 2746 O O . SER A 1 353 ? -15.970 12.395 1.523 1.00 96.50 353 SER A O 1
ATOM 2748 N N . THR A 1 354 ? -14.901 11.887 -0.383 1.00 94.31 354 THR A N 1
ATOM 2749 C CA . THR A 1 354 ? -16.089 11.361 -1.071 1.00 94.31 354 THR A CA 1
ATOM 2750 C C . THR A 1 354 ? -15.901 9.919 -1.522 1.00 94.31 354 THR A C 1
ATOM 2752 O O . THR A 1 354 ? -14.829 9.516 -1.968 1.00 94.31 354 THR A O 1
ATOM 2755 N N . ASN A 1 355 ? -16.966 9.119 -1.411 1.00 87.19 355 ASN A N 1
ATOM 2756 C CA . ASN A 1 355 ? -16.973 7.764 -1.961 1.00 87.19 355 ASN A CA 1
ATOM 2757 C C . ASN A 1 355 ? -17.050 7.784 -3.501 1.00 87.19 355 ASN A C 1
ATOM 2759 O O . ASN A 1 355 ? -17.236 8.827 -4.130 1.00 87.19 355 ASN A O 1
ATOM 2763 N N . THR A 1 356 ? -16.985 6.610 -4.129 1.00 85.75 356 THR A N 1
ATOM 2764 C CA . THR A 1 356 ? -17.069 6.466 -5.596 1.00 85.75 356 THR A CA 1
ATOM 2765 C C . THR A 1 356 ? -18.393 6.958 -6.197 1.00 85.75 356 THR A C 1
ATOM 2767 O O . THR A 1 356 ? -18.454 7.267 -7.388 1.00 85.75 356 THR A O 1
ATOM 2770 N N . ALA A 1 357 ? -19.451 7.083 -5.389 1.00 87.06 357 ALA A N 1
ATOM 2771 C CA . ALA A 1 357 ? -20.732 7.672 -5.781 1.00 87.06 357 ALA A CA 1
ATOM 2772 C C . ALA A 1 357 ? -20.786 9.205 -5.593 1.00 87.06 357 ALA A C 1
ATOM 2774 O O . ALA A 1 357 ? -21.789 9.833 -5.947 1.00 87.06 357 ALA A O 1
ATOM 2775 N N . GLY A 1 358 ? -19.719 9.822 -5.076 1.00 91.00 358 GLY A N 1
ATOM 2776 C CA . GLY A 1 358 ? -19.629 11.253 -4.783 1.00 91.00 358 GLY A CA 1
ATOM 2777 C C . GLY A 1 358 ? -20.348 11.673 -3.497 1.00 91.00 358 GLY A C 1
ATOM 2778 O O . GLY A 1 358 ? -20.654 12.855 -3.324 1.00 91.00 358 GLY A O 1
ATOM 2779 N N . GLU A 1 359 ? -20.671 10.726 -2.618 1.00 92.88 359 GLU A N 1
ATOM 2780 C CA . GLU A 1 359 ? -21.301 10.998 -1.327 1.00 92.88 359 GLU A CA 1
ATOM 2781 C C . GLU A 1 359 ? -20.230 11.303 -0.274 1.00 92.88 359 GLU A C 1
ATOM 2783 O O . GLU A 1 359 ? -19.184 10.650 -0.269 1.00 92.88 359 GLU A O 1
ATOM 2788 N N . PRO A 1 360 ? -20.466 12.283 0.617 1.00 95.81 360 PRO A N 1
ATOM 2789 C CA . PRO A 1 360 ? -19.496 12.637 1.640 1.00 95.81 360 PRO A CA 1
ATOM 2790 C C . PRO A 1 360 ? -19.332 11.496 2.643 1.00 95.81 360 PRO A C 1
ATOM 2792 O O . PRO A 1 360 ? -20.317 10.952 3.148 1.00 95.81 360 PRO A O 1
ATOM 2795 N N . LEU A 1 361 ? -18.083 11.198 2.970 1.00 96.62 361 LEU A N 1
ATOM 2796 C CA . LEU A 1 361 ? -17.684 10.295 4.034 1.00 96.62 361 LEU A CA 1
ATOM 2797 C C . LEU A 1 361 ? -16.853 11.046 5.064 1.00 96.62 361 LEU A C 1
ATOM 2799 O O . LEU A 1 361 ? -16.165 12.024 4.763 1.00 96.62 361 LEU A O 1
ATOM 2803 N N . MET A 1 362 ? -16.923 10.560 6.293 1.00 97.94 362 MET A N 1
ATOM 2804 C CA . MET A 1 362 ? -16.000 10.926 7.348 1.00 97.94 362 MET A CA 1
ATOM 2805 C C . MET A 1 362 ? -15.409 9.637 7.908 1.00 97.94 362 MET A C 1
ATOM 2807 O O . MET A 1 362 ? -16.140 8.698 8.233 1.00 97.94 362 MET A O 1
ATOM 2811 N N . THR A 1 363 ? -14.084 9.605 7.967 1.00 97.81 363 THR A N 1
ATOM 2812 C CA . THR A 1 363 ? -13.299 8.420 8.291 1.00 97.81 363 THR A CA 1
ATOM 2813 C C . THR A 1 363 ? -12.418 8.700 9.491 1.00 97.81 363 THR A C 1
ATOM 2815 O O . THR A 1 363 ? -11.765 9.741 9.591 1.00 97.81 363 THR A O 1
ATOM 2818 N N . ILE A 1 364 ? -12.413 7.740 10.403 1.00 98.12 364 ILE A N 1
ATOM 2819 C CA . ILE A 1 364 ? -11.600 7.703 11.605 1.00 98.12 364 ILE A CA 1
ATOM 2820 C C . ILE A 1 364 ? -10.599 6.566 11.420 1.00 98.12 364 ILE A C 1
ATOM 2822 O O . ILE A 1 364 ? -11.000 5.410 11.324 1.00 98.12 364 ILE A O 1
ATOM 2826 N N . MET A 1 365 ? -9.310 6.882 11.394 1.00 97.88 365 MET A N 1
ATOM 2827 C CA . MET A 1 365 ? -8.240 5.888 11.439 1.00 97.88 365 MET A CA 1
ATOM 2828 C C . MET A 1 365 ? -7.548 5.952 12.798 1.00 97.88 365 MET A C 1
ATOM 2830 O O . MET A 1 365 ? -7.141 7.031 13.230 1.00 97.88 365 MET A O 1
ATOM 2834 N N . ASP A 1 366 ? -7.401 4.807 13.458 1.00 97.25 366 ASP A N 1
ATOM 2835 C CA . ASP A 1 366 ? -6.721 4.659 14.747 1.00 97.25 366 ASP A CA 1
ATOM 2836 C C . ASP A 1 366 ? -5.759 3.465 14.686 1.00 97.25 366 ASP A C 1
ATOM 2838 O O . ASP A 1 366 ? -6.115 2.403 14.184 1.00 97.25 366 ASP A O 1
ATOM 2842 N N . VAL A 1 367 ? -4.532 3.640 15.171 1.00 96.12 367 VAL A N 1
ATOM 2843 C CA . VAL A 1 367 ? -3.627 2.540 15.520 1.00 96.12 367 VAL A CA 1
ATOM 2844 C C . VAL A 1 367 ? -3.429 2.569 17.020 1.00 96.12 367 VAL A C 1
ATOM 2846 O O . VAL A 1 367 ? -2.958 3.578 17.551 1.00 96.12 367 VAL A O 1
ATOM 2849 N N . THR A 1 368 ? -3.671 1.442 17.679 1.00 94.88 368 THR A N 1
ATOM 2850 C CA . THR A 1 368 ? -3.342 1.238 19.091 1.00 94.88 368 THR A CA 1
ATOM 2851 C C . THR A 1 368 ? -2.321 0.115 19.257 1.00 94.88 368 THR A C 1
ATOM 2853 O O . THR A 1 368 ? -2.394 -0.918 18.596 1.00 94.88 368 THR A O 1
ATOM 2856 N N . PHE A 1 369 ? -1.351 0.330 20.145 1.00 91.50 369 PHE A N 1
ATOM 2857 C CA . PHE A 1 369 ? -0.271 -0.602 20.451 1.00 91.50 369 PHE A CA 1
ATOM 2858 C C . PHE A 1 369 ? -0.499 -1.264 21.811 1.00 91.50 369 PHE A C 1
ATOM 2860 O O . PHE A 1 369 ? -0.494 -0.602 22.853 1.00 91.50 369 PHE A O 1
ATOM 2867 N N . GLU A 1 370 ? -0.639 -2.583 21.802 1.00 89.12 370 GLU A N 1
ATOM 2868 C CA . GLU A 1 370 ? -0.805 -3.406 22.993 1.00 89.12 370 GLU A CA 1
ATOM 2869 C C . GLU A 1 370 ? 0.532 -3.667 23.710 1.00 89.12 370 GLU A C 1
ATOM 2871 O O . GLU A 1 370 ? 1.626 -3.589 23.143 1.00 89.12 370 GLU A O 1
ATOM 2876 N N . ASP A 1 371 ? 0.454 -4.022 24.997 1.00 87.38 371 ASP A N 1
ATOM 2877 C CA . ASP A 1 371 ? 1.630 -4.268 25.850 1.00 87.38 371 ASP A CA 1
ATOM 2878 C C . ASP A 1 371 ? 2.510 -5.441 25.360 1.00 87.38 371 ASP A C 1
ATOM 2880 O O . ASP A 1 371 ? 3.682 -5.546 25.747 1.00 87.38 371 ASP A O 1
ATOM 2884 N N . ASP A 1 372 ? 1.953 -6.351 24.557 1.00 84.62 372 ASP A N 1
ATOM 2885 C CA . ASP A 1 372 ? 2.658 -7.500 23.984 1.00 84.62 372 ASP A CA 1
ATOM 2886 C C . ASP A 1 372 ? 3.334 -7.212 22.633 1.00 84.62 372 ASP A C 1
ATOM 2888 O O . ASP A 1 372 ? 4.063 -8.072 22.133 1.00 84.62 372 ASP A O 1
ATOM 2892 N N . GLY A 1 373 ? 3.183 -5.989 22.111 1.00 86.00 373 GLY A N 1
ATOM 2893 C CA . GLY A 1 373 ? 3.745 -5.547 20.836 1.00 86.00 373 GLY A CA 1
ATOM 2894 C C . GLY A 1 373 ? 2.792 -5.673 19.648 1.00 86.00 373 GLY A C 1
ATOM 2895 O O . GLY A 1 373 ? 3.184 -5.296 18.547 1.00 86.00 373 GLY A O 1
ATOM 2896 N N . THR A 1 374 ? 1.570 -6.167 19.852 1.00 90.06 374 THR A N 1
ATOM 2897 C CA . THR A 1 374 ? 0.537 -6.182 18.811 1.00 90.06 374 THR A CA 1
ATOM 2898 C C . THR A 1 374 ? 0.081 -4.755 18.507 1.00 90.06 374 THR A C 1
ATOM 2900 O O . THR A 1 374 ? -0.244 -3.997 19.419 1.00 90.06 374 THR A O 1
ATOM 2903 N N . ALA A 1 375 ? 0.049 -4.384 17.233 1.00 94.06 375 ALA A N 1
ATOM 2904 C CA . ALA A 1 375 ? -0.580 -3.173 16.737 1.00 94.06 375 ALA A CA 1
ATOM 2905 C C . ALA A 1 375 ? -1.939 -3.527 16.129 1.00 94.06 375 ALA A C 1
ATOM 2907 O O . ALA A 1 375 ? -2.070 -4.493 15.376 1.00 94.06 375 ALA A O 1
ATOM 2908 N N . VAL A 1 376 ? -2.949 -2.737 16.473 1.00 95.69 376 VAL A N 1
ATOM 2909 C CA . VAL A 1 376 ? -4.318 -2.888 15.985 1.00 95.69 376 VAL A CA 1
ATOM 2910 C C . VAL A 1 376 ? -4.664 -1.612 15.255 1.00 95.69 376 VAL A C 1
ATOM 2912 O O . VAL A 1 376 ? -4.767 -0.553 15.872 1.00 95.69 376 VAL A O 1
ATOM 2915 N N . PHE A 1 377 ? -4.813 -1.712 13.945 1.00 96.69 377 PHE A N 1
ATOM 2916 C CA . PHE A 1 377 ? -5.290 -0.624 13.109 1.00 96.69 377 PHE A CA 1
ATOM 2917 C C . PHE A 1 377 ? -6.797 -0.774 12.902 1.00 96.69 377 PHE A C 1
ATOM 2919 O O . PHE A 1 377 ? -7.281 -1.872 12.649 1.00 96.69 377 PHE A O 1
ATOM 2926 N N . SER A 1 378 ? -7.544 0.315 13.036 1.00 97.19 378 SER A N 1
ATOM 2927 C CA . SER A 1 378 ? -8.984 0.385 12.791 1.00 97.19 378 SER A CA 1
ATOM 2928 C C . SER A 1 378 ? -9.285 1.577 11.891 1.00 97.19 378 SER A C 1
ATOM 2930 O O . SER A 1 378 ? -8.915 2.702 12.218 1.00 97.19 378 SER A O 1
ATOM 2932 N N . GLU A 1 379 ? -9.989 1.347 10.788 1.00 97.25 379 GLU A N 1
ATOM 2933 C CA . GLU A 1 379 ? -10.542 2.384 9.918 1.00 97.25 379 GLU A CA 1
ATOM 2934 C C . GLU A 1 379 ? -12.067 2.309 9.966 1.00 97.25 379 GLU A C 1
ATOM 2936 O O . GLU A 1 379 ? -12.651 1.334 9.505 1.00 97.25 379 GLU A O 1
ATOM 2941 N N . ILE A 1 380 ? -12.710 3.326 10.537 1.00 97.69 380 ILE A N 1
ATOM 2942 C CA . ILE A 1 380 ? -14.162 3.410 10.714 1.00 97.69 380 ILE A CA 1
ATOM 2943 C C . ILE A 1 380 ? -14.678 4.520 9.808 1.00 97.69 380 ILE A C 1
ATOM 2945 O O . ILE A 1 380 ? -14.303 5.682 9.974 1.00 97.69 380 ILE A O 1
ATOM 2949 N N . SER A 1 381 ? -15.567 4.175 8.885 1.00 96.62 381 SER A N 1
ATOM 2950 C CA . SER A 1 381 ? -16.052 5.095 7.857 1.00 96.62 381 SER A CA 1
ATOM 2951 C C . SER A 1 381 ? -17.570 5.061 7.768 1.00 96.62 381 SER A C 1
ATOM 2953 O O . SER A 1 381 ? -18.190 3.995 7.736 1.00 96.62 381 SER A O 1
ATOM 2955 N N . ALA A 1 382 ? -18.177 6.244 7.697 1.00 97.19 382 ALA A N 1
ATOM 2956 C CA . ALA A 1 382 ? -19.614 6.406 7.512 1.00 97.19 382 ALA A CA 1
ATOM 2957 C C . ALA A 1 382 ? -19.941 7.775 6.900 1.00 97.19 382 ALA A C 1
ATOM 2959 O O . ALA A 1 382 ? -19.092 8.668 6.826 1.00 97.19 382 ALA A O 1
ATOM 2960 N N . ALA A 1 383 ? -21.203 7.969 6.511 1.00 96.19 383 ALA A N 1
ATOM 2961 C CA . ALA A 1 383 ? -21.713 9.313 6.250 1.00 96.19 383 ALA A CA 1
ATOM 2962 C C . ALA A 1 383 ? -21.555 10.190 7.514 1.00 96.19 383 ALA A C 1
ATOM 2964 O O . ALA A 1 383 ? -21.779 9.681 8.621 1.00 96.19 383 ALA A O 1
ATOM 2965 N N . PRO A 1 384 ? -21.223 11.491 7.391 1.00 96.19 384 PRO A N 1
ATOM 2966 C CA . PRO A 1 384 ? -20.950 12.353 8.541 1.00 96.19 384 PRO A CA 1
ATOM 2967 C C . PRO A 1 384 ? -22.036 12.313 9.620 1.00 96.19 384 PRO A C 1
ATOM 2969 O O . PRO A 1 384 ? -21.721 12.172 10.793 1.00 96.19 384 PRO A O 1
ATOM 2972 N N . GLU A 1 385 ? -23.318 12.337 9.248 1.00 94.88 385 GLU A N 1
ATOM 2973 C CA . GLU A 1 385 ? -24.446 12.310 10.192 1.00 94.88 385 GLU A CA 1
ATOM 2974 C C . GLU A 1 385 ? -24.718 10.946 10.853 1.00 94.88 385 GLU A C 1
ATOM 2976 O O . GLU A 1 385 ? -25.674 10.812 11.623 1.00 94.88 385 GLU A O 1
ATOM 2981 N N . ARG A 1 386 ? -23.954 9.914 10.487 1.00 95.50 386 ARG A N 1
ATOM 2982 C CA . ARG A 1 386 ? -24.040 8.551 11.031 1.00 95.50 386 ARG A CA 1
ATOM 2983 C C . ARG A 1 386 ? -22.777 8.145 11.781 1.00 95.50 386 ARG A C 1
ATOM 2985 O O . ARG A 1 386 ? -22.801 7.118 12.453 1.00 95.50 386 ARG A O 1
ATOM 2992 N N . LEU A 1 387 ? -21.689 8.905 11.660 1.00 96.06 387 LEU A N 1
ATOM 2993 C CA . LEU A 1 387 ? -20.385 8.484 12.158 1.00 96.06 387 LEU A CA 1
ATOM 2994 C C . LEU A 1 387 ? -20.377 8.255 13.671 1.00 96.06 387 LEU A C 1
ATOM 2996 O O . LEU A 1 387 ? -19.771 7.293 14.120 1.00 96.06 387 LEU A O 1
ATOM 3000 N N . ASP A 1 388 ? -21.071 9.075 14.457 1.00 95.06 388 ASP A N 1
ATOM 3001 C CA . ASP A 1 388 ? -21.145 8.900 15.910 1.00 95.06 388 ASP A CA 1
ATOM 3002 C C . ASP A 1 388 ? -21.915 7.632 16.304 1.00 95.06 388 ASP A C 1
ATOM 3004 O O . ASP A 1 388 ? -21.483 6.908 17.201 1.00 95.06 388 ASP A O 1
ATOM 3008 N N . ASP A 1 389 ? -23.005 7.316 15.597 1.00 95.00 389 ASP A N 1
ATOM 3009 C CA . ASP A 1 389 ? -23.748 6.065 15.783 1.00 95.00 389 ASP A CA 1
ATOM 3010 C C . ASP A 1 389 ? -22.878 4.839 15.438 1.00 95.00 389 ASP A C 1
ATOM 3012 O O . ASP A 1 389 ? -22.856 3.872 16.201 1.00 95.00 389 ASP A O 1
ATOM 3016 N N . VAL A 1 390 ? -22.165 4.866 14.304 1.00 96.50 390 VAL A N 1
ATOM 3017 C CA . VAL A 1 390 ? -21.292 3.762 13.852 1.00 96.50 390 VAL A CA 1
ATOM 3018 C C . VAL A 1 390 ? -20.093 3.600 14.786 1.00 96.50 390 VAL A C 1
ATOM 3020 O O . VAL A 1 390 ? -19.769 2.490 15.204 1.00 96.50 390 VAL A O 1
ATOM 3023 N N . TYR A 1 391 ? -19.472 4.706 15.188 1.00 96.38 391 TYR A N 1
ATOM 3024 C CA . TYR A 1 391 ? -18.348 4.714 16.118 1.00 96.38 391 TYR A CA 1
ATOM 3025 C C . TYR A 1 391 ? -18.752 4.193 17.506 1.00 96.38 391 TYR A C 1
ATOM 3027 O O . TYR A 1 391 ? -18.039 3.385 18.101 1.00 96.38 391 TYR A O 1
ATOM 3035 N N . GLN A 1 392 ? -19.936 4.564 18.005 1.00 95.62 392 GLN A N 1
ATOM 3036 C CA . GLN A 1 392 ? -20.470 4.014 19.255 1.00 95.62 392 GLN A CA 1
ATOM 3037 C C . GLN A 1 392 ? -20.764 2.509 19.142 1.00 95.62 392 GLN A C 1
ATOM 3039 O O . GLN A 1 392 ? -20.449 1.764 20.068 1.00 95.62 392 GLN A O 1
ATOM 3044 N N . GLN A 1 393 ? -21.326 2.045 18.018 1.00 96.00 393 GLN A N 1
ATOM 3045 C CA . GLN A 1 393 ? -21.533 0.611 17.764 1.00 96.00 393 GLN A CA 1
ATOM 3046 C C . GLN A 1 393 ? -20.218 -0.164 17.714 1.00 96.00 393 GLN A C 1
ATOM 3048 O O . GLN A 1 393 ? -20.175 -1.318 18.137 1.00 96.00 393 GLN A O 1
ATOM 3053 N N . TYR A 1 394 ? -19.151 0.451 17.207 1.00 96.19 394 TYR A N 1
ATOM 3054 C CA . TYR A 1 394 ? -17.824 -0.150 17.207 1.00 96.19 394 TYR A CA 1
ATOM 3055 C C . TYR A 1 394 ? -17.299 -0.310 18.641 1.00 96.19 394 TYR A C 1
ATOM 3057 O O . TYR A 1 394 ? -16.970 -1.420 19.049 1.00 96.19 394 TYR A O 1
ATOM 3065 N N . ILE A 1 395 ? -17.335 0.764 19.440 1.00 95.56 395 ILE A N 1
ATOM 3066 C CA . ILE A 1 395 ? -16.900 0.762 20.850 1.00 95.56 395 ILE A CA 1
ATOM 3067 C C . ILE A 1 395 ? -17.665 -0.262 21.699 1.00 95.56 395 ILE A C 1
ATOM 3069 O O . ILE A 1 395 ? -17.077 -0.927 22.552 1.00 95.56 395 ILE A O 1
ATOM 3073 N N . ASP A 1 396 ? -18.983 -0.350 21.516 1.00 95.56 396 ASP A N 1
ATOM 3074 C CA . ASP A 1 396 ? -19.835 -1.220 22.333 1.00 95.56 396 ASP A CA 1
ATOM 3075 C C . ASP A 1 396 ? -19.846 -2.674 21.851 1.00 95.56 396 ASP A C 1
ATOM 3077 O O . ASP A 1 396 ? -20.206 -3.568 22.621 1.00 95.56 396 ASP A O 1
ATOM 3081 N N . GLY A 1 397 ? -19.530 -2.890 20.573 1.00 95.75 397 GLY A N 1
ATOM 3082 C CA . GLY A 1 397 ? -19.806 -4.136 19.875 1.00 95.75 397 GLY A CA 1
ATOM 3083 C C . GLY A 1 397 ? -18.576 -4.933 19.480 1.00 95.75 397 GLY A C 1
ATOM 3084 O O . GLY A 1 397 ? -18.726 -6.140 19.345 1.00 95.75 397 GLY A O 1
ATOM 3085 N N . VAL A 1 398 ? -17.406 -4.316 19.289 1.00 97.25 398 VAL A N 1
ATOM 3086 C CA . VAL A 1 398 ? -16.203 -4.998 18.786 1.00 97.25 398 VAL A CA 1
ATOM 3087 C C . VAL A 1 398 ? -15.148 -5.130 19.882 1.00 97.25 398 VAL A C 1
ATOM 3089 O O . VAL A 1 398 ? -14.740 -4.155 20.517 1.00 97.25 398 VAL A O 1
ATOM 3092 N N . GLU A 1 399 ? -14.686 -6.358 20.100 1.00 97.44 399 GLU A N 1
ATOM 3093 C CA . GLU A 1 399 ? -13.688 -6.693 21.113 1.00 97.44 399 GLU A CA 1
ATOM 3094 C C . GLU A 1 399 ? -12.483 -7.398 20.484 1.00 97.44 399 GLU A C 1
ATOM 3096 O O . GLU A 1 399 ? -12.641 -8.259 19.620 1.00 97.44 399 GLU A O 1
ATOM 3101 N N . LEU A 1 400 ? -11.289 -7.088 20.990 1.00 95.75 400 LEU A N 1
ATOM 3102 C CA . LEU A 1 400 ? -10.050 -7.813 20.739 1.00 95.75 400 LEU A CA 1
ATOM 3103 C C . LEU A 1 400 ? -9.667 -8.605 21.991 1.00 95.75 400 LEU A C 1
ATOM 3105 O O . LEU A 1 400 ? -9.525 -8.047 23.082 1.00 95.75 400 LEU A O 1
ATOM 3109 N N . ASN A 1 401 ? -9.475 -9.913 21.846 1.00 95.62 401 ASN A N 1
ATOM 3110 C CA . ASN A 1 401 ? -9.097 -10.831 22.922 1.00 95.62 401 ASN A CA 1
ATOM 3111 C C . ASN A 1 401 ? -10.031 -10.737 24.151 1.00 95.62 401 ASN A C 1
ATOM 3113 O O . ASN A 1 401 ? -9.597 -10.849 25.305 1.00 95.62 401 ASN A O 1
ATOM 3117 N N . GLY A 1 402 ? -11.327 -10.511 23.901 1.00 96.25 402 GLY A N 1
ATOM 3118 C CA . GLY A 1 402 ? -12.371 -10.364 24.921 1.00 96.25 402 GLY A CA 1
ATOM 3119 C C . GLY A 1 402 ? -12.322 -9.052 25.716 1.00 96.25 402 GLY A C 1
ATOM 3120 O O . GLY A 1 402 ? -12.811 -9.001 26.853 1.00 96.25 402 GLY A O 1
ATOM 3121 N N . ALA A 1 403 ? -11.673 -8.016 25.178 1.00 95.50 403 ALA A N 1
ATOM 3122 C CA . ALA A 1 403 ? -11.683 -6.662 25.714 1.00 95.50 403 ALA A CA 1
ATOM 3123 C C . ALA A 1 403 ? -12.053 -5.648 24.616 1.00 95.50 403 ALA A C 1
ATOM 3125 O O . ALA A 1 403 ? -11.662 -5.840 23.467 1.00 95.50 403 ALA A O 1
ATOM 3126 N N . PRO A 1 404 ? -12.757 -4.550 24.946 1.00 94.25 404 PRO A N 1
ATOM 3127 C CA . PRO A 1 404 ? -13.014 -3.487 23.980 1.00 94.25 404 PRO A CA 1
ATOM 3128 C C . PRO A 1 404 ? -11.709 -2.937 23.402 1.00 94.25 404 PRO A C 1
ATOM 3130 O O . PRO A 1 404 ? -10.748 -2.724 24.150 1.00 94.25 404 PRO A O 1
ATOM 3133 N N . ILE A 1 405 ? -11.694 -2.682 22.095 1.00 91.44 405 ILE A N 1
ATOM 3134 C CA . ILE A 1 405 ? -10.554 -2.046 21.430 1.00 91.44 405 ILE A CA 1
ATOM 3135 C C . ILE A 1 405 ? -10.445 -0.611 21.952 1.00 91.44 405 ILE A C 1
ATOM 3137 O O . ILE A 1 405 ? -11.416 0.150 21.944 1.00 91.44 405 ILE A O 1
ATOM 3141 N N . ASN A 1 406 ? -9.272 -0.252 22.474 1.00 87.75 406 ASN A N 1
ATOM 3142 C CA . ASN A 1 406 ? -9.041 1.107 22.947 1.00 87.75 406 ASN A CA 1
ATOM 3143 C C . ASN A 1 406 ? -8.986 2.043 21.739 1.00 87.75 406 ASN A C 1
ATOM 3145 O O . ASN A 1 406 ? -8.265 1.778 20.787 1.00 87.75 406 ASN A O 1
ATOM 3149 N N . LEU A 1 407 ? -9.727 3.144 21.807 1.00 90.38 407 LEU A N 1
ATOM 3150 C CA . LEU A 1 407 ? -9.731 4.184 20.788 1.00 90.38 407 LEU A CA 1
ATOM 3151 C C . LEU A 1 407 ? -9.336 5.518 21.401 1.00 90.38 407 LEU A C 1
ATOM 3153 O O . LEU A 1 407 ? -9.505 5.744 22.605 1.00 90.38 407 LEU A O 1
ATOM 3157 N N . THR A 1 408 ? -8.815 6.409 20.565 1.00 92.94 408 THR A N 1
ATOM 3158 C CA . THR A 1 408 ? -8.269 7.684 21.039 1.00 92.94 408 THR A CA 1
ATOM 3159 C C . THR A 1 408 ? -9.335 8.728 21.355 1.00 92.94 408 THR A C 1
ATOM 3161 O O . THR A 1 408 ? -9.152 9.480 22.314 1.00 92.94 408 THR A O 1
ATOM 3164 N N . TRP A 1 409 ? -10.438 8.766 20.605 1.00 93.31 409 TRP A N 1
ATOM 3165 C CA . TRP A 1 409 ? -11.507 9.751 20.797 1.00 93.31 409 TRP A CA 1
ATOM 3166 C C . TRP A 1 409 ? -12.717 9.158 21.503 1.00 93.31 409 TRP A C 1
ATOM 3168 O O . TRP A 1 409 ? -13.060 7.987 21.307 1.00 93.31 409 TRP A O 1
ATOM 3178 N N . ASP A 1 410 ? -13.416 9.986 22.271 1.00 94.62 410 ASP A N 1
ATOM 3179 C CA . ASP A 1 410 ? -14.770 9.661 22.705 1.00 94.62 410 ASP A CA 1
ATOM 3180 C C . ASP A 1 410 ? -15.836 10.135 21.697 1.00 94.62 410 ASP A C 1
ATOM 3182 O O . ASP A 1 410 ? -15.570 10.870 20.747 1.00 94.62 410 ASP A O 1
ATOM 3186 N N . VAL A 1 411 ? -17.075 9.671 21.879 1.00 93.62 411 VAL A N 1
ATOM 3187 C CA . VAL A 1 411 ? -18.180 9.987 20.959 1.00 93.62 411 VAL A CA 1
ATOM 3188 C C . VAL A 1 411 ? -18.551 11.474 20.980 1.00 93.62 411 VAL A C 1
ATOM 3190 O O . VAL A 1 411 ? -18.990 11.999 19.960 1.00 93.62 411 VAL A O 1
ATOM 3193 N N . GLU A 1 412 ? -18.370 12.169 22.110 1.00 94.56 412 GLU A N 1
ATOM 3194 C CA . GLU A 1 412 ? -18.650 13.610 22.206 1.00 94.56 412 GLU A CA 1
ATOM 3195 C C . GLU A 1 412 ? -17.638 14.398 21.360 1.00 94.56 412 GLU A C 1
ATOM 3197 O O . GLU A 1 412 ? -18.029 15.313 20.636 1.00 94.56 412 GLU A O 1
ATOM 3202 N N . GLU A 1 413 ? -16.366 13.989 21.368 1.00 94.88 413 GLU A N 1
ATOM 3203 C CA . GLU A 1 413 ? -15.325 14.558 20.507 1.00 94.88 413 GLU A CA 1
ATOM 3204 C C . GLU A 1 413 ? -15.622 14.332 19.018 1.00 94.88 413 GLU A C 1
ATOM 3206 O O . GLU A 1 413 ? -15.540 15.282 18.241 1.00 94.88 413 GLU A O 1
ATOM 3211 N N . ILE A 1 414 ? -16.042 13.126 18.614 1.00 94.06 414 ILE A N 1
ATOM 3212 C CA . ILE A 1 414 ? -16.423 12.850 17.215 1.00 94.06 414 ILE A CA 1
ATOM 3213 C C . ILE A 1 414 ? -17.623 13.699 16.777 1.00 94.06 414 ILE A C 1
ATOM 3215 O O . ILE A 1 414 ? -17.624 14.241 15.672 1.00 94.06 414 ILE A O 1
ATOM 3219 N N . GLN A 1 415 ? -18.627 13.872 17.640 1.00 92.56 415 GLN A N 1
ATOM 3220 C CA . GLN A 1 415 ? -19.781 14.734 17.353 1.00 92.56 415 GLN A CA 1
ATOM 3221 C C . GLN A 1 415 ? -19.381 16.202 17.149 1.00 92.56 415 GLN A C 1
ATOM 3223 O O . GLN A 1 415 ? -19.951 16.877 16.293 1.00 92.56 415 GLN A O 1
ATOM 3228 N N . ASP A 1 416 ? -18.397 16.695 17.903 1.00 94.69 416 ASP A N 1
ATOM 3229 C CA . ASP A 1 416 ? -17.887 18.065 17.777 1.00 94.69 416 ASP A CA 1
ATOM 3230 C C . ASP A 1 416 ? -17.069 18.291 16.486 1.00 94.69 416 ASP A C 1
ATOM 3232 O O . ASP A 1 416 ? -16.894 19.441 16.069 1.00 94.69 416 ASP A O 1
ATOM 3236 N N . MET A 1 417 ? -16.584 17.219 15.847 1.00 93.94 417 MET A N 1
ATOM 3237 C CA . MET A 1 417 ? -15.821 17.257 14.591 1.00 93.94 417 MET A CA 1
ATOM 3238 C C . MET A 1 417 ? -16.703 17.233 13.331 1.00 93.94 417 MET A C 1
ATOM 3240 O O . MET A 1 417 ? -16.216 17.549 12.245 1.00 93.94 417 MET A O 1
ATOM 3244 N N . GLN A 1 418 ? -17.983 16.867 13.450 1.00 89.69 418 GLN A N 1
ATOM 3245 C CA . GLN A 1 418 ? -18.903 16.797 12.312 1.00 89.69 418 GLN A CA 1
ATOM 3246 C C . GLN A 1 418 ? -19.303 18.207 11.799 1.00 89.69 418 GLN A C 1
ATOM 3248 O O . GLN A 1 418 ? -19.439 19.141 12.597 1.00 89.69 418 GLN A O 1
ATOM 3253 N N . PRO A 1 419 ? -19.492 18.383 10.474 1.00 82.62 419 PRO A N 1
ATOM 3254 C CA . PRO A 1 419 ? -19.720 19.688 9.831 1.00 82.62 419 PRO A CA 1
ATOM 3255 C C . PRO A 1 419 ? -21.083 20.366 10.085 1.00 82.62 419 PRO A C 1
ATOM 3257 O O . PRO A 1 419 ? -22.094 19.678 10.358 1.00 82.62 419 PRO A O 1
#

pLDDT: mean 80.44, std 22.62, range [24.5, 98.31]

Radius of gyration: 26.82 Å; Cα contacts (8 Å, |Δi|>4): 711; chains: 1; bounding box: 94×53×65 Å